Protein AF-A0A812WY24-F1 (afdb_monomer)

Structure (mmCIF, N/CA/C/O backbone):
data_AF-A0A812WY24-F1
#
_entry.id   AF-A0A812WY24-F1
#
loop_
_atom_site.group_PDB
_atom_site.id
_atom_site.type_symbol
_atom_site.label_atom_id
_atom_site.label_alt_id
_atom_site.label_comp_id
_atom_site.label_asym_id
_atom_site.label_entity_id
_atom_site.label_seq_id
_atom_site.pdbx_PDB_ins_code
_atom_site.Cartn_x
_atom_site.Cartn_y
_atom_site.Cartn_z
_atom_site.occupancy
_atom_site.B_iso_or_equiv
_atom_site.auth_seq_id
_atom_site.auth_comp_id
_atom_site.auth_asym_id
_atom_site.auth_atom_id
_atom_site.pdbx_PDB_model_num
ATOM 1 N N . MET A 1 1 ? -16.969 -14.909 21.841 1.00 80.19 1 MET A N 1
ATOM 2 C CA . MET A 1 1 ? -18.354 -15.076 21.336 1.00 80.19 1 MET A CA 1
ATOM 3 C C . MET A 1 1 ? -18.558 -16.269 20.381 1.00 80.19 1 MET A C 1
ATOM 5 O O . MET A 1 1 ? -19.677 -16.448 19.924 1.00 80.19 1 MET A O 1
ATOM 9 N N . GLY A 1 2 ? -17.550 -17.115 20.095 1.00 83.56 2 GLY A N 1
ATOM 10 C CA . GLY A 1 2 ? -17.752 -18.347 19.301 1.00 83.56 2 GLY A CA 1
ATOM 11 C C . GLY A 1 2 ? -18.117 -18.124 17.825 1.00 83.56 2 GLY A C 1
ATOM 12 O O . GLY A 1 2 ? -18.695 -19.001 17.195 1.00 83.56 2 GLY A O 1
ATOM 13 N N . ILE A 1 3 ? -17.810 -16.942 17.289 1.00 89.38 3 ILE A N 1
ATOM 14 C CA . ILE A 1 3 ? -18.084 -16.532 15.908 1.00 89.38 3 ILE A CA 1
ATOM 15 C C . ILE A 1 3 ? -16.770 -16.381 15.139 1.00 89.38 3 ILE A C 1
ATOM 17 O O . ILE A 1 3 ? -15.741 -16.075 15.738 1.00 89.38 3 ILE A O 1
ATOM 21 N N . SER A 1 4 ? -16.805 -16.575 13.820 1.00 88.00 4 SER A N 1
ATOM 22 C CA . SER A 1 4 ? -15.650 -16.341 12.944 1.00 88.00 4 SER A CA 1
ATOM 23 C C . SER A 1 4 ? -15.268 -14.857 12.898 1.00 88.00 4 SER A C 1
ATOM 25 O O . SER A 1 4 ? -16.157 -14.006 12.920 1.00 88.00 4 SER A O 1
ATOM 27 N N . GLU A 1 5 ? -13.988 -14.540 12.698 1.00 82.00 5 GLU A N 1
ATOM 28 C CA . GLU A 1 5 ? -13.476 -13.157 12.588 1.00 82.00 5 GLU A CA 1
ATOM 29 C C . GLU A 1 5 ? -14.217 -12.319 11.521 1.00 82.00 5 GLU A C 1
ATOM 31 O O . GLU A 1 5 ? -14.503 -11.138 11.712 1.00 82.00 5 GLU A O 1
ATOM 36 N N . GLY A 1 6 ? -14.639 -12.954 10.422 1.00 82.44 6 GLY A N 1
ATOM 37 C CA . GLY A 1 6 ? -15.418 -12.333 9.344 1.00 82.44 6 GLY A CA 1
ATOM 38 C C . GLY A 1 6 ? -16.944 -12.356 9.517 1.00 82.44 6 GLY A C 1
ATOM 39 O O . GLY A 1 6 ? -17.657 -12.154 8.537 1.00 82.44 6 GLY A O 1
ATOM 40 N N . ALA A 1 7 ? -17.471 -12.643 10.714 1.00 88.94 7 ALA A N 1
ATOM 41 C CA . ALA A 1 7 ? -18.914 -12.799 10.931 1.00 88.94 7 ALA A CA 1
ATOM 42 C C . ALA A 1 7 ? -19.703 -11.518 10.602 1.00 88.94 7 ALA A C 1
ATOM 44 O O . ALA A 1 7 ? -19.244 -10.405 10.873 1.00 88.94 7 ALA A O 1
ATOM 45 N N . SER A 1 8 ? -20.911 -11.665 10.047 1.00 91.69 8 SER A N 1
ATOM 46 C CA . SER A 1 8 ? -21.809 -10.535 9.779 1.00 91.69 8 SER A CA 1
ATOM 47 C C . SER A 1 8 ? -22.347 -9.916 11.074 1.00 91.69 8 SER A C 1
ATOM 49 O O . SER A 1 8 ? -22.333 -10.538 12.138 1.00 91.69 8 SER A O 1
ATOM 51 N N . GLN A 1 9 ? -22.863 -8.689 10.988 1.00 91.75 9 GLN A N 1
ATOM 52 C CA . GLN A 1 9 ? -23.480 -8.015 12.137 1.00 91.75 9 GLN A CA 1
ATOM 53 C C . GLN A 1 9 ? -24.670 -8.802 12.711 1.00 91.75 9 GLN A C 1
ATOM 55 O O . GLN A 1 9 ? -24.848 -8.878 13.926 1.00 91.75 9 GLN A O 1
ATOM 60 N N . ASP A 1 10 ? -25.437 -9.479 11.858 1.00 92.75 10 ASP A N 1
ATOM 61 C CA . ASP A 1 10 ? -26.548 -10.321 12.307 1.00 92.75 10 ASP A CA 1
ATOM 62 C C . ASP A 1 10 ? -26.066 -11.572 13.044 1.00 92.75 10 ASP A C 1
ATOM 64 O O . ASP A 1 10 ? -26.670 -11.977 14.040 1.00 92.75 10 ASP A O 1
ATOM 68 N N . ALA A 1 11 ? -24.943 -12.156 12.611 1.00 93.81 11 ALA A N 1
ATOM 69 C CA . ALA A 1 11 ? -24.318 -13.273 13.308 1.00 93.81 11 ALA A CA 1
ATOM 70 C C . ALA A 1 11 ? -23.804 -12.856 14.697 1.00 93.81 11 ALA A C 1
ATOM 72 O O . ALA A 1 11 ? -24.014 -13.593 15.659 1.00 93.81 11 ALA A O 1
ATOM 73 N N . ILE A 1 12 ? -23.222 -11.655 14.825 1.00 94.19 12 ILE A N 1
ATOM 74 C CA . ILE A 1 12 ? -22.812 -11.083 16.120 1.00 94.19 12 ILE A CA 1
ATOM 75 C C . ILE A 1 12 ? -24.023 -10.915 17.042 1.00 94.19 12 ILE A C 1
ATOM 77 O O . ILE A 1 12 ? -24.007 -11.397 18.173 1.00 94.19 12 ILE A O 1
ATOM 81 N N . LYS A 1 13 ? -25.108 -10.302 16.551 1.00 93.75 13 LYS A N 1
ATOM 82 C CA . LYS A 1 13 ? -26.347 -10.118 17.326 1.00 93.75 13 LYS A CA 1
ATOM 83 C C . LYS A 1 13 ? -26.955 -11.448 17.761 1.00 93.75 13 LYS A C 1
ATOM 85 O O . LYS A 1 13 ? -27.398 -11.581 18.901 1.00 93.75 13 LYS A O 1
ATOM 90 N N . LYS A 1 14 ? -26.980 -12.443 16.870 1.00 94.44 14 LYS A N 1
ATOM 91 C CA . LYS A 1 14 ? -27.501 -13.782 17.173 1.00 94.44 14 LYS A CA 1
ATOM 92 C C . LYS A 1 14 ? -26.655 -14.484 18.237 1.00 94.44 14 LYS A C 1
ATOM 94 O O . LYS A 1 14 ? -27.222 -15.044 19.173 1.00 94.44 14 LYS A O 1
ATOM 99 N N . ALA A 1 15 ? -25.329 -14.419 18.119 1.00 94.94 15 ALA A N 1
ATOM 100 C CA . ALA A 1 15 ? -24.407 -14.991 19.095 1.00 94.94 15 ALA A CA 1
ATOM 101 C C . ALA A 1 15 ? -24.537 -14.313 20.463 1.00 94.94 15 ALA A C 1
ATOM 103 O O . ALA A 1 15 ? -24.642 -15.005 21.472 1.00 94.94 15 ALA A O 1
ATOM 104 N N . TYR A 1 16 ? -24.625 -12.980 20.496 1.00 94.94 16 TYR A N 1
ATOM 105 C CA . TYR A 1 16 ? -24.858 -12.232 21.730 1.00 94.94 16 TYR A CA 1
ATOM 106 C C . TYR A 1 16 ? -26.164 -12.651 22.407 1.00 94.94 16 TYR A C 1
ATOM 108 O O . TYR A 1 16 ? -26.144 -12.996 23.581 1.00 94.94 16 TYR A O 1
ATOM 116 N N . ARG A 1 17 ? -27.287 -12.718 21.675 1.00 93.25 17 ARG A N 1
ATOM 117 C CA . ARG A 1 17 ? -28.576 -13.162 22.243 1.00 93.25 17 ARG A CA 1
ATOM 118 C C . ARG A 1 17 ? -28.499 -14.578 22.813 1.00 93.25 17 ARG A C 1
ATOM 120 O O . ARG A 1 17 ? -29.020 -14.822 23.895 1.00 93.25 17 ARG A O 1
ATOM 127 N N . ALA A 1 18 ? -27.850 -15.500 22.102 1.00 93.00 18 ALA A N 1
ATOM 128 C CA . ALA A 1 18 ? -27.683 -16.875 22.567 1.00 93.00 18 ALA A CA 1
ATOM 129 C C . ALA A 1 18 ? -26.845 -16.940 23.855 1.00 93.00 18 ALA A C 1
ATOM 131 O O . ALA A 1 18 ? -27.257 -17.579 24.819 1.00 93.00 18 ALA A O 1
ATOM 132 N N . LEU A 1 19 ? -25.715 -16.227 23.892 1.00 92.31 19 LEU A N 1
ATOM 133 C CA . LEU A 1 19 ? -24.811 -16.196 25.042 1.00 92.31 19 LEU A CA 1
ATOM 134 C C . LEU A 1 19 ? -25.413 -15.457 26.241 1.00 92.31 19 LEU A C 1
ATOM 136 O O . LEU A 1 19 ? -25.301 -15.930 27.370 1.00 92.31 19 LEU A O 1
ATOM 140 N N . ALA A 1 20 ? -26.104 -14.342 26.002 1.00 90.94 20 ALA A N 1
ATOM 141 C CA . ALA A 1 20 ? -26.808 -13.592 27.032 1.00 90.94 20 ALA A CA 1
ATOM 142 C C . ALA A 1 20 ? -27.889 -14.457 27.690 1.00 90.94 20 ALA A C 1
ATOM 144 O O . ALA A 1 20 ? -27.992 -14.469 28.907 1.00 90.94 20 ALA A O 1
ATOM 145 N N . LEU A 1 21 ? -28.637 -15.256 26.918 1.00 89.19 21 LEU A N 1
ATOM 146 C CA . LEU A 1 21 ? -29.648 -16.166 27.466 1.00 89.19 21 LEU A CA 1
ATOM 147 C C . LEU A 1 21 ? -29.072 -17.292 28.328 1.00 89.19 21 LEU A C 1
ATOM 149 O O . LEU A 1 21 ? -29.805 -17.799 29.177 1.00 89.19 21 LEU A O 1
ATOM 153 N N . THR A 1 22 ? -27.829 -17.716 28.090 1.00 86.69 22 THR A N 1
ATOM 154 C CA . THR A 1 22 ? -27.158 -18.763 28.877 1.00 86.69 22 THR A CA 1
ATOM 155 C C . THR A 1 22 ? -26.426 -18.206 30.095 1.00 86.69 22 THR A C 1
ATOM 157 O O . THR A 1 22 ? -26.413 -18.846 31.143 1.00 86.69 22 THR A O 1
ATOM 160 N N . ALA A 1 23 ? -25.840 -17.014 29.962 1.00 86.50 23 ALA A N 1
ATOM 161 C CA . ALA A 1 23 ? -25.009 -16.374 30.978 1.00 86.50 23 ALA A CA 1
ATOM 162 C C . ALA A 1 23 ? -25.764 -15.327 31.820 1.00 86.50 23 ALA A C 1
ATOM 164 O O . ALA A 1 23 ? -25.145 -14.644 32.628 1.00 86.50 23 ALA A O 1
ATOM 165 N N . HIS A 1 24 ? -27.082 -15.173 31.638 1.00 84.44 24 HIS A N 1
ATOM 166 C CA . HIS A 1 24 ? -27.869 -14.182 32.376 1.00 84.44 24 HIS A CA 1
ATOM 167 C C . HIS A 1 24 ? -27.866 -14.476 33.889 1.00 84.44 24 HIS A C 1
ATOM 169 O O . HIS A 1 24 ? -28.195 -15.608 34.265 1.00 84.44 24 HIS A O 1
ATOM 175 N N . PRO A 1 25 ? -27.608 -13.479 34.760 1.00 80.69 25 PRO A N 1
ATOM 176 C CA . PRO A 1 25 ? -27.526 -13.682 36.211 1.00 80.69 25 PRO A CA 1
ATOM 177 C C . PRO A 1 25 ? -28.807 -14.285 36.809 1.00 80.69 25 PRO A C 1
ATOM 179 O O . PRO A 1 25 ? -28.734 -15.147 37.678 1.00 80.69 25 PRO A O 1
ATOM 182 N N . ASP A 1 26 ? -29.978 -13.921 36.278 1.00 82.69 26 ASP A N 1
ATOM 183 C CA . ASP A 1 26 ? -31.283 -14.450 36.720 1.00 82.69 26 ASP A CA 1
ATOM 184 C C . ASP A 1 26 ? -31.414 -15.979 36.561 1.00 82.69 26 ASP A C 1
ATOM 186 O O . ASP A 1 26 ? -31.962 -16.664 37.418 1.00 82.69 26 ASP A O 1
ATOM 190 N N . LYS A 1 27 ? -30.834 -16.559 35.500 1.00 80.06 27 LYS A N 1
ATOM 191 C CA . LYS A 1 27 ? -30.852 -18.021 35.289 1.00 80.06 27 LYS A CA 1
ATOM 192 C C . LYS A 1 27 ? -29.757 -18.759 36.055 1.00 80.06 27 LYS A C 1
ATOM 194 O O . LYS A 1 27 ? -29.762 -19.984 36.107 1.00 80.06 27 LYS A O 1
ATOM 199 N N . GLN A 1 28 ? -28.809 -18.012 36.608 1.00 76.44 28 GLN A N 1
ATOM 200 C CA . GLN A 1 28 ? -27.606 -18.508 37.271 1.00 76.44 28 GLN A CA 1
ATOM 201 C C . GLN A 1 28 ? -27.717 -18.379 38.801 1.00 76.44 28 GLN A C 1
ATOM 203 O O . GLN A 1 28 ? -26.802 -18.764 39.521 1.00 76.44 28 GLN A O 1
ATOM 208 N N . ALA A 1 29 ? -28.858 -17.889 39.307 1.00 74.06 29 ALA A N 1
ATOM 209 C CA . ALA A 1 29 ? -29.118 -17.653 40.726 1.00 74.06 29 ALA A CA 1
ATOM 210 C C . ALA A 1 29 ? -29.108 -18.923 41.602 1.00 74.06 29 ALA A C 1
ATOM 212 O O . ALA A 1 29 ? -29.024 -18.815 42.821 1.00 74.06 29 ALA A O 1
ATOM 213 N N . GLN A 1 30 ? -29.195 -20.116 41.001 1.00 77.94 30 GLN A N 1
ATOM 214 C CA . GLN A 1 30 ? -29.160 -21.404 41.711 1.00 77.94 30 GLN A CA 1
ATOM 215 C C . GLN A 1 30 ? -27.769 -22.061 41.750 1.00 77.94 30 GLN A C 1
ATOM 217 O O . GLN A 1 30 ? -27.638 -23.157 42.287 1.00 77.94 30 GLN A O 1
ATOM 222 N N . LEU A 1 31 ? -26.744 -21.438 41.158 1.00 78.25 31 LEU A N 1
ATOM 223 C CA . LEU A 1 31 ? -25.393 -21.998 41.117 1.00 78.25 31 LEU A CA 1
ATOM 224 C C . LEU A 1 31 ? -24.597 -21.683 42.381 1.00 78.25 31 LEU A C 1
ATOM 226 O O . LEU A 1 31 ? -24.835 -20.683 43.060 1.00 78.25 31 LEU A O 1
ATOM 230 N N . GLU A 1 32 ? -23.595 -22.519 42.649 1.00 83.19 32 GLU A N 1
ATOM 231 C CA . GLU A 1 32 ? -22.652 -22.307 43.742 1.00 83.19 32 GLU A CA 1
ATOM 232 C C . GLU A 1 32 ? -21.973 -20.925 43.630 1.00 83.19 32 GLU A C 1
ATOM 234 O O . GLU A 1 32 ? -21.656 -20.476 42.520 1.00 83.19 32 GLU A O 1
ATOM 239 N N . PRO A 1 33 ? -21.667 -20.247 44.755 1.00 79.75 33 PRO A N 1
ATOM 240 C CA . PRO A 1 33 ? -21.174 -18.865 44.755 1.00 79.75 33 PRO A CA 1
ATOM 241 C C . PRO A 1 33 ? -19.925 -18.634 43.892 1.00 79.75 33 PRO A C 1
ATOM 243 O O . PRO A 1 33 ? -19.719 -17.544 43.354 1.00 79.75 33 PRO A O 1
ATOM 246 N N . LEU A 1 34 ? -19.072 -19.653 43.759 1.00 81.69 34 LEU A N 1
ATOM 247 C CA . LEU A 1 34 ? -17.861 -19.597 42.942 1.00 81.69 34 LEU A CA 1
ATOM 248 C C . LEU A 1 34 ? -18.167 -19.656 41.435 1.00 81.69 34 LEU A C 1
ATOM 250 O O . LEU A 1 34 ? -17.488 -19.009 40.639 1.00 81.69 34 LEU A O 1
ATOM 254 N N . GLU A 1 35 ? -19.178 -20.425 41.036 1.00 80.25 35 GLU A N 1
ATOM 255 C CA . GLU A 1 35 ? -19.596 -20.570 39.639 1.00 80.25 35 GLU A CA 1
ATOM 256 C C . GLU A 1 35 ? -20.426 -19.372 39.182 1.00 80.25 35 GLU A C 1
ATOM 258 O O . GLU A 1 35 ? -20.174 -18.834 38.103 1.00 80.25 35 GLU A O 1
ATOM 263 N N . ALA A 1 36 ? -21.312 -18.872 40.049 1.00 81.25 36 ALA A N 1
ATOM 264 C CA . ALA A 1 36 ? -22.077 -17.653 39.805 1.00 81.25 36 ALA A CA 1
ATOM 265 C C . ALA A 1 36 ? -21.160 -16.446 39.524 1.00 81.25 36 ALA A C 1
ATOM 267 O O . ALA A 1 36 ? -21.402 -15.685 38.586 1.00 81.25 36 ALA A O 1
ATOM 268 N N . LYS A 1 37 ? -20.049 -16.308 40.267 1.00 84.19 37 LYS A N 1
ATOM 269 C CA . LYS A 1 37 ? -19.034 -15.270 40.004 1.00 84.19 37 LYS A CA 1
ATOM 270 C C . LYS A 1 37 ? -18.394 -15.407 38.623 1.00 84.19 37 LYS A C 1
ATOM 272 O O . LYS A 1 37 ? -18.309 -14.422 37.896 1.00 84.19 37 LYS A O 1
ATOM 277 N N . LYS A 1 38 ? -17.989 -16.620 38.230 1.00 85.31 38 LYS A N 1
ATOM 278 C CA . LYS A 1 38 ? -17.384 -16.865 36.908 1.00 85.31 38 LYS A CA 1
ATOM 279 C C . LYS A 1 38 ? -18.340 -16.522 35.772 1.00 85.31 38 LYS A C 1
ATOM 281 O O . LYS A 1 38 ? -17.914 -15.985 34.752 1.00 85.31 38 LYS A O 1
ATOM 286 N N . VAL A 1 39 ? -19.627 -16.833 35.922 1.00 85.00 39 VAL A N 1
ATOM 287 C CA . VAL A 1 39 ? -20.601 -16.512 34.877 1.00 85.00 39 VAL A CA 1
ATOM 288 C C . VAL A 1 39 ? -20.925 -15.028 34.837 1.00 85.00 39 VAL A C 1
ATOM 290 O O . VAL A 1 39 ? -21.014 -14.484 33.740 1.00 85.00 39 VAL A O 1
ATOM 293 N N . GLN A 1 40 ? -20.969 -14.351 35.984 1.00 86.69 40 GLN A N 1
ATOM 294 C CA . GLN A 1 40 ? -21.068 -12.895 36.022 1.00 86.69 40 GLN A CA 1
ATOM 295 C C . GLN A 1 40 ? -19.890 -12.229 35.292 1.00 86.69 40 GLN A C 1
ATOM 297 O O . GLN A 1 40 ? -20.102 -11.376 34.434 1.00 86.69 40 GLN A O 1
ATOM 302 N N . GLU A 1 41 ? -18.652 -12.652 35.562 1.00 89.00 41 GLU A N 1
ATOM 303 C CA . GLU A 1 41 ? -17.463 -12.149 34.857 1.00 89.00 41 GLU A CA 1
ATOM 304 C C . GLU A 1 41 ? -17.526 -12.422 33.347 1.00 89.00 41 GLU A C 1
ATOM 306 O O . GLU A 1 41 ? -17.184 -11.565 32.531 1.00 89.00 41 GLU A O 1
ATOM 311 N N . ASN A 1 42 ? -17.987 -13.610 32.951 1.00 88.81 42 ASN A N 1
ATOM 312 C CA . ASN A 1 42 ? -18.157 -13.949 31.541 1.00 88.81 42 ASN A CA 1
ATOM 313 C C . ASN A 1 42 ? -19.263 -13.121 30.877 1.00 88.81 42 ASN A C 1
ATOM 315 O O . ASN A 1 42 ? -19.106 -12.729 29.723 1.00 88.81 42 ASN A O 1
ATOM 319 N N . PHE A 1 43 ? -20.359 -12.837 31.583 1.00 90.56 43 PHE A N 1
ATOM 320 C CA . PHE A 1 43 ? -21.447 -12.000 31.088 1.00 90.56 43 PHE A CA 1
ATOM 321 C C . PHE A 1 43 ? -20.974 -10.566 30.839 1.00 90.56 43 PHE A C 1
ATOM 323 O O . PHE A 1 43 ? -21.242 -10.028 29.766 1.00 90.56 43 PHE A O 1
ATOM 330 N N . VAL A 1 44 ? -20.188 -9.998 31.761 1.00 92.06 44 VAL A N 1
ATOM 331 C CA . VAL A 1 44 ? -19.552 -8.680 31.582 1.00 92.06 44 VAL A CA 1
ATOM 332 C C . VAL A 1 44 ? -18.676 -8.670 30.325 1.00 92.06 44 VAL A C 1
ATOM 334 O O . VAL A 1 44 ? -18.874 -7.831 29.453 1.00 92.06 44 VAL A O 1
ATOM 337 N N . LYS A 1 45 ? -17.809 -9.675 30.139 1.00 92.69 45 LYS A N 1
ATOM 338 C CA . LYS A 1 45 ? -16.979 -9.799 28.922 1.00 92.69 45 LYS A CA 1
ATOM 339 C C . LYS A 1 45 ? -17.805 -9.941 27.641 1.00 92.69 45 LYS A C 1
ATOM 341 O O . LYS A 1 45 ? -17.415 -9.439 26.590 1.00 92.69 45 LYS A O 1
ATOM 346 N N . ILE A 1 46 ? -18.931 -10.660 27.689 1.00 92.94 46 ILE A N 1
ATOM 347 C CA . ILE A 1 46 ? -19.848 -10.798 26.546 1.00 92.94 46 ILE A CA 1
ATOM 348 C C . ILE A 1 46 ? -20.491 -9.448 26.215 1.00 92.94 46 ILE A C 1
ATOM 350 O O . ILE A 1 46 ? -20.630 -9.121 25.035 1.00 92.94 46 ILE A O 1
ATOM 354 N N . GLN A 1 47 ? -20.870 -8.678 27.234 1.00 93.19 47 GLN A N 1
ATOM 355 C CA . GLN A 1 47 ? -21.456 -7.356 27.072 1.00 93.19 47 GLN A CA 1
ATOM 356 C C . GLN A 1 47 ? -20.444 -6.363 26.488 1.00 93.19 47 GLN A C 1
ATOM 358 O O . GLN A 1 47 ? -20.736 -5.772 25.452 1.00 93.19 47 GLN A O 1
ATOM 363 N N . GLU A 1 48 ? -19.235 -6.278 27.048 1.00 94.00 48 GLU A N 1
ATOM 364 C CA . GLU A 1 48 ? -18.135 -5.454 26.520 1.00 94.00 48 GLU A CA 1
ATOM 365 C C . GLU A 1 48 ? -17.805 -5.820 25.063 1.00 94.00 48 GLU A C 1
ATOM 367 O O . GLU A 1 48 ? -17.705 -4.957 24.188 1.00 94.00 48 GLU A O 1
ATOM 372 N N . ALA A 1 49 ? -17.710 -7.122 24.763 1.00 93.81 49 ALA A N 1
ATOM 373 C CA . ALA A 1 49 ? -17.465 -7.592 23.403 1.00 93.81 49 ALA A CA 1
ATOM 374 C C . ALA A 1 49 ? -18.597 -7.197 22.442 1.00 93.81 49 ALA A C 1
ATOM 376 O O . ALA A 1 49 ? -18.338 -6.877 21.283 1.00 93.81 49 ALA A O 1
ATOM 377 N N . TYR A 1 50 ? -19.856 -7.223 22.886 1.00 94.75 50 TYR A N 1
ATOM 378 C CA . TYR A 1 50 ? -20.985 -6.802 22.062 1.00 94.75 50 TYR A CA 1
ATOM 379 C C . TYR A 1 50 ? -21.028 -5.283 21.872 1.00 94.75 50 TYR A C 1
ATOM 381 O O . TYR A 1 50 ? -21.259 -4.829 20.754 1.00 94.75 50 TYR A O 1
ATOM 389 N N . GLU A 1 51 ? -20.753 -4.491 22.906 1.00 93.88 51 GLU A N 1
ATOM 390 C CA . GLU A 1 51 ? -20.671 -3.028 22.814 1.00 93.88 51 GLU A CA 1
ATOM 391 C C . GLU A 1 51 ? -19.608 -2.578 21.802 1.00 93.88 51 GLU A C 1
ATOM 393 O O . GLU A 1 51 ? -19.847 -1.656 21.021 1.00 93.88 51 GLU A O 1
ATOM 398 N N . LEU A 1 52 ? -18.473 -3.280 21.746 1.00 93.31 52 LEU A N 1
ATOM 399 C CA . LEU A 1 52 ? -17.415 -3.020 20.771 1.00 93.31 52 LEU A CA 1
ATOM 400 C C . LEU A 1 52 ? -17.768 -3.506 19.354 1.00 93.31 52 LEU A C 1
ATOM 402 O O . LEU A 1 52 ? -17.540 -2.791 18.380 1.00 93.31 52 LEU A O 1
ATOM 406 N N . LEU A 1 53 ? -18.311 -4.722 19.220 1.00 92.69 53 LEU A N 1
ATOM 407 C CA . LEU A 1 53 ? -18.521 -5.365 17.914 1.00 92.69 53 LEU A CA 1
ATOM 408 C C . LEU A 1 53 ? -19.840 -4.977 17.225 1.00 92.69 53 LEU A C 1
ATOM 410 O O . LEU A 1 53 ? -19.963 -5.155 16.007 1.00 92.69 53 LEU A O 1
ATOM 414 N N . SER A 1 54 ? -20.820 -4.477 17.982 1.00 93.06 54 SER A N 1
ATOM 415 C CA . SER A 1 54 ? -22.134 -4.069 17.467 1.00 93.06 54 SER A CA 1
ATOM 416 C C . SER A 1 54 ? -22.075 -2.802 16.614 1.00 93.06 54 SER A C 1
ATOM 418 O O . SER A 1 54 ? -22.817 -2.702 15.634 1.00 93.06 54 SER A O 1
ATOM 420 N N . ASP A 1 55 ? -21.182 -1.863 16.943 1.00 93.56 55 ASP A N 1
ATOM 421 C CA . ASP A 1 55 ? -20.919 -0.674 16.136 1.00 93.56 55 ASP A CA 1
ATOM 422 C C . ASP A 1 55 ? -19.900 -1.008 15.027 1.00 93.56 55 ASP A C 1
ATOM 424 O O . ASP A 1 55 ? -18.752 -1.365 15.320 1.00 93.56 55 ASP A O 1
ATOM 428 N N . PRO A 1 56 ? -20.269 -0.876 13.737 1.00 92.25 56 PRO A N 1
ATOM 429 C CA . PRO A 1 56 ? -19.350 -1.110 12.628 1.00 92.25 56 PRO A CA 1
ATOM 430 C C . PRO A 1 56 ? -18.074 -0.261 12.675 1.00 92.25 56 PRO A C 1
ATOM 432 O O . PRO A 1 56 ? -17.044 -0.708 12.171 1.00 92.25 56 PRO A O 1
ATOM 435 N N . SER A 1 57 ? -18.127 0.951 13.233 1.00 91.44 57 SER A N 1
ATOM 436 C CA . SER A 1 57 ? -16.969 1.842 13.336 1.00 91.44 57 SER A CA 1
ATOM 437 C C . SER A 1 57 ? -15.976 1.333 14.381 1.00 91.44 57 SER A C 1
ATOM 439 O O . SER A 1 57 ? -14.809 1.100 14.064 1.00 91.44 57 SER A O 1
ATOM 441 N N . LYS A 1 58 ? -16.461 1.054 15.598 1.00 92.00 58 LYS A N 1
ATOM 442 C CA . LYS A 1 58 ? -15.645 0.498 16.688 1.00 92.00 58 LYS A CA 1
ATOM 443 C C . LYS A 1 58 ? -15.069 -0.870 16.332 1.00 92.00 58 LYS A C 1
ATOM 445 O O . LYS A 1 58 ? -13.894 -1.128 16.582 1.00 92.00 58 LYS A O 1
ATOM 450 N N . ARG A 1 59 ? -15.852 -1.715 15.652 1.00 92.62 59 ARG A N 1
ATOM 451 C CA . ARG A 1 59 ? -15.363 -2.996 15.134 1.00 92.62 59 ARG A CA 1
ATOM 452 C C . ARG A 1 59 ? -14.217 -2.817 14.143 1.00 92.62 59 ARG A C 1
ATOM 454 O O . ARG A 1 59 ? -13.223 -3.516 14.257 1.00 92.62 59 ARG A O 1
ATOM 461 N N . LYS A 1 60 ? -14.319 -1.886 13.188 1.00 91.25 60 LYS A N 1
ATOM 462 C CA . LYS A 1 60 ? -13.222 -1.623 12.237 1.00 91.25 60 LYS A CA 1
ATOM 463 C C . LYS A 1 60 ? -11.954 -1.157 12.944 1.00 91.25 60 LYS A C 1
ATOM 465 O O . LYS A 1 60 ? -10.865 -1.572 12.559 1.00 91.25 60 LYS A O 1
ATOM 470 N N . GLN A 1 61 ? -12.086 -0.306 13.955 1.00 91.94 61 GLN A N 1
ATOM 471 C CA . GLN A 1 61 ? -10.951 0.152 14.754 1.00 91.94 61 GLN A CA 1
ATOM 472 C C . GLN A 1 61 ? -10.287 -1.008 15.499 1.00 91.94 61 GLN A C 1
ATOM 474 O O . GLN A 1 61 ? -9.076 -1.188 15.387 1.00 91.94 61 GLN A O 1
ATOM 479 N N . TYR A 1 62 ? -11.090 -1.847 16.156 1.00 92.12 62 TYR A N 1
ATOM 480 C CA . TYR A 1 62 ? -10.619 -3.063 16.813 1.00 92.12 62 TYR A CA 1
ATOM 481 C C . TYR A 1 62 ? -9.943 -4.029 15.829 1.00 92.12 62 TYR A C 1
ATOM 483 O O . TYR A 1 62 ? -8.799 -4.419 16.027 1.00 92.12 62 TYR A O 1
ATOM 491 N N . ASP A 1 63 ? -10.590 -4.345 14.706 1.00 92.00 63 ASP A N 1
ATOM 492 C CA . ASP A 1 63 ? -10.044 -5.262 13.700 1.00 92.00 63 ASP A CA 1
ATOM 493 C C . ASP A 1 63 ? -8.758 -4.705 13.040 1.00 92.00 63 ASP A C 1
ATOM 495 O O . ASP A 1 63 ? -7.936 -5.466 12.521 1.00 92.00 63 ASP A O 1
ATOM 499 N N . SER A 1 64 ? -8.562 -3.379 13.060 1.00 92.06 64 SER A N 1
ATOM 500 C CA . SER A 1 64 ? -7.338 -2.719 12.579 1.00 92.06 64 SER A CA 1
ATOM 501 C C . SER A 1 64 ? -6.170 -2.827 13.561 1.00 92.06 64 SER A C 1
ATOM 503 O O . SER A 1 64 ? -5.022 -2.833 13.108 1.00 92.06 64 SER A O 1
ATOM 505 N N . SER A 1 65 ? -6.446 -2.905 14.869 1.00 89.00 65 SER A N 1
ATOM 506 C CA . SER A 1 65 ? -5.429 -2.972 15.928 1.00 89.00 65 SER A CA 1
ATOM 507 C C . SER A 1 65 ? -4.932 -4.395 16.206 1.00 89.00 65 SER A C 1
ATOM 509 O O . SER A 1 65 ? -3.834 -4.564 16.749 1.00 89.00 65 SER A O 1
ATOM 511 N N . LEU A 1 66 ? -5.678 -5.418 15.770 1.00 89.62 66 LEU A N 1
ATOM 512 C CA . LEU A 1 66 ? -5.276 -6.824 15.867 1.00 89.62 66 LEU A CA 1
ATOM 513 C C . LEU A 1 66 ? -3.896 -7.088 15.248 1.00 89.62 66 LEU A C 1
ATOM 515 O O . LEU A 1 66 ? -3.440 -6.406 14.323 1.00 89.62 66 LEU A O 1
ATOM 519 N N . ASP A 1 67 ? -3.213 -8.107 15.765 1.00 88.56 67 ASP A N 1
ATOM 520 C CA . ASP A 1 67 ? -1.924 -8.535 15.233 1.00 88.56 67 ASP A CA 1
ATOM 521 C C . ASP A 1 67 ? -2.040 -9.003 13.786 1.00 88.56 67 ASP A C 1
ATOM 523 O O . ASP A 1 67 ? -2.951 -9.732 13.384 1.00 88.56 67 ASP A O 1
ATOM 527 N N . PHE A 1 68 ? -1.119 -8.492 12.975 1.00 90.75 68 PHE A N 1
ATOM 528 C CA . PHE A 1 68 ? -1.090 -8.706 11.545 1.00 90.75 68 PHE A CA 1
ATOM 529 C C . PHE A 1 68 ? 0.357 -8.744 11.076 1.00 90.75 68 PHE A C 1
ATOM 531 O O . PHE A 1 68 ? 1.156 -7.875 11.418 1.00 90.75 68 PHE A O 1
ATOM 538 N N . ASP A 1 69 ? 0.683 -9.757 10.281 1.00 91.44 69 ASP A N 1
ATOM 539 C CA . ASP A 1 69 ? 1.992 -9.871 9.657 1.00 91.44 69 ASP A CA 1
ATOM 540 C C . ASP A 1 69 ? 2.092 -8.908 8.466 1.00 91.44 69 ASP A C 1
ATOM 542 O O . ASP A 1 69 ? 1.593 -9.181 7.370 1.00 91.44 69 ASP A O 1
ATOM 546 N N . GLU A 1 70 ? 2.731 -7.765 8.712 1.00 90.62 70 GLU A N 1
ATOM 547 C CA . GLU A 1 70 ? 3.007 -6.719 7.722 1.00 90.62 70 GLU A CA 1
ATOM 548 C C . GLU A 1 70 ? 4.281 -6.979 6.910 1.00 90.62 70 GLU A C 1
ATOM 550 O O . GLU A 1 70 ? 4.586 -6.211 5.989 1.00 90.62 70 GLU A O 1
ATOM 555 N N . SER A 1 71 ? 5.026 -8.043 7.232 1.00 92.38 71 SER A N 1
ATOM 556 C CA . SER A 1 71 ? 6.304 -8.322 6.594 1.00 92.38 71 SER A CA 1
ATOM 557 C C . SER A 1 71 ? 6.138 -8.657 5.111 1.00 92.38 71 SER A C 1
ATOM 559 O O . SER A 1 71 ? 5.186 -9.309 4.674 1.00 92.38 71 SER A O 1
ATOM 561 N N . LEU A 1 72 ? 7.083 -8.168 4.307 1.00 92.81 72 LEU A N 1
ATOM 562 C CA . LEU A 1 72 ? 7.152 -8.519 2.895 1.00 92.81 72 LEU A CA 1
ATOM 563 C C . LEU A 1 72 ? 7.750 -9.926 2.745 1.00 92.81 72 LEU A C 1
ATOM 565 O O . LEU A 1 72 ? 8.700 -10.264 3.462 1.00 92.81 72 LEU A O 1
ATOM 569 N N . PRO A 1 73 ? 7.245 -10.740 1.800 1.00 92.88 73 PRO A N 1
ATOM 570 C CA . PRO A 1 73 ? 7.762 -12.081 1.581 1.00 92.88 73 PRO A CA 1
ATOM 571 C C . PRO A 1 73 ? 9.229 -12.021 1.145 1.00 92.88 73 PRO A C 1
ATOM 573 O O . PRO A 1 73 ? 9.594 -11.325 0.197 1.00 92.88 73 PRO A O 1
ATOM 576 N N . LYS A 1 74 ? 10.085 -12.789 1.823 1.00 90.88 74 LYS A N 1
ATOM 577 C CA . LYS A 1 74 ? 11.493 -12.971 1.442 1.00 90.88 74 LYS A CA 1
ATOM 578 C C . LYS A 1 74 ? 11.596 -14.064 0.381 1.00 90.88 74 LYS A C 1
ATOM 580 O O . LYS A 1 74 ? 12.034 -15.172 0.676 1.00 90.88 74 LYS A O 1
ATOM 585 N N . PHE A 1 75 ? 11.148 -13.757 -0.831 1.00 91.19 75 PHE A N 1
ATOM 586 C CA . PHE A 1 75 ? 11.166 -14.706 -1.938 1.00 91.19 75 PHE A CA 1
ATOM 587 C C . PHE A 1 75 ? 12.568 -14.830 -2.544 1.00 91.19 75 PHE A C 1
ATOM 589 O O . PHE A 1 75 ? 13.244 -13.827 -2.783 1.00 91.19 75 PHE A O 1
ATOM 596 N N . ARG A 1 76 ? 13.005 -16.069 -2.792 1.00 89.94 76 ARG A N 1
ATOM 597 C CA . ARG A 1 76 ? 14.237 -16.367 -3.532 1.00 89.94 76 ARG A CA 1
ATOM 598 C C . ARG A 1 76 ? 13.922 -17.357 -4.655 1.00 89.94 76 ARG A C 1
ATOM 600 O O . ARG A 1 76 ? 13.575 -18.495 -4.330 1.00 89.94 76 ARG A O 1
ATOM 607 N N . PRO A 1 77 ? 14.088 -16.983 -5.934 1.00 82.88 77 PRO A N 1
ATOM 608 C CA . PRO A 1 77 ? 13.748 -17.865 -7.051 1.00 82.88 77 PRO A CA 1
ATOM 609 C C . PRO A 1 77 ? 14.556 -19.175 -7.025 1.00 82.88 77 PRO A C 1
ATOM 611 O O . PRO A 1 77 ? 14.002 -20.242 -7.266 1.00 82.88 77 PRO A O 1
ATOM 614 N N . ASP A 1 78 ? 15.822 -19.127 -6.602 1.00 85.12 78 ASP A N 1
ATOM 615 C CA . ASP A 1 78 ? 16.718 -20.297 -6.578 1.00 85.12 78 ASP A CA 1
ATOM 616 C C . ASP A 1 78 ? 16.424 -21.289 -5.440 1.00 85.12 78 ASP A C 1
ATOM 618 O O . ASP A 1 78 ? 17.036 -22.350 -5.352 1.00 85.12 78 ASP A O 1
ATOM 622 N N . SER A 1 79 ? 15.510 -20.949 -4.526 1.00 83.50 79 SER A N 1
ATOM 623 C CA . SER A 1 79 ? 15.221 -21.765 -3.338 1.00 83.50 79 SER A CA 1
ATOM 624 C C . SER A 1 79 ? 14.177 -22.865 -3.566 1.00 83.50 79 SER A C 1
ATOM 626 O O . SER A 1 79 ? 13.836 -23.581 -2.626 1.00 83.50 79 SER A O 1
ATOM 628 N N . GLY A 1 80 ? 13.653 -22.999 -4.792 1.00 85.31 80 GLY A N 1
ATOM 629 C CA . GLY A 1 80 ? 12.600 -23.967 -5.126 1.00 85.31 80 GLY A CA 1
ATOM 630 C C . GLY A 1 80 ? 11.228 -23.629 -4.528 1.00 85.31 80 GLY A C 1
ATOM 631 O O . GLY A 1 80 ? 10.337 -24.473 -4.521 1.00 85.31 80 GLY A O 1
ATOM 632 N N . GLN A 1 81 ? 11.055 -22.413 -4.002 1.00 89.00 81 GLN A N 1
ATOM 633 C CA . GLN A 1 81 ? 9.776 -21.924 -3.494 1.00 89.00 81 GLN A CA 1
ATOM 634 C C . GLN A 1 81 ? 8.817 -21.611 -4.645 1.00 89.00 81 GLN A C 1
ATOM 636 O O . GLN A 1 81 ? 9.181 -20.910 -5.588 1.00 89.00 81 GLN A O 1
ATOM 641 N N . ASP A 1 82 ? 7.571 -22.070 -4.530 1.00 92.62 82 ASP A N 1
ATOM 642 C CA . ASP A 1 82 ? 6.516 -21.719 -5.479 1.00 92.62 82 ASP A CA 1
ATOM 643 C C . ASP A 1 82 ? 6.068 -20.263 -5.271 1.00 92.62 82 ASP A C 1
ATOM 645 O O . ASP A 1 82 ? 5.579 -19.883 -4.200 1.00 92.62 82 ASP A O 1
ATOM 649 N N . PHE A 1 83 ? 6.231 -19.450 -6.316 1.00 94.81 83 PHE A N 1
ATOM 650 C CA . PHE A 1 83 ? 5.823 -18.047 -6.349 1.00 94.81 83 PHE A CA 1
ATOM 651 C C . PHE A 1 83 ? 4.351 -17.873 -5.954 1.00 94.81 83 PHE A C 1
ATOM 653 O O . PHE A 1 83 ? 4.036 -17.028 -5.110 1.00 94.81 83 PHE A O 1
ATOM 660 N N . PHE A 1 84 ? 3.455 -18.690 -6.521 1.00 95.12 84 PHE A N 1
ATOM 661 C CA . PHE A 1 84 ? 2.010 -18.528 -6.348 1.00 95.12 84 PHE A CA 1
ATOM 662 C C . PHE A 1 84 ? 1.569 -18.838 -4.920 1.00 95.12 84 PHE A C 1
ATOM 664 O O . PHE A 1 84 ? 0.706 -18.149 -4.378 1.00 95.12 84 PHE A O 1
ATOM 671 N N . GLN A 1 85 ? 2.202 -19.814 -4.271 1.00 93.88 85 GLN A N 1
ATOM 672 C CA . GLN A 1 85 ? 1.936 -20.120 -2.866 1.00 93.88 85 GLN A CA 1
ATOM 673 C C . GLN A 1 85 ? 2.428 -19.007 -1.940 1.00 93.88 85 GLN A C 1
ATOM 675 O O . GLN A 1 85 ? 1.668 -18.539 -1.090 1.00 93.88 85 GLN A O 1
ATOM 680 N N . VAL A 1 86 ? 3.673 -18.549 -2.121 1.00 94.94 86 VAL A N 1
ATOM 681 C CA . VAL A 1 86 ? 4.279 -17.532 -1.247 1.00 94.94 86 VAL A CA 1
ATOM 682 C C . VAL A 1 86 ? 3.546 -16.198 -1.372 1.00 94.94 86 VAL A C 1
ATOM 684 O O . VAL A 1 86 ? 3.075 -15.653 -0.373 1.00 94.94 86 VAL A O 1
ATOM 687 N N . PHE A 1 87 ? 3.421 -15.664 -2.588 1.00 96.38 87 PHE A N 1
ATOM 688 C CA . PHE A 1 87 ? 2.774 -14.369 -2.794 1.00 96.38 87 PHE A CA 1
ATOM 689 C C . PHE A 1 87 ? 1.255 -14.460 -2.674 1.00 96.38 87 PHE A C 1
ATOM 691 O O . PHE A 1 87 ? 0.646 -13.551 -2.110 1.00 96.38 87 PHE A O 1
ATOM 698 N N . GLY A 1 88 ? 0.634 -15.550 -3.132 1.00 95.62 88 GLY A N 1
ATOM 699 C CA . GLY A 1 88 ? -0.815 -15.733 -3.047 1.00 95.62 88 GLY A CA 1
ATOM 700 C C . GLY A 1 88 ? -1.324 -15.732 -1.607 1.00 95.62 88 GLY A C 1
ATOM 701 O O . GLY A 1 88 ? -2.339 -15.101 -1.320 1.00 95.62 88 GLY A O 1
ATOM 702 N N . GLU A 1 89 ? -0.601 -16.355 -0.671 1.00 94.69 89 GLU A N 1
ATOM 703 C CA . GLU A 1 89 ? -0.946 -16.296 0.757 1.00 94.69 89 GLU A CA 1
ATOM 704 C C . GLU A 1 89 ? -0.848 -14.869 1.312 1.00 94.69 89 GLU A C 1
ATOM 706 O O . GLU A 1 89 ? -1.756 -14.401 2.002 1.00 94.69 89 GLU A O 1
ATOM 711 N N . VAL A 1 90 ? 0.213 -14.133 0.965 1.00 96.62 90 VAL A N 1
ATOM 712 C CA . VAL A 1 90 ? 0.387 -12.742 1.408 1.00 96.62 90 VAL A CA 1
ATOM 713 C C . VAL A 1 90 ? -0.711 -11.841 0.835 1.00 96.62 90 VAL A C 1
ATOM 715 O O . VAL A 1 90 ? -1.282 -11.028 1.568 1.00 96.62 90 VAL A O 1
ATOM 718 N N . PHE A 1 91 ? -1.069 -11.991 -0.442 1.00 97.12 91 PHE A N 1
ATOM 719 C CA . PHE A 1 91 ? -2.162 -11.230 -1.049 1.00 97.12 91 PHE A CA 1
ATOM 720 C C . PHE A 1 91 ? -3.519 -11.593 -0.440 1.00 97.12 91 PHE A C 1
ATOM 722 O O . PHE A 1 91 ? -4.262 -10.684 -0.075 1.00 97.12 91 PHE A O 1
ATOM 729 N N . ARG A 1 92 ? -3.826 -12.881 -0.219 1.00 94.94 92 ARG A N 1
ATOM 730 C CA . ARG A 1 92 ? -5.059 -13.312 0.474 1.00 94.94 92 ARG A CA 1
ATOM 731 C C . ARG A 1 92 ? -5.142 -12.753 1.893 1.00 94.94 92 ARG A C 1
ATOM 733 O O . ARG A 1 92 ? -6.196 -12.271 2.308 1.00 94.94 92 ARG A O 1
ATOM 740 N N . ARG A 1 93 ? -4.021 -12.727 2.614 1.00 94.19 93 ARG A N 1
ATOM 741 C CA . ARG A 1 93 ? -3.936 -12.128 3.948 1.00 94.19 93 ARG A CA 1
ATOM 742 C C . ARG A 1 93 ? -4.231 -10.624 3.922 1.00 94.19 93 ARG A C 1
ATOM 744 O O . ARG A 1 93 ? -5.017 -10.145 4.737 1.00 94.19 93 ARG A O 1
ATOM 751 N N . ASN A 1 94 ? -3.653 -9.879 2.977 1.00 95.56 94 ASN A N 1
ATOM 752 C CA . ASN A 1 94 ? -3.906 -8.438 2.832 1.00 95.56 94 ASN A CA 1
ATOM 753 C C . ASN A 1 94 ? -5.309 -8.140 2.260 1.00 95.56 94 ASN A C 1
ATOM 755 O O . ASN A 1 94 ? -5.890 -7.102 2.577 1.00 95.56 94 ASN A O 1
ATOM 759 N N . ALA A 1 95 ? -5.902 -9.057 1.487 1.00 95.38 95 ALA A N 1
ATOM 760 C CA . ALA A 1 95 ? -7.216 -8.897 0.858 1.00 95.38 95 ALA A CA 1
ATOM 761 C C . ALA A 1 95 ? -8.343 -8.654 1.872 1.00 95.38 95 ALA A C 1
ATOM 763 O O . ALA A 1 95 ? -9.327 -7.980 1.552 1.00 95.38 95 ALA A O 1
ATOM 764 N N . ARG A 1 96 ? -8.186 -9.136 3.117 1.00 92.25 96 ARG A N 1
ATOM 765 C CA . ARG A 1 96 ? -9.142 -8.901 4.213 1.00 92.25 96 ARG A CA 1
ATOM 766 C C . ARG A 1 96 ? -9.412 -7.412 4.443 1.00 92.25 96 ARG A C 1
ATOM 768 O O . ARG A 1 96 ? -10.534 -7.028 4.779 1.00 92.25 96 ARG A O 1
ATOM 775 N N . PHE A 1 97 ? -8.400 -6.582 4.197 1.00 94.69 97 PHE A N 1
ATOM 776 C CA . PHE A 1 97 ? -8.441 -5.141 4.401 1.00 94.69 97 PHE A CA 1
ATOM 777 C C . PHE A 1 97 ? -8.969 -4.352 3.200 1.00 94.69 97 PHE A C 1
ATOM 779 O O . PHE A 1 97 ? -9.062 -3.131 3.274 1.00 94.69 97 PHE A O 1
ATOM 786 N N . SER A 1 98 ? -9.352 -5.010 2.103 1.00 95.88 98 SER A N 1
ATOM 787 C CA . SER A 1 98 ? -9.851 -4.308 0.921 1.00 95.88 98 SER A CA 1
ATOM 788 C C . SER A 1 98 ? -11.212 -3.655 1.160 1.00 95.88 98 SER A C 1
ATOM 790 O O . SER A 1 98 ? -12.164 -4.309 1.600 1.00 95.88 98 SER A O 1
ATOM 792 N N . VAL A 1 99 ? -11.327 -2.381 0.781 1.00 94.81 99 VAL A N 1
ATOM 793 C CA . VAL A 1 99 ? -12.605 -1.668 0.633 1.00 94.81 99 VAL A CA 1
ATOM 794 C C . VAL A 1 99 ? -13.397 -2.211 -0.562 1.00 94.81 99 VAL A C 1
ATOM 796 O O . VAL A 1 99 ? -14.612 -2.378 -0.479 1.00 94.81 99 VAL A O 1
ATOM 799 N N . LYS A 1 100 ? -12.719 -2.508 -1.678 1.00 95.12 100 LYS A N 1
ATOM 800 C CA . LYS A 1 100 ? -13.344 -2.965 -2.929 1.00 95.12 100 LYS A CA 1
ATOM 801 C C . LYS A 1 100 ? -13.434 -4.492 -2.960 1.00 95.12 100 LYS A C 1
ATOM 803 O O . LYS A 1 100 ? -12.439 -5.174 -2.717 1.00 95.12 100 LYS A O 1
ATOM 808 N N . ARG A 1 101 ? -14.611 -5.036 -3.274 1.00 92.50 101 ARG A N 1
ATOM 809 C CA . ARG A 1 101 ? -14.855 -6.483 -3.411 1.00 92.50 101 ARG A CA 1
ATOM 810 C C . ARG A 1 101 ? -15.619 -6.765 -4.718 1.00 92.50 101 ARG A C 1
ATOM 812 O O . ARG A 1 101 ? -16.412 -5.908 -5.105 1.00 92.50 101 ARG A O 1
ATOM 819 N N . PRO A 1 102 ? -15.429 -7.927 -5.374 1.00 95.06 102 PRO A N 1
ATOM 820 C CA . PRO A 1 102 ? -14.538 -9.030 -4.995 1.00 95.06 102 PRO A CA 1
ATOM 821 C C . PRO A 1 102 ? -13.055 -8.697 -5.221 1.00 95.06 102 PRO A C 1
ATOM 823 O O . PRO A 1 102 ? -12.718 -7.911 -6.102 1.00 95.06 102 PRO A O 1
ATOM 826 N N . VAL A 1 103 ? -12.177 -9.274 -4.396 1.00 96.56 103 VAL A N 1
ATOM 827 C CA . VAL A 1 103 ? -10.719 -9.141 -4.549 1.00 96.56 103 VAL A CA 1
ATOM 828 C C . VAL A 1 103 ? -10.245 -10.220 -5.531 1.00 96.56 103 VAL A C 1
ATOM 830 O O . VAL A 1 103 ? -10.575 -11.384 -5.301 1.00 96.56 103 VAL A O 1
ATOM 833 N N . PRO A 1 104 ? -9.525 -9.873 -6.615 1.00 96.25 104 PRO A N 1
ATOM 834 C CA . PRO A 1 104 ? -8.994 -10.860 -7.549 1.00 96.25 104 PRO A CA 1
ATOM 835 C C . PRO A 1 104 ? -7.897 -11.698 -6.887 1.00 96.25 104 PRO A C 1
ATOM 837 O O . PRO A 1 104 ? -7.077 -11.174 -6.128 1.00 96.25 104 PRO A O 1
ATOM 840 N N . ASP A 1 105 ? -7.880 -12.991 -7.197 1.00 95.44 105 ASP A N 1
ATOM 841 C CA . ASP A 1 105 ? -6.815 -13.896 -6.769 1.00 95.44 105 ASP A CA 1
ATOM 842 C C . ASP A 1 105 ? -5.591 -13.773 -7.691 1.00 95.44 105 ASP A C 1
ATOM 844 O O . ASP A 1 105 ? -5.721 -13.359 -8.846 1.00 95.44 105 ASP A O 1
ATOM 848 N N . LEU A 1 106 ? -4.406 -14.124 -7.182 1.00 95.25 106 LEU A N 1
ATOM 849 C CA . LEU A 1 106 ? -3.148 -14.086 -7.948 1.00 95.25 106 LEU A CA 1
ATOM 850 C C . LEU A 1 106 ? -3.184 -15.057 -9.140 1.00 95.25 106 LEU A C 1
ATOM 852 O O . LEU A 1 106 ? -2.569 -14.797 -10.183 1.00 95.25 106 LEU A O 1
ATOM 856 N N . GLY A 1 107 ? -3.935 -16.145 -8.960 1.00 93.38 107 GLY A N 1
ATOM 857 C CA . GLY A 1 107 ? -4.226 -17.139 -9.976 1.00 93.38 107 GLY A CA 1
ATOM 858 C C . GLY A 1 107 ? -3.089 -18.134 -10.196 1.00 93.38 107 GLY A C 1
ATOM 859 O O . GLY A 1 107 ? -2.358 -18.466 -9.263 1.00 93.38 107 GLY A O 1
ATOM 860 N N . SER A 1 108 ? -2.978 -18.640 -11.420 1.00 94.00 108 SER A N 1
ATOM 861 C CA . SER A 1 108 ? -2.081 -19.726 -11.818 1.00 94.00 108 SER A CA 1
ATOM 862 C C . SER A 1 108 ? -1.124 -19.318 -12.944 1.00 94.00 108 SER A C 1
ATOM 864 O O . SER A 1 108 ? -1.241 -18.241 -13.539 1.00 94.00 108 SER A O 1
ATOM 866 N N . LEU A 1 109 ? -0.164 -20.196 -13.256 1.00 93.69 109 LEU A N 1
ATOM 867 C CA . LEU A 1 109 ? 0.784 -20.001 -14.357 1.00 93.69 109 LEU A CA 1
ATOM 868 C C . LEU A 1 109 ? 0.097 -19.947 -15.733 1.00 93.69 109 LEU A C 1
ATOM 870 O O . LEU A 1 109 ? 0.594 -19.276 -16.633 1.00 93.69 109 LEU A O 1
ATOM 874 N N . GLU A 1 110 ? -1.037 -20.630 -15.883 1.00 92.31 110 GLU A N 1
ATOM 875 C CA . GLU A 1 110 ? -1.751 -20.797 -17.156 1.00 92.31 110 GLU A CA 1
ATOM 876 C C . GLU A 1 110 ? -2.732 -19.651 -17.454 1.00 92.31 110 GLU A C 1
ATOM 878 O O . GLU A 1 110 ? -3.368 -19.625 -18.508 1.00 92.31 110 GLU A O 1
ATOM 883 N N . ASP A 1 111 ? -2.856 -18.684 -16.543 1.00 93.00 111 ASP A N 1
ATOM 884 C CA . ASP A 1 111 ? -3.826 -17.605 -16.678 1.00 93.00 111 ASP A CA 1
ATOM 885 C C . ASP A 1 111 ? -3.526 -16.679 -17.863 1.00 93.00 111 ASP A C 1
ATOM 887 O O . ASP A 1 111 ? -2.391 -16.258 -18.111 1.00 93.00 111 ASP A O 1
ATOM 891 N N . GLU A 1 112 ? -4.591 -16.249 -18.542 1.00 94.12 112 GLU A N 1
ATOM 892 C CA . GLU A 1 112 ? -4.479 -15.300 -19.643 1.00 94.12 112 GLU A CA 1
ATOM 893 C C . GLU A 1 112 ? -3.895 -13.942 -19.199 1.00 94.12 112 GLU A C 1
ATOM 895 O O . GLU A 1 112 ? -4.251 -13.430 -18.129 1.00 94.12 112 GLU A O 1
ATOM 900 N N . PRO A 1 113 ? -3.137 -13.248 -20.078 1.00 93.56 113 PRO A N 1
ATOM 901 C CA . PRO A 1 113 ? -2.619 -11.900 -19.834 1.00 93.56 113 PRO A CA 1
ATOM 902 C C . PRO A 1 113 ? -3.625 -10.892 -19.297 1.00 93.56 113 PRO A C 1
ATOM 904 O O . PRO A 1 113 ? -3.282 -10.022 -18.505 1.00 93.56 113 PRO A O 1
ATOM 907 N N . ARG A 1 114 ? -4.887 -10.989 -19.716 1.00 94.44 114 ARG A N 1
ATOM 908 C CA . ARG A 1 114 ? -5.942 -10.075 -19.265 1.00 94.44 114 ARG A CA 1
ATOM 909 C C . ARG A 1 114 ? -6.308 -10.283 -17.796 1.00 94.44 114 ARG A C 1
ATOM 911 O O . ARG A 1 114 ? -6.672 -9.315 -17.134 1.00 94.44 114 ARG A O 1
ATOM 918 N N . VAL A 1 115 ? -6.241 -11.518 -17.304 1.00 94.75 115 VAL A N 1
ATOM 919 C CA . VAL A 1 115 ? -6.655 -11.884 -15.945 1.00 94.75 115 VAL A CA 1
ATOM 920 C C . VAL A 1 115 ? -5.639 -11.362 -14.940 1.00 94.75 115 VAL A C 1
ATOM 922 O O . VAL A 1 115 ? -5.997 -10.574 -14.065 1.00 94.75 115 VAL A O 1
ATOM 925 N N . TRP A 1 116 ? -4.362 -11.704 -15.116 1.00 94.19 116 TRP A N 1
ATOM 926 C CA . TRP A 1 116 ? -3.335 -11.259 -14.179 1.00 94.19 116 TRP A CA 1
ATOM 927 C C . TRP A 1 116 ? -3.042 -9.754 -14.294 1.00 94.19 116 TRP A C 1
ATOM 929 O O . TRP A 1 116 ? -2.753 -9.122 -13.284 1.00 94.19 116 TRP A O 1
ATOM 939 N N . LYS A 1 117 ? -3.227 -9.113 -15.462 1.00 95.31 117 LYS A N 1
ATOM 940 C CA . LYS A 1 117 ? -3.151 -7.636 -15.562 1.00 95.31 117 LYS A CA 1
ATOM 941 C C . LYS A 1 117 ? -4.210 -6.951 -14.698 1.00 95.31 117 LYS A C 1
ATOM 943 O O . LYS A 1 117 ? -3.875 -6.069 -13.917 1.00 95.31 117 LYS A O 1
ATOM 948 N N . ARG A 1 118 ? -5.461 -7.431 -14.738 1.00 96.06 118 ARG A N 1
ATOM 949 C CA . ARG A 1 118 ? -6.539 -6.925 -13.866 1.00 96.06 118 ARG A CA 1
ATOM 950 C C . ARG A 1 118 ? -6.238 -7.122 -12.383 1.00 96.06 118 ARG A C 1
ATOM 952 O O . ARG A 1 118 ? -6.624 -6.280 -11.576 1.00 96.06 118 ARG A O 1
ATOM 959 N N . PHE A 1 119 ? -5.576 -8.223 -12.024 1.00 97.38 119 PHE A N 1
ATOM 960 C CA . PHE A 1 119 ? -5.110 -8.448 -10.659 1.00 97.38 119 PHE A CA 1
ATOM 961 C C . PHE A 1 119 ? -4.142 -7.340 -10.226 1.00 97.38 119 PHE A C 1
ATOM 963 O O . PHE A 1 119 ? -4.388 -6.677 -9.219 1.00 97.38 119 PHE A O 1
ATOM 970 N N . TYR A 1 120 ? -3.092 -7.074 -11.006 1.00 97.19 120 TYR A N 1
ATOM 971 C CA . TYR A 1 120 ? -2.131 -6.020 -10.674 1.00 97.19 120 TYR A CA 1
ATOM 972 C C . TYR A 1 120 ? -2.772 -4.626 -10.678 1.00 97.19 120 TYR A C 1
ATOM 974 O O . TYR A 1 120 ? -2.541 -3.859 -9.745 1.00 97.19 120 TYR A O 1
ATOM 982 N N . ASP A 1 121 ? -3.653 -4.322 -11.636 1.00 97.00 121 ASP A N 1
ATOM 983 C CA . ASP A 1 121 ? -4.401 -3.056 -11.680 1.00 97.00 121 ASP A CA 1
ATOM 984 C C . ASP A 1 121 ? -5.233 -2.835 -10.405 1.00 97.00 121 ASP A C 1
ATOM 986 O O . ASP A 1 121 ? -5.259 -1.738 -9.838 1.00 97.00 121 ASP A O 1
ATOM 990 N N . PHE A 1 122 ? -5.891 -3.892 -9.914 1.00 97.75 122 PHE A N 1
ATOM 991 C CA . PHE A 1 122 ? -6.629 -3.848 -8.655 1.00 97.75 122 PHE A CA 1
ATOM 992 C C . PHE A 1 122 ? -5.708 -3.526 -7.473 1.00 97.75 122 PHE A C 1
ATOM 994 O O . PHE A 1 122 ? -6.050 -2.675 -6.648 1.00 97.75 122 PHE A O 1
ATOM 1001 N N . TRP A 1 123 ? -4.549 -4.184 -7.391 1.00 97.88 123 TRP A N 1
ATOM 1002 C CA . TRP A 1 123 ? -3.625 -4.028 -6.269 1.00 97.88 123 TRP A CA 1
ATOM 1003 C C . TRP A 1 123 ? -2.845 -2.707 -6.290 1.00 97.88 123 TRP A C 1
ATOM 1005 O O . TRP A 1 123 ? 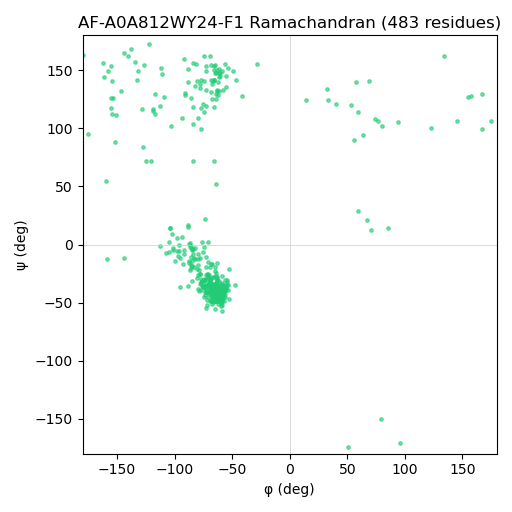-2.589 -2.147 -5.226 1.00 97.88 123 TRP A O 1
ATOM 1015 N N . TYR A 1 124 ? -2.554 -2.136 -7.462 1.00 95.88 124 TYR A N 1
ATOM 1016 C CA . TYR A 1 124 ? -2.067 -0.754 -7.558 1.00 95.88 124 TYR A CA 1
ATOM 1017 C C . TYR A 1 124 ? -3.118 0.258 -7.087 1.00 95.88 124 TYR A C 1
ATOM 1019 O O . TYR A 1 124 ? -2.786 1.265 -6.464 1.00 95.88 124 TYR A O 1
ATOM 1027 N N . GLY A 1 125 ? -4.398 -0.025 -7.341 1.00 95.38 125 GLY A N 1
ATOM 1028 C CA . GLY A 1 125 ? -5.537 0.757 -6.860 1.00 95.38 125 GLY A CA 1
ATOM 1029 C C . GLY A 1 125 ? -6.075 0.335 -5.487 1.00 95.38 125 GLY A C 1
ATOM 1030 O O . GLY A 1 125 ? -7.225 0.683 -5.173 1.00 95.38 125 GLY A O 1
ATOM 1031 N N . PHE A 1 126 ? -5.302 -0.430 -4.701 1.00 97.31 126 PHE A N 1
ATOM 1032 C CA . PHE A 1 126 ? -5.753 -1.019 -3.442 1.00 97.31 126 PHE A CA 1
ATOM 1033 C C . PHE A 1 126 ? -6.091 0.058 -2.410 1.00 97.31 126 PHE A C 1
ATOM 1035 O O . PHE A 1 126 ? -5.309 0.964 -2.122 1.00 97.31 126 PHE A O 1
ATOM 1042 N N . GLN A 1 127 ? -7.282 -0.057 -1.826 1.00 95.25 127 GLN A N 1
ATOM 1043 C CA . GLN A 1 127 ? -7.749 0.829 -0.767 1.00 95.25 127 GLN A CA 1
ATOM 1044 C C . GLN A 1 127 ? -8.008 -0.006 0.477 1.00 95.25 127 GLN A C 1
ATOM 1046 O O . GLN A 1 127 ? -8.896 -0.859 0.476 1.00 95.25 127 GLN A O 1
ATOM 1051 N N . SER A 1 128 ? -7.220 0.253 1.518 1.00 94.75 128 SER A N 1
ATOM 1052 C CA . SER A 1 128 ? -7.371 -0.382 2.823 1.00 94.75 128 SER A CA 1
ATOM 1053 C C . SER A 1 128 ? -8.451 0.328 3.639 1.00 94.75 128 SER A C 1
ATOM 1055 O O . SER A 1 128 ? -8.479 1.559 3.670 1.00 94.75 128 SER A O 1
ATOM 1057 N N . TRP A 1 129 ? -9.329 -0.428 4.305 1.00 94.19 129 TRP A N 1
ATOM 1058 C CA . TRP A 1 129 ? -10.257 0.131 5.296 1.00 94.19 129 TRP A CA 1
ATOM 1059 C C . TRP A 1 129 ? -9.629 0.289 6.686 1.00 94.19 129 TRP A C 1
ATOM 1061 O O . TRP A 1 129 ? -10.309 0.814 7.567 1.00 94.19 129 TRP A O 1
ATOM 1071 N N . ARG A 1 130 ? -8.374 -0.153 6.891 1.00 94.12 130 ARG A N 1
ATOM 1072 C CA . ARG A 1 130 ? -7.677 -0.038 8.184 1.00 94.12 130 ARG A CA 1
ATOM 1073 C C . ARG A 1 130 ? -7.655 1.411 8.658 1.00 94.12 130 ARG A C 1
ATOM 1075 O O . ARG A 1 130 ? -7.362 2.312 7.871 1.00 94.12 130 ARG A O 1
ATOM 1082 N N . ASP A 1 131 ? -7.936 1.609 9.941 1.00 93.94 131 ASP A N 1
ATOM 1083 C CA . ASP A 1 131 ? -7.923 2.930 10.566 1.00 93.94 131 ASP A CA 1
ATOM 1084 C C . ASP A 1 131 ? -6.471 3.402 10.784 1.00 93.94 131 ASP A C 1
ATOM 1086 O O . ASP A 1 131 ? -5.761 2.795 11.588 1.00 93.94 131 ASP A O 1
ATOM 1090 N N . PRO A 1 132 ? -6.006 4.470 10.106 1.00 93.75 132 PRO A N 1
ATOM 1091 C CA . PRO A 1 132 ? -4.624 4.929 10.223 1.00 93.75 132 PRO A CA 1
ATOM 1092 C C . PRO A 1 132 ? -4.235 5.399 11.630 1.00 93.75 132 PRO A C 1
ATOM 1094 O O . PRO A 1 132 ? -3.062 5.314 11.979 1.00 93.75 132 PRO A O 1
ATOM 1097 N N . VAL A 1 133 ? -5.191 5.886 12.430 1.00 91.81 133 VAL A N 1
ATOM 1098 C CA . VAL A 1 133 ? -4.940 6.329 13.810 1.00 91.81 133 VAL A CA 1
ATOM 1099 C C . VAL A 1 133 ? -4.661 5.122 14.699 1.00 91.81 133 VAL A C 1
ATOM 1101 O O . VAL A 1 133 ? -3.713 5.141 15.477 1.00 91.81 133 VAL A O 1
ATOM 1104 N N . MET A 1 134 ? -5.405 4.029 14.510 1.00 92.69 134 MET A N 1
ATOM 1105 C CA . MET A 1 134 ? -5.155 2.773 15.230 1.00 92.69 134 MET A CA 1
ATOM 1106 C C . MET A 1 134 ? -3.803 2.153 14.850 1.00 92.69 134 MET A C 1
ATOM 1108 O O . MET A 1 134 ? -3.127 1.573 15.698 1.00 92.69 134 MET A O 1
ATOM 1112 N N . LEU A 1 135 ? -3.373 2.298 13.590 1.00 92.69 135 LEU A N 1
ATOM 1113 C CA . LEU A 1 135 ? -2.036 1.864 13.160 1.00 92.69 135 LEU A CA 1
ATOM 1114 C C . LEU A 1 135 ? -0.926 2.679 13.816 1.00 92.69 135 LEU A C 1
ATOM 1116 O O . LEU A 1 135 ? 0.072 2.109 14.250 1.00 92.69 135 LEU A O 1
ATOM 1120 N N . ALA A 1 136 ? -1.117 3.992 13.900 1.00 93.31 136 ALA A N 1
ATOM 1121 C CA . ALA A 1 136 ? -0.177 4.891 14.547 1.00 93.31 136 ALA A CA 1
ATOM 1122 C C . ALA A 1 136 ? -0.050 4.590 16.044 1.00 93.31 136 ALA A C 1
ATOM 1124 O O . ALA A 1 136 ? 1.053 4.356 16.532 1.00 93.31 136 ALA A O 1
ATOM 1125 N N . GLN A 1 137 ? -1.181 4.461 16.740 1.00 91.94 137 GLN A N 1
ATOM 1126 C CA . GLN A 1 137 ? -1.208 4.099 18.155 1.00 91.94 137 GLN A CA 1
ATOM 1127 C C . GLN A 1 137 ? -0.505 2.756 18.413 1.00 91.94 137 GLN A C 1
ATOM 1129 O O . GLN A 1 137 ? 0.279 2.629 19.352 1.00 91.94 137 GLN A O 1
ATOM 1134 N N . LYS A 1 138 ? -0.715 1.755 17.544 1.00 90.56 138 LYS A N 1
ATOM 1135 C CA . LYS A 1 138 ? -0.025 0.457 17.629 1.00 90.56 138 LYS A CA 1
ATOM 1136 C C . LYS A 1 138 ? 1.487 0.566 17.418 1.00 90.56 138 LYS A C 1
ATOM 1138 O O . LYS A 1 138 ? 2.244 -0.184 18.028 1.00 90.56 138 LYS A O 1
ATOM 1143 N N . ALA A 1 139 ? 1.924 1.478 16.556 1.00 90.56 139 ALA A N 1
ATOM 1144 C CA . ALA A 1 139 ? 3.336 1.749 16.319 1.00 90.56 139 ALA A CA 1
ATOM 1145 C C . ALA A 1 139 ? 4.003 2.547 17.458 1.00 90.56 139 ALA A C 1
ATOM 1147 O O . ALA A 1 139 ? 5.209 2.773 17.399 1.00 90.56 139 ALA A O 1
ATOM 1148 N N . GLY A 1 140 ? 3.246 2.937 18.491 1.00 91.12 140 GLY A N 1
ATOM 1149 C CA . GLY A 1 140 ? 3.740 3.713 19.627 1.00 91.12 140 GLY A CA 1
ATOM 1150 C C . GLY A 1 140 ? 3.748 5.222 19.392 1.00 91.12 140 GLY A C 1
ATOM 1151 O O . GLY A 1 140 ? 4.393 5.936 20.153 1.00 91.12 140 GLY A O 1
ATOM 1152 N N . GLU A 1 141 ? 3.060 5.708 18.356 1.00 92.25 141 GLU A N 1
ATOM 1153 C CA . GLU A 1 141 ? 2.885 7.145 18.148 1.00 92.25 141 GLU A CA 1
ATOM 1154 C C . GLU A 1 141 ? 1.865 7.711 19.129 1.00 92.25 141 GLU A C 1
ATOM 1156 O O . GLU A 1 141 ? 0.820 7.108 19.399 1.00 92.25 141 GLU A O 1
ATOM 1161 N N . GLU A 1 142 ? 2.162 8.906 19.623 1.00 90.19 142 GLU A N 1
ATOM 1162 C CA . GLU A 1 142 ? 1.275 9.646 20.504 1.00 90.19 142 GLU A CA 1
ATOM 1163 C C . GLU A 1 142 ? 0.121 10.246 19.689 1.00 90.19 142 GLU A C 1
ATOM 1165 O O . GLU A 1 142 ? 0.324 11.002 18.736 1.00 90.19 142 GLU A O 1
ATOM 1170 N N . ILE A 1 143 ? -1.106 9.871 20.050 1.00 92.69 143 ILE A N 1
ATOM 1171 C CA . ILE A 1 143 ? -2.340 10.390 19.458 1.00 92.69 143 ILE A CA 1
ATOM 1172 C C . ILE A 1 143 ? -3.007 11.274 20.500 1.00 92.69 143 ILE A C 1
ATOM 1174 O O . ILE A 1 143 ? -3.256 10.828 21.616 1.00 92.69 143 ILE A O 1
ATOM 1178 N N . CYS A 1 144 ? -3.322 12.510 20.126 1.00 91.75 144 CYS A N 1
ATOM 1179 C CA . CYS A 1 144 ? -3.954 13.467 21.020 1.00 91.75 144 CYS A CA 1
ATOM 1180 C C . CYS A 1 144 ? -5.385 13.021 21.363 1.00 91.75 144 CYS A C 1
ATOM 1182 O O . CYS A 1 144 ? -6.205 12.849 20.452 1.00 91.75 144 CYS A O 1
ATOM 1184 N N . ASP A 1 145 ? -5.717 12.899 22.649 1.00 92.44 145 ASP A N 1
ATOM 1185 C CA . ASP A 1 145 ? -7.097 12.675 23.077 1.00 92.44 145 ASP A CA 1
ATOM 1186 C C . ASP A 1 145 ? -7.895 13.985 23.009 1.00 92.44 145 ASP A C 1
ATOM 1188 O O . ASP A 1 145 ? -7.614 14.964 23.691 1.00 92.44 145 ASP A O 1
ATOM 1192 N N . LEU A 1 146 ? -8.926 14.017 22.165 1.00 91.38 146 LEU A N 1
ATOM 1193 C CA . LEU A 1 146 ? -9.751 15.210 21.984 1.00 91.38 146 LEU A CA 1
ATOM 1194 C C . LEU A 1 146 ? -10.592 15.559 23.221 1.00 91.38 146 LEU A C 1
ATOM 1196 O O . LEU A 1 146 ? -11.135 16.669 23.268 1.00 91.38 146 LEU A O 1
ATOM 1200 N N . GLU A 1 147 ? -10.767 14.624 24.157 1.00 91.62 147 GLU A N 1
ATOM 1201 C CA . GLU A 1 147 ? -11.477 14.841 25.421 1.00 91.62 147 GLU A CA 1
ATOM 1202 C C . GLU A 1 147 ? -10.615 15.565 26.463 1.00 91.62 147 GLU A C 1
ATOM 1204 O O . GLU A 1 147 ? -11.171 16.236 27.329 1.00 91.62 147 GLU A O 1
ATOM 1209 N N . GLU A 1 148 ? -9.287 15.522 26.326 1.00 93.62 148 GLU A N 1
ATOM 1210 C CA . GLU A 1 148 ? -8.338 16.175 27.239 1.00 93.62 148 GLU A CA 1
ATOM 1211 C C . GLU A 1 148 ? -8.101 17.662 26.923 1.00 93.62 148 GLU A C 1
ATOM 1213 O O . GLU A 1 148 ? -7.477 18.365 27.710 1.00 93.62 148 GLU A O 1
ATOM 1218 N N . ALA A 1 149 ? -8.612 18.165 25.795 1.00 94.56 149 ALA A N 1
ATOM 1219 C CA . ALA A 1 149 ? -8.422 19.556 25.389 1.00 94.56 149 ALA A CA 1
ATOM 1220 C C . ALA A 1 149 ? -9.073 20.552 26.371 1.00 94.56 149 ALA A C 1
ATOM 1222 O O . ALA A 1 149 ? -10.292 20.528 26.570 1.00 94.56 149 ALA A O 1
ATOM 1223 N N . GLU A 1 150 ? -8.297 21.510 26.883 1.00 95.31 150 GLU A N 1
ATOM 1224 C CA . GLU A 1 150 ? -8.762 22.558 27.801 1.00 95.31 150 GLU A CA 1
ATOM 1225 C C . GLU A 1 150 ? -9.581 23.632 27.075 1.00 95.31 150 GLU A C 1
ATOM 1227 O O . GLU A 1 150 ? -10.493 24.241 27.641 1.00 95.31 150 GLU A O 1
ATOM 1232 N N . CYS A 1 151 ? -9.266 23.878 25.799 1.00 96.31 151 CYS A N 1
ATOM 1233 C CA . CYS A 1 151 ? -9.912 24.918 25.005 1.00 96.31 151 CYS A CA 1
ATOM 1234 C C . CYS A 1 151 ? -10.242 24.490 23.568 1.00 96.31 151 CYS A C 1
ATOM 1236 O O . CYS A 1 151 ? -9.800 23.467 23.036 1.00 96.31 151 CYS A O 1
ATOM 1238 N N . ARG A 1 152 ? -11.053 25.316 22.898 1.00 97.00 152 ARG A N 1
ATOM 1239 C CA . ARG A 1 152 ? -11.490 25.080 21.515 1.00 97.00 152 ARG A CA 1
ATOM 1240 C C . ARG A 1 152 ? -10.309 25.088 20.541 1.00 97.00 152 ARG A C 1
ATOM 1242 O O . ARG A 1 152 ? -10.300 24.319 19.578 1.00 97.00 152 ARG A O 1
ATOM 1249 N N . GLU A 1 153 ? -9.348 25.977 20.757 1.00 95.25 153 GLU A N 1
ATOM 1250 C CA . GLU A 1 153 ? -8.155 26.159 19.933 1.00 95.25 153 GLU A CA 1
ATOM 1251 C C . GLU A 1 153 ? -7.225 24.950 20.043 1.00 95.25 153 GLU A C 1
ATOM 1253 O O . GLU A 1 153 ? -6.771 24.436 19.018 1.00 95.25 153 GLU A O 1
ATOM 1258 N N . GLU A 1 154 ? -7.024 24.448 21.260 1.00 95.06 154 GLU A N 1
ATOM 1259 C CA . GLU A 1 154 ? -6.272 23.224 21.529 1.00 95.06 154 GLU A CA 1
ATOM 1260 C C . GLU A 1 154 ? -6.941 22.017 20.877 1.00 95.06 154 GLU A C 1
ATOM 1262 O O . GLU A 1 154 ? -6.301 21.316 20.096 1.00 95.06 154 GLU A O 1
ATOM 1267 N N . ARG A 1 155 ? -8.262 21.852 21.037 1.00 95.75 155 ARG A N 1
ATOM 1268 C CA . ARG A 1 155 ? -9.004 20.775 20.364 1.00 95.75 155 ARG A CA 1
ATOM 1269 C C . ARG A 1 155 ? -8.829 20.824 18.843 1.00 95.75 155 ARG A C 1
ATOM 1271 O O . ARG A 1 155 ? -8.680 19.789 18.194 1.00 95.75 155 ARG A O 1
ATOM 1278 N N . ARG A 1 156 ? -8.820 22.022 18.243 1.00 96.56 156 ARG A N 1
ATOM 1279 C CA . ARG A 1 156 ? -8.559 22.210 16.799 1.00 96.56 156 ARG A CA 1
ATOM 1280 C C . ARG A 1 156 ? -7.119 21.877 16.417 1.00 96.56 156 ARG A C 1
ATOM 1282 O O . ARG A 1 156 ? -6.886 21.409 15.301 1.00 96.56 156 ARG A O 1
ATOM 1289 N N . TRP A 1 157 ? -6.152 22.167 17.280 1.00 95.81 157 TRP A N 1
ATOM 1290 C CA . TRP A 1 157 ? -4.758 21.786 17.075 1.00 95.81 157 TRP A CA 1
ATOM 1291 C C . TRP A 1 157 ? -4.590 20.263 17.157 1.00 95.81 157 TRP A C 1
ATOM 1293 O O . TRP A 1 157 ? -4.141 19.676 16.175 1.00 95.81 157 TRP A O 1
ATOM 1303 N N . MET A 1 158 ? -5.097 19.624 18.214 1.00 96.25 158 MET A N 1
ATOM 1304 C CA . MET A 1 158 ? -5.089 18.166 18.402 1.00 96.25 158 MET A CA 1
ATOM 1305 C C . MET A 1 158 ? -5.756 17.433 17.231 1.00 96.25 158 MET A C 1
ATOM 1307 O O . MET A 1 158 ? -5.218 16.463 16.703 1.00 96.25 158 MET A O 1
ATOM 1311 N N . MET A 1 159 ? -6.895 17.933 16.732 1.00 94.62 159 MET A N 1
ATOM 1312 C CA . MET A 1 159 ? -7.539 17.377 15.533 1.00 94.62 159 MET A CA 1
ATOM 1313 C C . MET A 1 159 ? -6.641 17.446 14.292 1.00 94.62 159 MET A C 1
ATOM 1315 O O . MET A 1 159 ? -6.610 16.500 13.504 1.00 94.62 159 MET A O 1
ATOM 1319 N N . ARG A 1 160 ? -5.932 18.564 14.083 1.00 96.25 160 ARG A N 1
ATOM 1320 C CA . ARG A 1 160 ? -4.998 18.708 12.955 1.00 96.25 160 ARG A CA 1
ATOM 1321 C C . ARG A 1 160 ? -3.798 17.781 13.110 1.00 96.25 160 ARG A C 1
ATOM 1323 O O . ARG A 1 160 ? -3.369 17.209 12.109 1.00 96.25 160 ARG A O 1
ATOM 1330 N N . GLU A 1 161 ? -3.316 17.598 14.333 1.00 94.25 161 GLU A N 1
ATOM 1331 C CA . GLU A 1 161 ? -2.197 16.710 14.636 1.00 94.25 161 GLU A CA 1
ATOM 1332 C C . GLU A 1 161 ? -2.568 15.240 14.401 1.00 94.25 161 GLU A C 1
ATOM 1334 O O . GLU A 1 161 ? -1.918 14.560 13.605 1.00 94.25 161 GLU A O 1
ATOM 1339 N N . ASN A 1 162 ? -3.715 14.790 14.916 1.00 95.56 162 ASN A N 1
ATOM 1340 C CA . ASN A 1 162 ? -4.247 13.455 14.627 1.00 95.56 162 ASN A CA 1
ATOM 1341 C C . ASN A 1 162 ? -4.469 13.240 13.121 1.00 95.56 162 ASN A C 1
ATOM 1343 O O . ASN A 1 162 ? -4.182 12.167 12.591 1.00 95.56 162 ASN A O 1
ATOM 1347 N N . GLN A 1 163 ? -4.932 14.262 12.388 1.00 95.38 163 GLN A N 1
ATOM 1348 C CA . GLN A 1 163 ? -5.046 14.189 10.927 1.00 95.38 163 GLN A CA 1
ATOM 1349 C C . GLN A 1 163 ? -3.685 14.097 10.229 1.00 95.38 163 GLN A C 1
ATOM 1351 O O . GLN A 1 163 ? -3.580 13.413 9.208 1.00 95.38 163 GLN A O 1
ATOM 1356 N N . ARG A 1 164 ? -2.653 14.784 10.732 1.00 96.06 164 ARG A N 1
ATOM 1357 C CA . ARG A 1 164 ? -1.283 14.706 10.208 1.00 96.06 164 ARG A CA 1
ATOM 1358 C C . ARG A 1 164 ? -0.748 13.284 10.359 1.00 96.06 164 ARG A C 1
ATOM 1360 O O . ARG A 1 164 ? -0.332 12.695 9.359 1.00 96.06 164 ARG A O 1
ATOM 1367 N N . VAL A 1 165 ? -0.851 12.718 11.562 1.00 95.75 165 VAL A N 1
ATOM 1368 C CA . VAL A 1 165 ? -0.435 11.341 11.863 1.00 95.75 165 VAL A CA 1
ATOM 1369 C C . VAL A 1 165 ? -1.233 10.338 11.022 1.00 95.75 165 VAL A C 1
ATOM 1371 O O . VAL A 1 165 ? -0.652 9.497 10.336 1.00 95.75 165 VAL A O 1
ATOM 1374 N N . ALA A 1 166 ? -2.557 10.487 10.938 1.00 95.00 166 ALA A N 1
ATOM 1375 C CA . ALA A 1 166 ? -3.391 9.615 10.114 1.00 95.00 166 ALA A CA 1
ATOM 1376 C C . ALA A 1 166 ? -3.000 9.650 8.623 1.00 95.00 166 ALA A C 1
ATOM 1378 O O . ALA A 1 166 ? -2.974 8.613 7.955 1.00 95.00 166 ALA A O 1
ATOM 1379 N N . ARG A 1 167 ? -2.670 10.830 8.075 1.00 96.12 167 ARG A N 1
ATOM 1380 C CA . ARG A 1 167 ? -2.186 10.963 6.687 1.00 96.12 167 ARG A CA 1
ATOM 1381 C C . ARG A 1 167 ? -0.843 10.265 6.494 1.00 96.12 167 ARG A C 1
ATOM 1383 O O . ARG A 1 167 ? -0.684 9.570 5.492 1.00 96.12 167 ARG A O 1
ATOM 1390 N N . GLN A 1 168 ? 0.084 10.421 7.438 1.00 96.06 168 GLN A N 1
ATOM 1391 C CA . GLN A 1 168 ? 1.388 9.760 7.416 1.00 96.06 168 GLN A CA 1
ATOM 1392 C C . GLN A 1 168 ? 1.231 8.234 7.382 1.00 96.06 168 GLN A C 1
ATOM 1394 O O . GLN A 1 168 ? 1.748 7.586 6.474 1.00 96.06 168 GLN A O 1
ATOM 1399 N N . TYR A 1 169 ? 0.446 7.657 8.293 1.00 94.94 169 TYR A N 1
ATOM 1400 C CA . TYR A 1 169 ? 0.250 6.204 8.363 1.00 94.94 169 TYR A CA 1
ATOM 1401 C C . TYR A 1 169 ? -0.532 5.645 7.177 1.00 94.94 169 TYR A C 1
ATOM 1403 O O . TYR A 1 169 ? -0.226 4.562 6.677 1.00 94.94 169 TYR A O 1
ATOM 1411 N N . LYS A 1 170 ? -1.478 6.416 6.633 1.00 95.56 170 LYS A N 1
ATOM 1412 C CA . LYS A 1 170 ? -2.142 6.066 5.374 1.00 95.56 170 LYS A CA 1
ATOM 1413 C C . LYS A 1 170 ? -1.145 5.975 4.213 1.00 95.56 170 LYS A C 1
ATOM 1415 O O . LYS A 1 170 ? -1.224 5.037 3.422 1.00 95.56 170 LYS A O 1
ATOM 1420 N N . GLN A 1 171 ? -0.210 6.922 4.108 1.00 96.00 171 GLN A N 1
ATOM 1421 C CA . GLN A 1 171 ? 0.833 6.902 3.076 1.00 96.00 171 GLN A CA 1
ATOM 1422 C C . GLN A 1 171 ? 1.829 5.757 3.285 1.00 96.00 171 GLN A C 1
ATOM 1424 O O . GLN A 1 171 ? 2.237 5.126 2.308 1.00 96.00 171 GLN A O 1
ATOM 1429 N N . GLN A 1 172 ? 2.199 5.454 4.533 1.00 95.12 172 GLN A N 1
ATOM 1430 C CA . GLN A 1 172 ? 3.066 4.318 4.855 1.00 95.12 172 GLN A CA 1
ATOM 1431 C C . GLN A 1 172 ? 2.418 2.988 4.454 1.00 95.12 172 GLN A C 1
ATOM 1433 O O . GLN A 1 172 ? 3.061 2.187 3.776 1.00 95.12 172 GLN A O 1
ATOM 1438 N N . GLU A 1 173 ? 1.137 2.785 4.776 1.00 94.88 173 GLU A N 1
ATOM 1439 C CA . GLU A 1 173 ? 0.404 1.573 4.393 1.00 94.88 173 GLU A CA 1
ATOM 1440 C C . GLU A 1 173 ? 0.278 1.450 2.867 1.00 94.88 173 GLU A C 1
ATOM 1442 O O . GLU A 1 173 ? 0.555 0.394 2.298 1.00 94.88 173 GLU A O 1
ATOM 1447 N N . GLN A 1 174 ? -0.053 2.542 2.169 1.00 95.31 174 GLN A N 1
ATOM 1448 C CA . GLN A 1 174 ? -0.077 2.558 0.701 1.00 95.31 174 GLN A CA 1
ATOM 1449 C C . GLN A 1 174 ? 1.297 2.234 0.103 1.00 95.31 174 GLN A C 1
ATOM 1451 O O . GLN A 1 174 ? 1.396 1.439 -0.830 1.00 95.31 174 GLN A O 1
ATOM 1456 N N . SER A 1 175 ? 2.365 2.793 0.674 1.00 96.06 175 SER A N 1
ATOM 1457 C CA . SER A 1 175 ? 3.739 2.521 0.248 1.00 96.06 175 SER A CA 1
ATOM 1458 C C . SER A 1 175 ? 4.139 1.068 0.507 1.00 96.06 175 SER A C 1
ATOM 1460 O O . SER A 1 175 ? 4.841 0.472 -0.307 1.00 96.06 175 SER A O 1
ATOM 1462 N N . ARG A 1 176 ? 3.690 0.470 1.618 1.00 96.12 176 ARG A N 1
ATOM 1463 C CA . ARG A 1 176 ? 3.930 -0.940 1.950 1.00 96.12 176 ARG A CA 1
ATOM 1464 C C . ARG A 1 176 ? 3.265 -1.867 0.936 1.00 96.12 176 ARG A C 1
ATOM 1466 O O . ARG A 1 176 ? 3.927 -2.765 0.420 1.00 96.12 176 ARG A O 1
ATOM 1473 N N . ILE A 1 177 ? 1.996 -1.621 0.603 1.00 97.06 177 ILE A N 1
ATOM 1474 C CA . ILE A 1 177 ? 1.279 -2.395 -0.421 1.00 97.06 177 ILE A CA 1
ATOM 1475 C C . ILE A 1 177 ? 1.915 -2.191 -1.800 1.00 97.06 177 ILE A C 1
ATOM 1477 O O . ILE A 1 177 ? 2.159 -3.169 -2.497 1.00 97.06 177 ILE A O 1
ATOM 1481 N N . ALA A 1 178 ? 2.283 -0.964 -2.175 1.00 97.00 178 ALA A N 1
ATOM 1482 C CA . ALA A 1 178 ? 2.966 -0.709 -3.444 1.00 97.00 178 ALA A CA 1
ATOM 1483 C C . ALA A 1 178 ? 4.298 -1.473 -3.554 1.00 97.00 178 ALA A C 1
ATOM 1485 O O . ALA A 1 178 ? 4.586 -2.052 -4.600 1.00 97.00 178 ALA A O 1
ATOM 1486 N N . LYS A 1 179 ? 5.079 -1.536 -2.464 1.00 97.38 179 LYS A N 1
ATOM 1487 C CA . LYS A 1 179 ? 6.308 -2.345 -2.386 1.00 97.38 179 LYS A CA 1
ATOM 1488 C C . LYS A 1 179 ? 6.029 -3.843 -2.515 1.00 97.38 179 LYS A C 1
ATOM 1490 O O . LYS A 1 179 ? 6.801 -4.540 -3.161 1.00 97.38 179 LYS A O 1
ATOM 1495 N N . LEU A 1 180 ? 4.946 -4.346 -1.920 1.00 97.50 180 LEU A N 1
ATOM 1496 C CA . LEU A 1 180 ? 4.529 -5.743 -2.086 1.00 97.50 180 LEU A CA 1
ATOM 1497 C C . LEU A 1 180 ? 4.206 -6.056 -3.553 1.00 97.50 180 LEU A C 1
ATOM 1499 O O . LEU A 1 180 ? 4.652 -7.075 -4.078 1.00 97.50 180 LEU A O 1
ATOM 1503 N N . VAL A 1 181 ? 3.450 -5.174 -4.210 1.00 97.81 181 VAL A N 1
ATOM 1504 C CA . VAL A 1 181 ? 3.025 -5.343 -5.605 1.00 97.81 181 VAL A CA 1
ATOM 1505 C C . VAL A 1 181 ? 4.218 -5.293 -6.553 1.00 97.81 181 VAL A C 1
ATOM 1507 O O . VAL A 1 181 ? 4.357 -6.186 -7.385 1.00 97.81 181 VAL A O 1
ATOM 1510 N N . SER A 1 182 ? 5.112 -4.313 -6.397 1.00 96.69 182 SER A N 1
ATOM 1511 C CA . SER A 1 182 ? 6.317 -4.217 -7.229 1.00 96.69 182 SER A CA 1
ATOM 1512 C C . SER A 1 182 ? 7.255 -5.409 -7.028 1.00 96.69 182 SER A C 1
ATOM 1514 O O . SER A 1 182 ? 7.815 -5.922 -7.997 1.00 96.69 182 SER A O 1
ATOM 1516 N N . LEU A 1 183 ? 7.384 -5.898 -5.789 1.00 96.62 183 LEU A N 1
ATOM 1517 C CA . LEU A 1 183 ? 8.157 -7.098 -5.489 1.00 96.62 183 LEU A CA 1
ATOM 1518 C C . LEU A 1 183 ? 7.563 -8.320 -6.200 1.00 96.62 183 LEU A C 1
ATOM 1520 O O . LEU A 1 183 ? 8.290 -9.037 -6.885 1.00 96.62 183 LEU A O 1
ATOM 1524 N N . ALA A 1 184 ? 6.248 -8.525 -6.098 1.00 96.81 184 ALA A N 1
ATOM 1525 C CA . ALA A 1 184 ? 5.562 -9.614 -6.787 1.00 96.81 184 ALA A CA 1
ATOM 1526 C C . ALA A 1 184 ? 5.729 -9.523 -8.312 1.00 96.81 184 ALA A C 1
ATOM 1528 O O . ALA A 1 184 ? 6.034 -10.521 -8.951 1.00 96.81 184 ALA A O 1
ATOM 1529 N N . GLU A 1 185 ? 5.591 -8.331 -8.899 1.00 95.44 185 GLU A N 1
ATOM 1530 C CA . GLU A 1 185 ? 5.741 -8.118 -10.345 1.00 95.44 185 GLU A CA 1
ATOM 1531 C C . GLU A 1 185 ? 7.163 -8.423 -10.847 1.00 95.44 185 GLU A C 1
ATOM 1533 O O . GLU A 1 185 ? 7.359 -8.847 -11.988 1.00 95.44 185 GLU A O 1
ATOM 1538 N N . SER A 1 186 ? 8.174 -8.205 -10.001 1.00 94.50 186 SER A N 1
ATOM 1539 C CA . SER A 1 186 ? 9.568 -8.485 -10.354 1.00 94.50 186 SER A CA 1
ATOM 1540 C C . SER A 1 186 ? 9.873 -9.987 -10.431 1.00 94.50 186 SER A C 1
ATOM 1542 O O . SER A 1 186 ? 10.741 -10.393 -11.208 1.00 94.50 186 SER A O 1
ATOM 1544 N N . PHE A 1 187 ? 9.134 -10.804 -9.671 1.00 94.69 187 PHE A N 1
ATOM 1545 C CA . PHE A 1 187 ? 9.321 -12.253 -9.573 1.00 94.69 187 PHE A CA 1
ATOM 1546 C C . PHE A 1 187 ? 8.244 -13.091 -10.277 1.00 94.69 187 PHE A C 1
ATOM 1548 O O . PHE A 1 187 ? 8.417 -14.303 -10.361 1.00 94.69 187 PHE A O 1
ATOM 1555 N N . ASP A 1 188 ? 7.160 -12.493 -10.783 1.00 96.12 188 ASP A N 1
ATOM 1556 C CA . ASP A 1 188 ? 6.089 -13.235 -11.464 1.00 96.12 188 ASP A CA 1
ATOM 1557 C C . ASP A 1 188 ? 6.604 -13.863 -12.781 1.00 96.12 188 ASP A C 1
ATOM 1559 O O . ASP A 1 188 ? 6.981 -13.122 -13.702 1.00 96.12 188 ASP A O 1
ATOM 1563 N N . PRO A 1 189 ? 6.583 -15.207 -12.923 1.00 94.19 189 PRO A N 1
ATOM 1564 C CA . PRO A 1 189 ? 7.070 -15.891 -14.123 1.00 94.19 189 PRO A CA 1
ATOM 1565 C C . PRO A 1 189 ? 6.352 -15.466 -15.410 1.00 94.19 189 PRO A C 1
ATOM 1567 O O . PRO A 1 189 ? 6.966 -15.397 -16.475 1.00 94.19 189 PRO A O 1
ATOM 1570 N N . ARG A 1 190 ? 5.055 -15.136 -15.324 1.00 95.25 190 ARG A N 1
ATOM 1571 C CA . ARG A 1 190 ? 4.227 -14.732 -16.474 1.00 95.25 190 ARG A CA 1
ATOM 1572 C C . ARG A 1 190 ? 4.697 -13.388 -17.022 1.00 95.25 190 ARG A C 1
ATOM 1574 O O . ARG A 1 190 ? 4.808 -13.196 -18.233 1.00 95.25 190 ARG A O 1
ATOM 1581 N N . ILE A 1 191 ? 5.018 -12.463 -16.118 1.00 94.44 191 ILE A N 1
ATOM 1582 C CA . ILE A 1 191 ? 5.501 -11.124 -16.463 1.00 94.44 191 ILE A CA 1
ATOM 1583 C C . ILE A 1 191 ? 6.937 -11.184 -16.973 1.00 94.44 191 ILE A C 1
ATOM 1585 O O . ILE A 1 191 ? 7.268 -10.496 -17.942 1.00 94.44 191 ILE A O 1
ATOM 1589 N N . GLN A 1 192 ? 7.785 -12.006 -16.353 1.00 93.56 192 GLN A N 1
ATOM 1590 C CA . GLN A 1 192 ? 9.149 -12.233 -16.824 1.00 93.56 192 GLN A CA 1
ATOM 1591 C C . GLN A 1 192 ? 9.147 -12.783 -18.255 1.00 93.56 192 GLN A C 1
ATOM 1593 O O . GLN A 1 192 ? 9.790 -12.188 -19.119 1.00 93.56 192 GLN A O 1
ATOM 1598 N N . ALA A 1 193 ? 8.329 -13.800 -18.546 1.00 93.06 193 ALA A N 1
ATOM 1599 C CA . ALA A 1 193 ? 8.176 -14.341 -19.895 1.00 93.06 193 ALA A CA 1
ATOM 1600 C C . ALA A 1 193 ? 7.706 -13.277 -20.911 1.00 93.06 193 ALA A C 1
ATOM 1602 O O . ALA A 1 193 ? 8.266 -13.177 -22.004 1.00 93.06 193 ALA A O 1
ATOM 1603 N N . GLU A 1 194 ? 6.735 -12.421 -20.556 1.00 93.94 194 GLU A N 1
ATOM 1604 C CA . GLU A 1 194 ? 6.296 -11.321 -21.434 1.00 93.94 194 GLU A CA 1
ATOM 1605 C C . GLU A 1 194 ? 7.418 -10.287 -21.667 1.00 93.94 194 GLU A C 1
ATOM 1607 O O . GLU A 1 194 ? 7.610 -9.814 -22.793 1.00 93.94 194 GLU A O 1
ATOM 1612 N N . LYS A 1 195 ? 8.173 -9.925 -20.620 1.00 93.69 195 LYS A N 1
ATOM 1613 C CA . LYS A 1 195 ? 9.298 -8.976 -20.706 1.00 93.69 195 LYS A CA 1
ATOM 1614 C C . LYS A 1 195 ? 10.427 -9.534 -21.578 1.00 93.69 195 LYS A C 1
ATOM 1616 O O . LYS A 1 195 ? 10.952 -8.808 -22.425 1.00 93.69 195 LYS A O 1
ATOM 1621 N N . GLU A 1 196 ? 10.764 -10.811 -21.426 1.00 94.31 196 GLU A N 1
ATOM 1622 C CA . GLU A 1 196 ? 11.779 -11.488 -22.235 1.00 94.31 196 GLU A CA 1
ATOM 1623 C C . GLU A 1 196 ? 11.356 -11.632 -23.695 1.00 94.31 196 GLU A C 1
ATOM 1625 O O . GLU A 1 196 ? 12.138 -11.286 -24.581 1.00 94.31 196 GLU A O 1
ATOM 1630 N N . ALA A 1 197 ? 10.108 -12.026 -23.962 1.00 93.81 197 ALA A N 1
ATOM 1631 C CA . ALA A 1 197 ? 9.570 -12.098 -25.319 1.00 93.81 197 ALA A CA 1
ATOM 1632 C C . ALA A 1 197 ? 9.626 -10.734 -26.026 1.00 93.81 197 ALA A C 1
ATOM 1634 O O . ALA A 1 197 ? 10.063 -10.640 -27.174 1.00 93.81 197 ALA A O 1
ATOM 1635 N N . LYS A 1 198 ? 9.265 -9.646 -25.329 1.00 95.06 198 LYS A N 1
ATOM 1636 C CA . LYS A 1 198 ? 9.391 -8.277 -25.863 1.00 95.06 198 LYS A CA 1
ATOM 1637 C C . LYS A 1 198 ? 10.844 -7.874 -26.106 1.00 95.06 198 LYS A C 1
ATOM 1639 O O . LYS A 1 198 ? 11.123 -7.197 -27.094 1.00 95.06 198 LYS A O 1
ATOM 1644 N N . ARG A 1 199 ? 11.770 -8.262 -25.223 1.00 95.44 199 ARG A N 1
ATOM 1645 C CA . ARG A 1 199 ? 13.209 -8.001 -25.394 1.00 95.44 199 ARG A CA 1
ATOM 1646 C C . ARG A 1 199 ? 13.747 -8.714 -26.635 1.00 95.44 199 ARG A C 1
ATOM 1648 O O . ARG A 1 199 ? 14.399 -8.067 -27.448 1.00 95.44 199 ARG A O 1
ATOM 1655 N N . LEU A 1 200 ? 13.421 -9.995 -26.803 1.00 96.31 200 LEU A N 1
ATOM 1656 C CA . LEU A 1 200 ? 13.812 -10.791 -27.969 1.00 96.31 200 LEU A CA 1
ATOM 1657 C C . LEU A 1 200 ? 13.204 -10.235 -29.262 1.00 96.31 200 LEU A C 1
ATOM 1659 O O . LEU A 1 200 ? 13.910 -10.107 -30.256 1.00 96.31 200 LEU A O 1
ATOM 1663 N N . ALA A 1 201 ? 11.933 -9.819 -29.244 1.00 95.62 201 ALA A N 1
ATOM 1664 C CA . ALA A 1 201 ? 11.292 -9.189 -30.399 1.00 95.62 201 ALA A CA 1
ATOM 1665 C C . ALA A 1 201 ? 11.992 -7.883 -30.812 1.00 95.62 201 ALA A C 1
ATOM 1667 O O . ALA A 1 201 ? 12.252 -7.677 -31.994 1.00 95.62 201 ALA A O 1
ATOM 1668 N N . ARG A 1 202 ? 12.364 -7.032 -29.844 1.00 95.31 202 ARG A N 1
ATOM 1669 C CA . ARG A 1 202 ? 13.133 -5.802 -30.106 1.00 95.31 202 ARG A CA 1
ATOM 1670 C C . ARG A 1 202 ? 14.530 -6.092 -30.650 1.00 95.31 202 ARG A C 1
ATOM 1672 O O . ARG A 1 202 ? 14.978 -5.381 -31.539 1.00 95.31 202 ARG A O 1
ATOM 1679 N N . GLN A 1 203 ? 15.209 -7.115 -30.130 1.00 94.31 203 GLN A N 1
ATOM 1680 C CA . GLN A 1 203 ? 16.519 -7.541 -30.633 1.00 94.31 203 GLN A CA 1
ATOM 1681 C C . GLN A 1 203 ? 16.422 -8.079 -32.063 1.00 94.31 203 GLN A C 1
ATOM 1683 O O . GLN A 1 203 ? 17.230 -7.704 -32.902 1.00 94.31 203 GLN A O 1
ATOM 1688 N N . ALA A 1 204 ? 15.405 -8.889 -32.364 1.00 94.00 204 ALA A N 1
ATOM 1689 C CA . ALA A 1 204 ? 15.159 -9.392 -33.711 1.00 94.00 204 ALA A CA 1
ATOM 1690 C C . ALA A 1 204 ? 14.806 -8.264 -34.693 1.00 94.00 204 ALA A C 1
ATOM 1692 O O . ALA A 1 204 ? 15.254 -8.276 -35.833 1.00 94.00 204 ALA A O 1
ATOM 1693 N N . GLU A 1 205 ? 14.023 -7.272 -34.263 1.00 93.75 205 GLU A N 1
ATOM 1694 C CA . GLU A 1 205 ? 13.723 -6.095 -35.079 1.00 93.75 205 GLU A CA 1
ATOM 1695 C C . GLU A 1 205 ? 14.967 -5.225 -35.308 1.00 93.75 205 GLU A C 1
ATOM 1697 O O . GLU A 1 205 ? 15.191 -4.768 -36.425 1.00 93.75 205 GLU A O 1
ATOM 1702 N N . ALA A 1 206 ? 15.798 -5.025 -34.282 1.00 92.94 206 ALA A N 1
ATOM 1703 C CA . ALA A 1 206 ? 17.063 -4.309 -34.413 1.00 92.94 206 ALA A CA 1
ATOM 1704 C C . ALA A 1 206 ? 18.033 -5.027 -35.366 1.00 92.94 206 ALA A C 1
ATOM 1706 O O . ALA A 1 206 ? 18.598 -4.373 -36.234 1.00 92.94 206 ALA A O 1
ATOM 1707 N N . ALA A 1 207 ? 18.151 -6.355 -35.264 1.00 91.75 207 ALA A N 1
ATOM 1708 C CA . ALA A 1 207 ? 18.968 -7.165 -36.167 1.00 91.75 207 ALA A CA 1
ATOM 1709 C C . ALA A 1 207 ? 18.467 -7.084 -37.618 1.00 91.75 207 ALA A C 1
ATOM 1711 O O . ALA A 1 207 ? 19.258 -6.872 -38.525 1.00 91.75 207 ALA A O 1
ATOM 1712 N N . LYS A 1 208 ? 17.147 -7.147 -37.843 1.00 92.12 208 LYS A N 1
ATOM 1713 C CA . LYS A 1 208 ? 16.569 -6.942 -39.183 1.00 92.12 208 LYS A CA 1
ATOM 1714 C C . LYS A 1 208 ? 16.871 -5.552 -39.742 1.00 92.12 208 LYS A C 1
ATOM 1716 O O . LYS A 1 208 ? 17.232 -5.431 -40.901 1.00 92.12 208 LYS A O 1
ATOM 1721 N N . ARG A 1 209 ? 16.759 -4.502 -38.919 1.00 90.12 209 ARG A N 1
ATOM 1722 C CA . ARG A 1 209 ? 17.120 -3.135 -39.333 1.00 90.12 209 ARG A CA 1
ATOM 1723 C C . ARG A 1 209 ? 18.607 -3.009 -39.666 1.00 90.12 209 ARG A C 1
ATOM 1725 O O . ARG A 1 209 ? 18.953 -2.248 -40.559 1.00 90.12 209 ARG A O 1
ATOM 1732 N N . GLU A 1 210 ? 19.470 -3.723 -38.949 1.00 85.94 210 GLU A N 1
ATOM 1733 C CA . GLU A 1 210 ? 20.906 -3.782 -39.230 1.00 85.94 210 GLU A CA 1
ATOM 1734 C C . GLU A 1 210 ? 21.190 -4.508 -40.555 1.00 85.94 210 GLU A C 1
ATOM 1736 O O . GLU A 1 210 ? 21.927 -3.976 -41.384 1.00 85.94 210 GLU A O 1
ATOM 1741 N N . GLU A 1 211 ? 20.538 -5.651 -40.802 1.00 83.38 211 GLU A N 1
ATOM 1742 C CA . GLU A 1 211 ? 20.592 -6.381 -42.080 1.00 83.38 211 GLU A CA 1
ATOM 1743 C C . GLU A 1 211 ? 20.078 -5.534 -43.260 1.00 83.38 211 GLU A C 1
ATOM 1745 O O . GLU A 1 211 ? 20.701 -5.511 -44.322 1.00 83.38 211 GLU A O 1
ATOM 1750 N N . ASP A 1 212 ? 18.981 -4.792 -43.078 1.00 85.06 212 ASP A N 1
ATOM 1751 C CA . ASP A 1 212 ? 18.422 -3.891 -44.096 1.00 85.06 212 ASP A CA 1
ATOM 1752 C C . ASP A 1 212 ? 19.325 -2.668 -44.356 1.00 85.06 212 ASP A C 1
ATOM 1754 O O . ASP A 1 212 ? 19.378 -2.157 -45.477 1.00 85.06 212 ASP A O 1
ATOM 1758 N N . MET A 1 213 ? 20.041 -2.186 -43.333 1.00 80.69 213 MET A N 1
ATOM 1759 C CA . MET A 1 213 ? 20.974 -1.055 -43.433 1.00 80.69 213 MET A CA 1
ATOM 1760 C C . MET A 1 213 ? 22.301 -1.447 -44.100 1.00 80.69 213 MET A C 1
ATOM 1762 O O . MET A 1 213 ? 22.888 -0.628 -44.810 1.00 80.69 213 MET A O 1
ATOM 1766 N N . PHE A 1 214 ? 22.744 -2.696 -43.929 1.00 69.94 214 PHE A N 1
ATOM 1767 C CA . PHE A 1 214 ? 23.919 -3.271 -44.591 1.00 69.94 214 PHE A CA 1
ATOM 1768 C C . PHE A 1 214 ? 23.538 -4.495 -45.439 1.00 69.94 214 PHE A C 1
ATOM 1770 O O . PHE A 1 214 ? 23.877 -5.629 -45.089 1.00 69.94 214 PHE A O 1
ATOM 1777 N N . PRO A 1 215 ? 22.856 -4.294 -46.584 1.00 68.81 215 PRO A N 1
ATOM 1778 C CA . PRO A 1 215 ? 22.392 -5.404 -47.397 1.00 68.81 215 PRO A CA 1
ATOM 1779 C C . PRO A 1 215 ? 23.565 -6.275 -47.887 1.00 68.81 215 PRO A C 1
ATOM 1781 O O . PRO A 1 215 ? 24.629 -5.740 -48.218 1.00 68.81 215 PRO A O 1
ATOM 1784 N N . PRO A 1 216 ? 23.372 -7.601 -48.057 1.00 61.38 216 PRO A N 1
ATOM 1785 C CA . PRO A 1 216 ? 24.414 -8.547 -48.475 1.00 61.38 216 PRO A CA 1
ATOM 1786 C C . PRO A 1 216 ? 25.176 -8.164 -49.759 1.00 61.38 216 PRO A C 1
ATOM 1788 O O . PRO A 1 216 ? 26.293 -8.622 -49.990 1.00 61.38 216 PRO A O 1
ATOM 1791 N N . ALA A 1 217 ? 24.599 -7.299 -50.597 1.00 56.47 217 ALA A N 1
ATOM 1792 C CA . ALA A 1 217 ? 25.237 -6.757 -51.795 1.00 56.47 217 ALA A CA 1
ATOM 1793 C C . ALA A 1 217 ? 26.471 -5.872 -51.503 1.00 56.47 217 ALA A C 1
ATOM 1795 O O . ALA A 1 217 ? 27.305 -5.688 -52.390 1.00 56.47 217 ALA A O 1
ATOM 1796 N N . PHE A 1 218 ? 26.633 -5.357 -50.277 1.00 53.12 218 PHE A N 1
ATOM 1797 C CA . PHE A 1 218 ? 27.790 -4.542 -49.882 1.00 53.12 218 PHE A CA 1
ATOM 1798 C C . PHE A 1 218 ? 29.043 -5.382 -49.550 1.00 53.12 218 PHE A C 1
ATOM 1800 O O . PHE A 1 218 ? 30.163 -4.878 -49.632 1.00 53.12 218 PHE A O 1
ATOM 1807 N N . TYR A 1 219 ? 28.890 -6.692 -49.302 1.00 54.94 219 TYR A N 1
ATOM 1808 C CA . TYR A 1 219 ? 30.001 -7.637 -49.077 1.00 54.94 219 TYR A CA 1
ATOM 1809 C C . TYR A 1 219 ? 30.816 -7.952 -50.351 1.00 54.94 219 TYR A C 1
ATOM 1811 O O . TYR A 1 219 ? 31.787 -8.707 -50.315 1.00 54.94 219 TYR A O 1
ATOM 1819 N N . GLY A 1 220 ? 30.485 -7.335 -51.492 1.00 54.56 220 GLY A N 1
ATOM 1820 C CA . GLY A 1 220 ? 31.345 -7.331 -52.679 1.00 54.56 220 GLY A CA 1
ATOM 1821 C C . GLY A 1 220 ? 32.626 -6.498 -52.515 1.00 54.56 220 GLY A C 1
ATOM 1822 O O . GLY A 1 220 ? 33.592 -6.723 -53.246 1.00 54.56 220 GLY A O 1
ATOM 1823 N N . LEU A 1 221 ? 32.668 -5.567 -51.551 1.00 54.16 221 LEU A N 1
ATOM 1824 C CA . LEU A 1 221 ? 33.846 -4.731 -51.299 1.00 54.16 221 LEU A CA 1
ATOM 1825 C C . LEU A 1 221 ? 34.938 -5.429 -50.484 1.00 54.16 221 LEU A C 1
ATOM 1827 O O . LEU A 1 221 ? 36.104 -5.106 -50.681 1.00 54.16 221 LEU A O 1
ATOM 1831 N N . GLU A 1 222 ? 34.628 -6.422 -49.646 1.00 53.50 222 GLU A N 1
ATOM 1832 C CA . GLU A 1 222 ? 35.661 -7.152 -48.889 1.00 53.50 222 GLU A CA 1
ATOM 1833 C C . GLU A 1 222 ? 36.621 -7.916 -49.816 1.00 53.50 222 GLU A C 1
ATOM 1835 O O . GLU A 1 222 ? 37.831 -7.924 -49.595 1.00 53.50 222 GLU A O 1
ATOM 1840 N N . ARG A 1 223 ? 36.118 -8.466 -50.933 1.00 52.44 223 ARG A N 1
ATOM 1841 C CA . ARG A 1 223 ? 36.964 -9.072 -51.981 1.00 52.44 223 ARG A CA 1
ATOM 1842 C C . ARG A 1 223 ? 37.824 -8.057 -52.740 1.00 52.44 223 ARG A C 1
ATOM 1844 O O . ARG A 1 223 ? 38.894 -8.425 -53.214 1.00 52.44 223 ARG A O 1
ATOM 1851 N N . LEU A 1 224 ? 37.376 -6.807 -52.871 1.00 52.88 224 LEU A N 1
ATOM 1852 C CA . LEU A 1 224 ? 38.138 -5.726 -53.513 1.00 52.88 224 LEU A CA 1
ATOM 1853 C C . LEU A 1 224 ? 39.189 -5.128 -52.568 1.00 52.88 224 LEU A C 1
ATOM 1855 O O . LEU A 1 224 ? 40.310 -4.864 -52.993 1.00 52.88 224 LEU A O 1
ATOM 1859 N N . VAL A 1 225 ? 38.864 -4.982 -51.282 1.00 56.00 225 VAL A N 1
ATOM 1860 C CA . VAL A 1 225 ? 39.788 -4.518 -50.236 1.00 56.00 225 VAL A CA 1
ATOM 1861 C C . VAL A 1 225 ? 40.897 -5.548 -49.979 1.00 56.00 225 VAL A C 1
ATOM 1863 O O . VAL A 1 225 ? 42.051 -5.161 -49.811 1.00 56.00 225 VAL A O 1
ATOM 1866 N N . ALA A 1 226 ? 40.601 -6.851 -50.069 1.00 56.22 226 ALA A N 1
ATOM 1867 C CA . ALA A 1 226 ? 41.606 -7.919 -50.004 1.00 56.22 226 ALA A CA 1
ATOM 1868 C C . ALA A 1 226 ? 42.567 -7.966 -51.216 1.00 56.22 226 ALA A C 1
ATOM 1870 O O . ALA A 1 226 ? 43.620 -8.594 -51.131 1.00 56.22 226 ALA A O 1
ATOM 1871 N N . MET A 1 227 ? 42.233 -7.306 -52.336 1.00 53.97 227 MET A N 1
ATOM 1872 C CA . MET A 1 227 ? 43.096 -7.206 -53.526 1.00 53.97 227 MET A CA 1
ATOM 1873 C C . MET A 1 227 ? 44.015 -5.971 -53.526 1.00 53.97 227 MET A C 1
ATOM 1875 O O . MET A 1 227 ? 44.851 -5.835 -54.421 1.00 53.97 227 MET A O 1
ATOM 1879 N N . LEU A 1 228 ? 43.901 -5.071 -52.543 1.00 57.59 228 LEU A N 1
ATOM 1880 C CA . LEU A 1 228 ? 44.732 -3.869 -52.459 1.00 57.59 228 LEU A CA 1
ATOM 1881 C C . LEU A 1 228 ? 46.003 -4.131 -51.626 1.00 57.59 228 LEU A C 1
ATOM 1883 O O . LEU A 1 228 ? 45.898 -4.536 -50.469 1.00 57.59 228 LEU A O 1
ATOM 1887 N N . PRO A 1 229 ? 47.215 -3.816 -52.130 1.00 54.34 229 PRO A N 1
ATOM 1888 C CA . PRO A 1 229 ? 48.489 -4.067 -51.439 1.00 54.34 229 PRO A CA 1
ATOM 1889 C C . PRO A 1 229 ? 48.756 -3.113 -50.251 1.00 54.34 229 PRO A C 1
ATOM 1891 O O . PRO A 1 229 ? 49.902 -2.892 -49.875 1.00 54.34 229 PRO A O 1
ATOM 1894 N N . HIS A 1 230 ? 47.719 -2.499 -49.674 1.00 51.12 230 HIS A N 1
ATOM 1895 C CA . HIS A 1 230 ? 47.794 -1.586 -48.521 1.00 51.12 230 HIS A CA 1
ATOM 1896 C C . HIS A 1 230 ? 47.132 -2.149 -47.249 1.00 51.12 230 HIS A C 1
ATOM 1898 O O . HIS A 1 230 ? 47.181 -1.500 -46.204 1.00 51.12 230 HIS A O 1
ATOM 1904 N N . SER A 1 231 ? 46.550 -3.353 -47.301 1.00 52.50 231 SER A N 1
ATOM 1905 C CA . SER A 1 231 ? 45.877 -3.980 -46.153 1.00 52.50 231 SER A CA 1
ATOM 1906 C C . SER A 1 231 ? 46.828 -4.310 -44.994 1.00 52.50 231 SER A C 1
ATOM 1908 O O . SER A 1 231 ? 46.465 -4.097 -43.841 1.00 52.50 231 SER A O 1
ATOM 1910 N N . ALA A 1 232 ? 48.074 -4.702 -45.279 1.00 54.31 232 ALA A N 1
ATOM 1911 C CA . ALA A 1 232 ? 49.065 -5.005 -44.241 1.00 54.31 232 ALA A CA 1
ATOM 1912 C C . ALA A 1 232 ? 49.464 -3.767 -43.410 1.00 54.31 232 ALA A C 1
ATOM 1914 O O . ALA A 1 232 ? 49.541 -3.837 -42.186 1.00 54.31 232 ALA A O 1
ATOM 1915 N N . ASN A 1 233 ? 49.632 -2.605 -44.054 1.00 57.16 233 ASN A N 1
ATOM 1916 C CA . ASN A 1 233 ? 50.016 -1.368 -43.363 1.00 57.16 233 ASN A CA 1
ATOM 1917 C C . ASN A 1 233 ? 48.864 -0.775 -42.535 1.00 57.16 233 ASN A C 1
ATOM 1919 O O . ASN A 1 233 ? 49.109 -0.141 -41.511 1.00 57.16 233 ASN A O 1
ATOM 1923 N N . PHE A 1 234 ? 47.607 -0.967 -42.951 1.00 53.81 234 PHE A N 1
ATOM 1924 C CA . PHE A 1 234 ? 46.449 -0.480 -42.197 1.00 53.81 234 PHE A CA 1
ATOM 1925 C C . PHE A 1 234 ? 46.144 -1.365 -40.981 1.00 53.81 234 PHE A C 1
ATOM 1927 O O . PHE A 1 234 ? 45.849 -0.844 -39.904 1.00 53.81 234 PHE A O 1
ATOM 1934 N N . GLU A 1 235 ? 46.274 -2.687 -41.103 1.00 57.06 235 GLU A N 1
ATOM 1935 C CA . GLU A 1 235 ? 46.156 -3.603 -39.961 1.00 57.06 235 GLU A CA 1
ATOM 1936 C C . GLU A 1 235 ? 47.272 -3.379 -38.931 1.00 57.06 235 GLU A C 1
ATOM 1938 O O . GLU A 1 235 ? 46.992 -3.311 -37.736 1.00 57.06 235 GLU A O 1
ATOM 1943 N N . GLU A 1 236 ? 48.514 -3.140 -39.367 1.00 61.59 236 GLU A N 1
ATOM 1944 C CA . GLU A 1 236 ? 49.627 -2.817 -38.464 1.00 61.59 236 GLU A CA 1
ATOM 1945 C C . GLU A 1 236 ? 49.428 -1.459 -37.761 1.00 61.59 236 GLU A C 1
ATOM 1947 O O . GLU A 1 236 ? 49.618 -1.342 -36.547 1.00 61.59 236 GLU A O 1
ATOM 1952 N N . GLN A 1 237 ? 48.949 -0.436 -38.479 1.00 63.06 237 GLN A N 1
ATOM 1953 C CA . GLN A 1 237 ? 48.651 0.882 -37.900 1.00 63.06 237 GLN A CA 1
ATOM 1954 C C . GLN A 1 237 ? 47.440 0.868 -36.954 1.00 63.06 237 GLN A C 1
ATOM 1956 O O . GLN A 1 237 ? 47.444 1.560 -35.930 1.00 63.06 237 GLN A O 1
ATOM 1961 N N . THR A 1 238 ? 46.404 0.084 -37.259 1.00 65.19 238 THR A N 1
ATOM 1962 C CA . THR A 1 238 ? 45.218 -0.054 -36.397 1.00 65.19 238 THR A CA 1
ATOM 1963 C C . THR A 1 238 ? 45.500 -0.927 -35.175 1.00 65.19 238 THR A C 1
ATOM 1965 O O . THR A 1 238 ? 45.060 -0.575 -34.078 1.00 65.19 238 THR A O 1
ATOM 1968 N N . ALA A 1 239 ? 46.311 -1.982 -35.307 1.00 69.69 239 ALA A N 1
ATOM 1969 C CA . ALA A 1 239 ? 46.816 -2.767 -34.181 1.00 69.69 239 ALA A CA 1
ATOM 1970 C C . ALA A 1 239 ? 47.722 -1.926 -33.265 1.00 69.69 239 ALA A C 1
ATOM 1972 O O . ALA A 1 239 ? 47.557 -1.956 -32.045 1.00 69.69 239 ALA A O 1
ATOM 1973 N N . ALA A 1 240 ? 48.605 -1.092 -33.828 1.00 72.12 240 ALA A N 1
ATOM 1974 C CA . ALA A 1 240 ? 49.435 -0.164 -33.057 1.00 72.12 240 ALA A CA 1
ATOM 1975 C C . ALA A 1 240 ? 48.606 0.915 -32.332 1.00 72.12 240 ALA A C 1
ATOM 1977 O O . ALA A 1 240 ? 48.937 1.298 -31.206 1.00 72.12 240 ALA A O 1
ATOM 1978 N N . ARG A 1 241 ? 47.510 1.394 -32.941 1.00 69.06 241 ARG A N 1
ATOM 1979 C CA . ARG A 1 241 ? 46.556 2.314 -32.295 1.00 69.06 241 ARG A CA 1
ATOM 1980 C C . ARG A 1 241 ? 45.796 1.648 -31.147 1.00 69.06 241 ARG A C 1
ATOM 1982 O O . ARG A 1 241 ? 45.783 2.217 -30.059 1.00 69.06 241 ARG A O 1
ATOM 1989 N N . ARG A 1 242 ? 45.261 0.437 -31.346 1.00 70.62 242 ARG A N 1
ATOM 1990 C CA . ARG A 1 242 ? 44.586 -0.338 -30.286 1.00 70.62 242 ARG A CA 1
ATOM 1991 C C . ARG A 1 242 ? 45.534 -0.665 -29.130 1.00 70.62 242 ARG A C 1
ATOM 1993 O O . ARG A 1 242 ? 45.183 -0.442 -27.978 1.00 70.62 242 ARG A O 1
ATOM 2000 N N . ALA A 1 243 ? 46.774 -1.065 -29.422 1.00 75.62 243 ALA A N 1
ATOM 2001 C CA . ALA A 1 243 ? 47.796 -1.302 -28.400 1.00 75.62 243 ALA A CA 1
ATOM 2002 C C . ALA A 1 243 ? 48.158 -0.022 -27.619 1.00 75.62 243 ALA A C 1
ATOM 2004 O O . ALA A 1 243 ? 48.363 -0.071 -26.405 1.00 75.62 243 ALA A O 1
ATOM 2005 N N . LYS A 1 244 ? 48.200 1.143 -28.286 1.00 75.38 244 LYS A N 1
ATOM 2006 C CA . LYS A 1 244 ? 48.381 2.443 -27.617 1.00 75.38 244 LYS A CA 1
ATOM 2007 C C . LYS A 1 244 ? 47.186 2.815 -26.738 1.00 75.38 244 LYS A C 1
ATOM 2009 O O . LYS A 1 244 ? 47.406 3.326 -25.643 1.00 75.38 244 LYS A O 1
ATOM 2014 N N . GLU A 1 245 ? 45.956 2.559 -27.172 1.00 72.81 245 GLU A N 1
ATOM 2015 C CA . GLU A 1 245 ? 44.739 2.803 -26.382 1.00 72.81 245 GLU A CA 1
ATOM 2016 C C . GLU A 1 245 ? 44.631 1.879 -25.167 1.00 72.81 245 GLU A C 1
ATOM 2018 O O . GLU A 1 245 ? 44.346 2.344 -24.062 1.00 72.81 245 GLU A O 1
ATOM 2023 N N . GLU A 1 246 ? 44.948 0.595 -25.322 1.00 72.19 246 GLU A N 1
ATOM 2024 C CA . GLU A 1 246 ? 45.031 -0.361 -24.215 1.00 72.19 246 GLU A CA 1
ATOM 2025 C C . GLU A 1 246 ? 46.145 0.006 -23.225 1.00 72.19 246 GLU A C 1
ATOM 2027 O O . GLU A 1 246 ? 45.972 -0.092 -22.011 1.00 72.19 246 GLU A O 1
ATOM 2032 N N . ALA A 1 247 ? 47.289 0.497 -23.711 1.00 71.81 247 ALA A N 1
ATOM 2033 C CA . ALA A 1 247 ? 48.349 1.012 -22.847 1.00 71.81 247 ALA A CA 1
ATOM 2034 C C . ALA A 1 247 ? 47.935 2.306 -22.125 1.00 71.81 247 ALA A C 1
ATOM 2036 O O . ALA A 1 247 ? 48.309 2.506 -20.967 1.00 71.81 247 ALA A O 1
ATOM 2037 N N . ARG A 1 248 ? 47.151 3.176 -22.779 1.00 72.94 248 ARG A N 1
ATOM 2038 C CA . ARG A 1 248 ? 46.632 4.420 -22.195 1.00 72.94 248 ARG A CA 1
ATOM 2039 C C . ARG A 1 248 ? 45.600 4.115 -21.114 1.00 72.94 248 ARG A C 1
ATOM 2041 O O . ARG A 1 248 ? 45.772 4.589 -20.003 1.00 72.94 248 ARG A O 1
ATOM 2048 N N . THR A 1 249 ? 44.629 3.246 -21.389 1.00 67.44 249 THR A N 1
ATOM 2049 C CA . THR A 1 249 ? 43.618 2.791 -20.416 1.00 67.44 249 THR A CA 1
ATOM 2050 C C . THR A 1 249 ? 44.234 2.015 -19.250 1.00 67.44 249 THR A C 1
ATOM 2052 O O . THR A 1 249 ? 43.860 2.254 -18.104 1.00 67.44 249 THR A O 1
ATOM 2055 N N . ARG A 1 250 ? 45.249 1.168 -19.486 1.00 67.12 250 ARG A N 1
ATOM 2056 C CA . ARG A 1 250 ? 46.030 0.534 -18.405 1.00 67.12 250 ARG A CA 1
ATOM 2057 C C . ARG A 1 250 ? 46.806 1.550 -17.572 1.00 67.12 250 ARG A C 1
ATOM 2059 O O . ARG A 1 250 ? 46.825 1.418 -16.353 1.00 67.12 250 ARG A O 1
ATOM 2066 N N . ARG A 1 251 ? 47.416 2.571 -18.190 1.00 67.75 251 ARG A N 1
ATOM 2067 C CA . ARG A 1 251 ? 48.066 3.677 -17.464 1.00 67.75 251 ARG A CA 1
ATOM 2068 C C . ARG A 1 251 ? 47.061 4.483 -16.648 1.00 67.75 251 ARG A C 1
ATOM 2070 O O . ARG A 1 251 ? 47.368 4.769 -15.501 1.00 67.75 251 ARG A O 1
ATOM 2077 N N . SER A 1 252 ? 45.876 4.768 -17.191 1.00 61.88 252 SER A N 1
ATOM 2078 C CA . SER A 1 252 ? 44.768 5.424 -16.485 1.00 61.88 252 SER A CA 1
ATOM 2079 C C . SER A 1 252 ? 44.265 4.596 -15.299 1.00 61.88 252 SER A C 1
ATOM 2081 O O . SER A 1 252 ? 44.012 5.139 -14.231 1.00 61.88 252 SER A O 1
ATOM 2083 N N . ALA A 1 253 ? 44.156 3.274 -15.453 1.00 61.34 253 ALA A N 1
ATOM 2084 C CA . ALA A 1 253 ? 43.776 2.370 -14.370 1.00 61.34 253 ALA A CA 1
ATOM 2085 C C . ALA A 1 253 ? 44.874 2.267 -13.293 1.00 61.34 253 ALA A C 1
ATOM 2087 O O . ALA A 1 253 ? 44.568 2.242 -12.104 1.00 61.34 253 ALA A O 1
ATOM 2088 N N . LEU A 1 254 ? 46.152 2.269 -13.691 1.00 57.59 254 LEU A N 1
ATOM 2089 C CA . LEU A 1 254 ? 47.303 2.315 -12.782 1.00 57.59 254 LEU A CA 1
ATOM 2090 C C . LEU A 1 254 ? 47.400 3.651 -12.035 1.00 57.59 254 LEU A C 1
ATOM 2092 O O . LEU A 1 254 ? 47.689 3.642 -10.843 1.00 57.59 254 LEU A O 1
ATOM 2096 N N . THR A 1 255 ? 47.121 4.788 -12.680 1.00 57.25 255 THR A N 1
ATOM 2097 C CA . THR A 1 255 ? 47.054 6.089 -11.995 1.00 57.25 255 THR A CA 1
ATOM 2098 C C . THR A 1 255 ? 45.836 6.196 -11.083 1.00 57.25 255 THR A C 1
ATOM 2100 O O . THR A 1 255 ? 45.959 6.803 -10.027 1.00 57.25 255 THR A O 1
ATOM 2103 N N . PHE A 1 256 ? 44.709 5.556 -11.414 1.00 51.53 256 PHE A N 1
ATOM 2104 C CA . PHE A 1 256 ? 43.522 5.487 -10.548 1.00 51.53 256 PHE A CA 1
ATOM 2105 C C . PHE A 1 256 ? 43.727 4.572 -9.321 1.00 51.53 256 PHE A C 1
ATOM 2107 O O . PHE A 1 256 ? 43.274 4.870 -8.215 1.00 51.53 256 PHE A O 1
ATOM 2114 N N . LEU A 1 257 ? 44.475 3.475 -9.482 1.00 51.09 257 LEU A N 1
ATOM 2115 C CA . LEU A 1 257 ? 44.909 2.613 -8.374 1.00 51.09 257 LEU A CA 1
ATOM 2116 C C . LEU A 1 257 ? 45.987 3.287 -7.507 1.00 51.09 257 LEU A C 1
ATOM 2118 O O . LEU A 1 257 ? 45.978 3.131 -6.288 1.00 51.09 257 LEU A O 1
ATOM 2122 N N . CYS A 1 258 ? 46.878 4.079 -8.111 1.00 47.56 258 CYS A N 1
ATOM 2123 C CA . CYS A 1 258 ? 47.910 4.835 -7.397 1.00 47.56 258 CYS A CA 1
ATOM 2124 C C . CYS A 1 258 ? 47.329 6.057 -6.658 1.00 47.56 258 CYS A C 1
ATOM 2126 O O . CYS A 1 258 ? 47.728 6.335 -5.528 1.00 47.56 258 CYS A O 1
ATOM 2128 N N . SER A 1 259 ? 46.324 6.741 -7.222 1.00 45.44 259 SER A N 1
ATOM 2129 C CA . SER A 1 259 ? 45.609 7.826 -6.534 1.00 45.44 259 SER A CA 1
ATOM 2130 C C . SER A 1 259 ? 44.787 7.312 -5.351 1.00 45.44 259 SER A C 1
ATOM 2132 O O . SER A 1 259 ? 44.777 7.960 -4.308 1.00 45.44 259 SER A O 1
ATOM 2134 N N . SER A 1 260 ? 44.210 6.109 -5.462 1.00 46.28 260 SER A N 1
ATOM 2135 C CA . SER A 1 260 ? 43.524 5.429 -4.352 1.00 46.28 260 SER A CA 1
ATOM 2136 C C . SER A 1 260 ? 44.479 5.017 -3.219 1.00 46.28 260 SER A C 1
ATOM 2138 O O . SER A 1 260 ? 44.073 4.973 -2.059 1.00 46.28 260 SER A O 1
ATOM 2140 N N . PHE A 1 261 ? 45.760 4.768 -3.524 1.00 38.22 261 PHE A N 1
ATOM 2141 C CA . PHE A 1 261 ? 46.806 4.534 -2.517 1.00 38.22 261 PHE A CA 1
ATOM 2142 C C . PHE A 1 261 ? 47.355 5.834 -1.904 1.00 38.22 261 PHE A C 1
ATOM 2144 O O . PHE A 1 261 ? 47.741 5.838 -0.738 1.00 38.22 261 PHE A O 1
ATOM 2151 N N . SER A 1 262 ? 47.339 6.948 -2.644 1.00 39.78 262 SER A N 1
ATOM 2152 C CA . SER A 1 262 ? 47.801 8.255 -2.149 1.00 39.78 262 SER A CA 1
ATOM 2153 C C . SER A 1 262 ? 46.778 8.939 -1.227 1.00 39.78 262 SER A C 1
ATOM 2155 O O . SER A 1 262 ? 47.148 9.578 -0.244 1.00 39.78 262 SER A O 1
ATOM 2157 N N . SER A 1 263 ? 45.475 8.734 -1.454 1.00 37.00 263 SER A N 1
ATOM 2158 C CA . SER A 1 263 ? 44.413 9.245 -0.569 1.00 37.00 263 SER A CA 1
ATOM 2159 C C . SER A 1 263 ? 44.330 8.535 0.790 1.00 37.00 263 SER A C 1
ATOM 2161 O O . SER A 1 263 ? 43.728 9.070 1.717 1.00 37.00 263 SER A O 1
ATOM 2163 N N . ALA A 1 264 ? 44.962 7.366 0.945 1.00 38.12 264 ALA A N 1
ATOM 2164 C CA . ALA A 1 264 ? 45.054 6.658 2.225 1.00 38.12 264 ALA A CA 1
ATOM 2165 C C . ALA A 1 264 ? 46.227 7.133 3.112 1.00 38.12 264 ALA A C 1
ATOM 2167 O O . ALA A 1 264 ? 46.342 6.688 4.250 1.00 38.12 264 ALA A O 1
ATOM 2168 N N . TRP A 1 265 ? 47.080 8.043 2.621 1.00 35.97 265 TRP A N 1
ATOM 2169 C CA . TRP A 1 265 ? 48.250 8.555 3.352 1.00 35.97 265 TRP A CA 1
ATOM 2170 C C . TRP A 1 265 ? 48.077 9.977 3.915 1.00 35.97 265 TRP A C 1
ATOM 2172 O O . TRP A 1 265 ? 48.925 10.432 4.676 1.00 35.97 265 TRP A O 1
ATOM 2182 N N . PHE A 1 266 ? 46.981 10.679 3.597 1.00 31.72 266 PHE A N 1
ATOM 2183 C CA . PHE A 1 266 ? 46.746 12.062 4.056 1.00 31.72 266 PHE A CA 1
ATOM 2184 C C . PHE A 1 266 ? 45.750 12.187 5.228 1.00 31.72 266 PHE A C 1
ATOM 2186 O O . PHE A 1 266 ? 45.384 13.289 5.625 1.00 31.72 266 PHE A O 1
ATOM 2193 N N . VAL A 1 267 ? 45.341 11.066 5.834 1.00 37.53 267 VAL A N 1
ATOM 2194 C CA . VAL A 1 267 ? 44.597 11.035 7.108 1.00 37.53 267 VAL A CA 1
ATOM 2195 C C . VAL A 1 267 ? 45.349 10.146 8.095 1.00 37.53 267 VAL A C 1
ATOM 2197 O O . VAL A 1 267 ? 44.946 9.018 8.355 1.00 37.53 267 VAL A O 1
ATOM 2200 N N . SER A 1 268 ? 46.490 10.635 8.583 1.00 31.12 268 SER A N 1
ATOM 2201 C CA . SER A 1 268 ? 47.091 10.365 9.906 1.00 31.12 268 SER A CA 1
ATOM 2202 C C . SER A 1 268 ? 48.457 11.049 9.947 1.00 31.1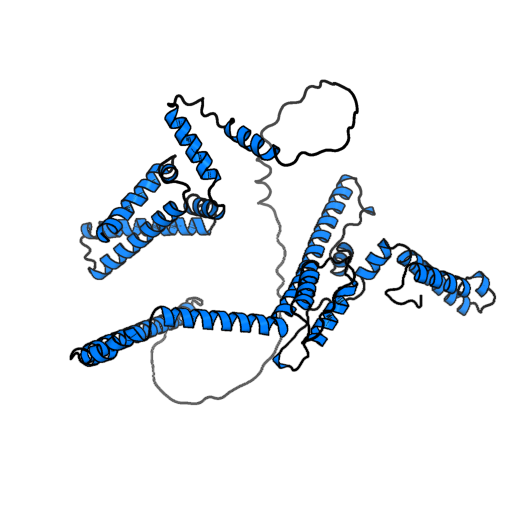2 268 SER A C 1
ATOM 2204 O O . SER A 1 268 ? 49.390 10.625 9.274 1.00 31.12 268 SER A O 1
ATOM 2206 N N . GLY A 1 269 ? 48.562 12.154 10.682 1.00 28.70 269 GLY A N 1
ATOM 2207 C CA . GLY A 1 269 ? 49.824 12.871 10.852 1.00 28.70 269 GLY A CA 1
ATOM 2208 C C . GLY A 1 269 ? 50.801 12.159 11.791 1.00 28.70 269 GLY A C 1
ATOM 2209 O O . GLY A 1 269 ? 50.390 11.365 12.633 1.00 28.70 269 GLY A O 1
ATOM 2210 N N . GLY A 1 270 ? 52.077 12.544 11.697 1.00 28.55 270 GLY A N 1
ATOM 2211 C CA . GLY A 1 270 ? 53.030 12.444 12.806 1.00 28.55 270 GLY A CA 1
ATOM 2212 C C . GLY A 1 270 ? 54.297 11.630 12.541 1.00 28.55 270 GLY A C 1
ATOM 2213 O O . GLY A 1 270 ? 54.280 10.420 12.685 1.00 28.55 270 GLY A O 1
ATOM 2214 N N . PHE A 1 271 ? 55.376 12.366 12.251 1.00 27.52 271 PHE A N 1
ATOM 2215 C CA . PHE A 1 271 ? 56.739 12.237 12.795 1.00 27.52 271 PHE A CA 1
ATOM 2216 C C . PHE A 1 271 ? 57.559 10.924 12.675 1.00 27.52 271 PHE A C 1
ATOM 2218 O O . PHE A 1 271 ? 57.103 9.821 12.939 1.00 27.52 271 PHE A O 1
ATOM 2225 N N . ASP A 1 272 ? 58.846 11.160 12.391 1.00 28.47 272 ASP A N 1
ATOM 2226 C CA . ASP A 1 272 ? 60.043 10.311 12.490 1.00 28.47 272 ASP A CA 1
ATOM 2227 C C . ASP A 1 272 ? 60.359 9.265 11.405 1.00 28.47 272 ASP A C 1
ATOM 2229 O O . ASP A 1 272 ? 59.895 8.127 11.378 1.00 28.47 272 ASP A O 1
ATOM 2233 N N . ALA A 1 273 ? 61.316 9.662 10.557 1.00 31.64 273 ALA A N 1
ATOM 2234 C CA . ALA A 1 273 ? 62.229 8.768 9.855 1.00 31.64 273 ALA A CA 1
ATOM 2235 C C . ALA A 1 273 ? 63.088 7.969 10.858 1.00 31.64 273 ALA A C 1
ATOM 2237 O O . ALA A 1 273 ? 63.463 8.499 11.906 1.00 31.64 273 ALA A O 1
ATOM 2238 N N . PRO A 1 274 ? 63.521 6.745 10.499 1.00 34.38 274 PRO A N 1
ATOM 2239 C CA . PRO A 1 274 ? 64.953 6.624 10.246 1.00 34.38 274 PRO A CA 1
ATOM 2240 C C . PRO A 1 274 ? 65.371 5.671 9.111 1.00 34.38 274 PRO A C 1
ATOM 2242 O O . PRO A 1 274 ? 64.645 4.832 8.586 1.00 34.38 274 PRO A O 1
ATOM 2245 N N . TYR A 1 275 ? 66.633 5.899 8.784 1.00 27.06 275 TYR A N 1
ATOM 2246 C CA . TYR A 1 275 ? 67.580 5.337 7.835 1.00 27.06 275 TYR A CA 1
ATOM 2247 C C . TYR A 1 275 ? 67.888 3.823 7.980 1.00 27.06 275 TYR A C 1
ATOM 2249 O O . TYR A 1 275 ? 67.905 3.295 9.084 1.00 27.06 275 TYR A O 1
ATOM 2257 N N . GLU A 1 276 ? 68.184 3.192 6.829 1.00 29.19 276 GLU A N 1
ATOM 2258 C CA . GLU A 1 276 ? 68.889 1.918 6.528 1.00 29.19 276 GLU A CA 1
ATOM 2259 C C . GLU A 1 276 ? 68.827 0.698 7.486 1.00 29.19 276 GLU A C 1
ATOM 2261 O O . GLU A 1 276 ? 69.279 0.757 8.623 1.00 29.19 276 GLU A O 1
ATOM 2266 N N . ARG A 1 277 ? 68.583 -0.508 6.924 1.00 26.58 277 ARG A N 1
ATOM 2267 C CA . ARG A 1 277 ? 69.634 -1.497 6.533 1.00 26.58 277 ARG A CA 1
ATOM 2268 C C . ARG A 1 277 ? 69.122 -2.963 6.516 1.00 26.58 277 ARG A C 1
ATOM 2270 O O . ARG A 1 277 ? 68.661 -3.477 7.519 1.00 26.58 277 ARG A O 1
ATOM 2277 N N . LYS A 1 278 ? 69.350 -3.630 5.370 1.00 27.97 278 LYS A N 1
ATOM 2278 C CA . LYS A 1 278 ? 69.581 -5.079 5.097 1.00 27.97 278 LYS A CA 1
ATOM 2279 C C . LYS A 1 278 ? 68.601 -6.172 5.593 1.00 27.97 278 LYS A C 1
ATOM 2281 O O . LYS A 1 278 ? 68.515 -6.468 6.771 1.00 27.97 278 LYS A O 1
ATOM 2286 N N . LEU A 1 279 ? 68.071 -6.888 4.587 1.00 27.83 279 LEU A N 1
ATOM 2287 C CA . LEU A 1 279 ? 68.034 -8.356 4.388 1.00 27.83 279 LEU A CA 1
ATOM 2288 C C . LEU A 1 279 ? 67.764 -9.279 5.599 1.00 27.83 279 LEU A C 1
ATOM 2290 O O . LEU A 1 279 ? 68.610 -9.409 6.474 1.00 27.83 279 LEU A O 1
ATOM 2294 N N . VAL A 1 280 ? 66.686 -10.073 5.513 1.00 28.27 280 VAL A N 1
ATOM 2295 C CA . VAL A 1 280 ? 66.661 -11.554 5.349 1.00 28.27 280 VAL A CA 1
ATOM 2296 C C . VAL A 1 280 ? 65.312 -12.116 5.843 1.00 28.27 280 VAL A C 1
ATOM 2298 O O . VAL A 1 280 ? 64.923 -11.894 6.978 1.00 28.27 280 VAL A O 1
ATOM 2301 N N . GLY A 1 281 ? 64.662 -12.917 4.987 1.00 25.98 281 GLY A N 1
ATOM 2302 C CA . GLY A 1 281 ? 64.116 -14.234 5.350 1.00 25.98 281 GLY A CA 1
ATOM 2303 C C . GLY A 1 281 ? 62.821 -14.355 6.165 1.00 25.98 281 GLY A C 1
ATOM 2304 O O . GLY A 1 281 ? 62.844 -14.322 7.383 1.00 25.98 281 GLY A O 1
ATOM 2305 N N . CYS A 1 282 ? 61.771 -14.755 5.440 1.00 24.44 282 CYS A N 1
ATOM 2306 C CA . CYS A 1 282 ? 60.877 -15.886 5.736 1.00 24.44 282 CYS A CA 1
ATOM 2307 C C . CYS A 1 282 ? 59.897 -15.873 6.932 1.00 24.44 282 CYS A C 1
ATOM 2309 O O . CYS A 1 282 ? 60.236 -15.607 8.075 1.00 24.44 282 CYS A O 1
ATOM 2311 N N . ALA A 1 283 ? 58.724 -16.437 6.603 1.00 26.44 283 ALA A N 1
ATOM 2312 C CA . ALA A 1 283 ? 57.777 -17.192 7.434 1.00 26.44 283 ALA A CA 1
ATOM 2313 C C . ALA A 1 283 ? 56.598 -16.437 8.089 1.00 26.44 283 ALA A C 1
ATOM 2315 O O . ALA A 1 283 ? 56.709 -15.791 9.123 1.00 26.44 283 ALA A O 1
ATOM 2316 N N . ALA A 1 284 ? 55.410 -16.660 7.513 1.00 32.47 284 ALA A N 1
ATOM 2317 C CA . ALA A 1 284 ? 54.136 -16.746 8.244 1.00 32.47 284 ALA A CA 1
ATOM 2318 C C . ALA A 1 284 ? 54.164 -18.003 9.155 1.00 32.47 284 ALA A C 1
ATOM 2320 O O . ALA A 1 284 ? 54.847 -18.952 8.751 1.00 32.47 284 ALA A O 1
ATOM 2321 N N . PRO A 1 285 ? 53.435 -18.112 10.302 1.00 34.72 285 PRO A N 1
ATOM 2322 C CA . PRO A 1 285 ? 51.956 -18.127 10.298 1.00 34.72 285 PRO A CA 1
ATOM 2323 C C . PRO A 1 285 ? 51.184 -17.737 11.600 1.00 34.72 285 PRO A C 1
ATOM 2325 O O . PRO A 1 285 ? 51.546 -18.131 12.698 1.00 34.72 285 PRO A O 1
ATOM 2328 N N . LYS A 1 286 ? 49.987 -17.152 11.397 1.00 24.72 286 LYS A N 1
ATOM 2329 C CA . LYS A 1 286 ? 48.685 -17.355 12.102 1.00 24.72 286 LYS A CA 1
ATOM 2330 C C . LYS A 1 286 ? 48.629 -17.287 13.672 1.00 24.72 286 LYS A C 1
ATOM 2332 O O . LYS A 1 286 ? 49.561 -16.824 14.305 1.00 24.72 286 LYS A O 1
ATOM 2337 N N . PRO A 1 287 ? 47.481 -17.592 14.322 1.00 45.91 287 PRO A N 1
ATOM 2338 C CA . PRO A 1 287 ? 46.452 -16.605 14.700 1.00 45.91 287 PRO A CA 1
ATOM 2339 C C . PRO A 1 287 ? 46.108 -16.675 16.206 1.00 45.91 287 PRO A C 1
ATOM 2341 O O . PRO A 1 287 ? 46.189 -17.753 16.768 1.00 45.91 287 PRO A O 1
ATOM 2344 N N . TYR A 1 288 ? 45.616 -15.627 16.876 1.00 23.11 288 TYR A N 1
ATOM 2345 C CA . TYR A 1 288 ? 44.850 -15.864 18.114 1.00 23.11 288 TYR A CA 1
ATOM 2346 C C . TYR A 1 288 ? 43.851 -14.758 18.452 1.00 23.11 288 TYR A C 1
ATOM 2348 O O . TYR A 1 288 ? 44.075 -13.568 18.254 1.00 23.11 288 TYR A O 1
ATOM 2356 N N . SER A 1 289 ? 42.721 -15.255 18.937 1.00 27.89 289 SER A N 1
ATOM 2357 C CA . SER A 1 289 ? 41.497 -14.626 19.408 1.00 27.89 289 SER A CA 1
ATOM 2358 C C . SER A 1 289 ? 41.663 -13.764 20.658 1.00 27.89 289 SER A C 1
ATOM 2360 O O . SER A 1 289 ? 42.461 -14.093 21.532 1.00 27.89 289 SER A O 1
ATOM 2362 N N . GLY A 1 290 ? 40.772 -12.785 20.830 1.00 25.36 290 GLY A N 1
ATOM 2363 C CA . GLY A 1 290 ? 40.547 -12.134 22.119 1.00 25.36 290 GLY A CA 1
ATOM 2364 C C . GLY A 1 290 ? 39.396 -11.133 22.081 1.00 25.36 290 GLY A C 1
ATOM 2365 O O . GLY A 1 290 ? 39.578 -9.982 21.709 1.00 25.36 290 GLY A O 1
ATOM 2366 N N . SER A 1 291 ? 38.204 -11.579 22.470 1.00 26.33 291 SER A N 1
ATOM 2367 C CA . SER A 1 291 ? 37.084 -10.731 22.892 1.00 26.33 291 SER A CA 1
ATOM 2368 C C . SER A 1 291 ? 37.413 -10.016 24.207 1.00 26.33 291 SER A C 1
ATOM 2370 O O . SER A 1 291 ? 37.901 -10.716 25.082 1.00 26.33 291 SER A O 1
ATOM 2372 N N . VAL A 1 292 ? 37.039 -8.740 24.403 1.00 26.84 292 VAL A N 1
ATOM 2373 C CA . VAL A 1 292 ? 36.373 -8.209 25.623 1.00 26.84 292 VAL A CA 1
ATOM 2374 C C . VAL A 1 292 ? 35.682 -6.862 25.306 1.00 26.84 292 VAL A C 1
ATOM 2376 O O . VAL A 1 292 ? 36.134 -6.057 24.503 1.00 26.84 292 VAL A O 1
ATOM 2379 N N . ASN A 1 293 ? 34.539 -6.707 25.969 1.00 25.11 293 ASN A N 1
ATOM 2380 C CA . ASN A 1 293 ? 33.469 -5.713 25.989 1.00 25.11 293 ASN A CA 1
ATOM 2381 C C . ASN A 1 293 ? 33.773 -4.217 26.267 1.00 25.11 293 ASN A C 1
ATOM 2383 O O . ASN A 1 293 ? 34.623 -3.878 27.079 1.00 25.11 293 ASN A O 1
ATOM 2387 N N . ARG A 1 294 ? 32.842 -3.392 25.743 1.00 26.66 294 ARG A N 1
ATOM 2388 C CA . ARG A 1 294 ? 32.050 -2.307 26.388 1.00 26.66 294 ARG A CA 1
ATOM 2389 C C . ARG A 1 294 ? 32.786 -1.121 27.038 1.00 26.66 294 ARG A C 1
ATOM 2391 O O . ARG A 1 294 ? 33.255 -1.223 28.162 1.00 26.66 294 ARG A O 1
ATOM 2398 N N . ALA A 1 295 ? 32.592 0.067 26.457 1.00 25.06 295 ALA A N 1
ATOM 2399 C CA . ALA A 1 295 ? 32.389 1.300 27.222 1.00 25.06 295 ALA A CA 1
ATOM 2400 C C . ALA A 1 295 ? 31.517 2.300 26.443 1.00 25.06 295 ALA A C 1
ATOM 2402 O O . ALA A 1 295 ? 31.902 2.849 25.418 1.00 25.06 295 ALA A O 1
ATOM 2403 N N . THR A 1 296 ? 30.314 2.510 26.964 1.00 30.06 296 THR A N 1
ATOM 2404 C CA . THR A 1 296 ? 29.452 3.669 26.733 1.00 30.06 296 THR A CA 1
ATOM 2405 C C . THR A 1 296 ? 30.130 4.938 27.253 1.00 30.06 296 THR A C 1
ATOM 2407 O O . THR A 1 296 ? 30.537 4.952 28.415 1.00 30.06 296 THR A O 1
ATOM 2410 N N . MET A 1 297 ? 30.150 6.020 26.472 1.00 26.03 297 MET A N 1
ATOM 2411 C CA . MET A 1 297 ? 30.343 7.371 27.007 1.00 26.03 297 MET A CA 1
ATOM 2412 C C . MET A 1 297 ? 29.109 8.230 26.737 1.00 26.03 297 MET A C 1
ATOM 2414 O O . MET A 1 297 ? 28.773 8.553 25.603 1.00 26.03 297 MET A O 1
ATOM 2418 N N . LYS A 1 298 ? 28.442 8.570 27.843 1.00 25.97 298 LYS A N 1
ATOM 2419 C CA . LYS A 1 298 ? 27.606 9.757 27.999 1.00 25.97 298 LYS A CA 1
ATOM 2420 C C . LYS A 1 298 ? 28.519 10.984 27.948 1.00 25.97 298 LYS A C 1
ATOM 2422 O O . LYS A 1 298 ? 29.533 10.982 28.637 1.00 25.97 298 LYS A O 1
ATOM 2427 N N . CYS A 1 299 ? 28.093 12.039 27.262 1.00 25.14 299 CYS A N 1
ATOM 2428 C CA . CYS A 1 299 ? 28.454 13.404 27.630 1.00 25.14 299 CYS A CA 1
ATOM 2429 C C . CYS A 1 299 ? 27.200 14.278 27.628 1.00 25.14 299 CYS A C 1
ATOM 2431 O O . CYS A 1 299 ? 26.257 14.073 26.869 1.00 25.14 299 CYS A O 1
ATOM 2433 N N . SER A 1 300 ? 27.198 15.161 28.610 1.00 26.53 300 SER A N 1
ATOM 2434 C CA . SER A 1 300 ? 26.089 15.823 29.274 1.00 26.53 300 SER A CA 1
ATOM 2435 C C . SER A 1 300 ? 25.705 17.167 28.658 1.00 26.53 300 SER A C 1
ATOM 2437 O O . SER A 1 300 ? 26.507 17.828 28.009 1.00 26.53 300 SER A O 1
ATOM 2439 N N . HIS A 1 301 ? 24.469 17.564 28.957 1.00 25.55 301 HIS A N 1
ATOM 2440 C CA . HIS A 1 301 ? 23.859 18.864 28.708 1.00 25.55 301 HIS A CA 1
ATOM 2441 C C . HIS A 1 301 ? 24.714 20.079 29.096 1.00 25.55 301 HIS A C 1
ATOM 2443 O O . HIS A 1 301 ? 25.285 20.134 30.184 1.00 25.55 301 HIS A O 1
ATOM 2449 N N . GLY A 1 302 ? 24.618 21.102 28.244 1.00 25.06 302 GLY A N 1
ATOM 2450 C CA . GLY A 1 302 ? 24.903 22.506 28.523 1.00 25.06 302 GLY A CA 1
ATOM 2451 C C . GLY A 1 302 ? 24.059 23.405 27.608 1.00 25.06 302 GLY A C 1
ATOM 2452 O O . GLY A 1 302 ? 24.482 23.723 26.507 1.00 25.06 302 GLY A O 1
ATOM 2453 N N . SER A 1 303 ? 22.843 23.738 28.057 1.00 25.14 303 SER A N 1
ATOM 2454 C CA . SER A 1 303 ? 22.060 24.958 27.763 1.00 25.14 303 SER A CA 1
ATOM 2455 C C . SER A 1 303 ? 22.906 26.205 27.440 1.00 25.14 303 SER A C 1
ATOM 2457 O O . SER A 1 303 ? 23.981 26.343 28.004 1.00 25.14 303 SER A O 1
ATOM 2459 N N . LEU A 1 304 ? 22.481 27.242 26.712 1.00 27.84 304 LEU A N 1
ATOM 2460 C CA . LEU A 1 304 ? 21.174 27.749 26.266 1.00 27.84 304 LEU A CA 1
ATOM 2461 C C . LEU A 1 304 ? 21.471 29.023 25.431 1.00 27.84 304 LEU A C 1
ATOM 2463 O O . LEU A 1 304 ? 22.497 29.657 25.656 1.00 27.84 304 LEU A O 1
ATOM 2467 N N . LYS A 1 305 ? 20.492 29.474 24.634 1.00 30.59 305 LYS A N 1
ATOM 2468 C CA . LYS A 1 305 ? 20.222 30.899 24.329 1.00 30.59 305 LYS A CA 1
ATOM 2469 C C . LYS A 1 305 ? 21.307 31.689 23.576 1.00 30.59 305 LYS A C 1
ATOM 2471 O O . LYS A 1 305 ? 22.128 32.356 24.193 1.00 30.59 305 LYS A O 1
ATOM 2476 N N . SER A 1 306 ? 21.188 31.754 22.250 1.00 30.78 306 SER A N 1
ATOM 2477 C CA . SER A 1 306 ? 21.620 32.955 21.501 1.00 30.78 306 SER A CA 1
ATOM 2478 C C . SER A 1 306 ? 20.990 33.129 20.111 1.00 30.78 306 SER A C 1
ATOM 2480 O O . SER A 1 306 ? 21.065 34.223 19.567 1.00 30.78 306 SER A O 1
ATOM 2482 N N . GLU A 1 307 ? 20.307 32.133 19.537 1.00 34.12 307 GLU A N 1
ATOM 2483 C CA . GLU A 1 307 ? 19.788 32.260 18.155 1.00 34.12 307 GLU A CA 1
ATOM 2484 C C . GLU A 1 307 ? 18.291 32.589 18.027 1.00 34.12 307 GLU A C 1
ATOM 2486 O O . GLU A 1 307 ? 17.810 32.830 16.923 1.00 34.12 307 GLU A O 1
ATOM 2491 N N . GLN A 1 308 ? 17.542 32.674 19.132 1.00 36.88 308 GLN A N 1
ATOM 2492 C CA . GLN A 1 308 ? 16.115 33.043 19.097 1.00 36.88 308 GLN A CA 1
ATOM 2493 C C . GLN A 1 308 ? 15.833 34.534 19.350 1.00 36.88 308 GLN A C 1
ATOM 2495 O O . GLN A 1 308 ? 14.734 34.993 19.055 1.00 36.88 308 GLN A O 1
ATOM 2500 N N . GLU A 1 309 ? 16.809 35.323 19.808 1.00 36.88 309 GLU A N 1
ATOM 2501 C CA . GLU A 1 309 ? 16.602 36.754 20.106 1.00 36.88 309 GLU A CA 1
ATOM 2502 C C . GLU A 1 309 ? 16.753 37.669 18.874 1.00 36.88 309 GLU A C 1
ATOM 2504 O O . GLU A 1 309 ? 16.273 38.800 18.882 1.00 36.88 309 GLU A O 1
ATOM 2509 N N . HIS A 1 310 ? 17.316 37.181 17.762 1.00 31.73 310 HIS A N 1
ATOM 2510 C CA . HIS A 1 310 ? 17.482 37.991 16.545 1.00 31.73 310 HIS A CA 1
ATOM 2511 C C . HIS A 1 310 ? 16.255 38.012 15.611 1.00 31.73 310 HIS A C 1
ATOM 2513 O O . HIS A 1 310 ? 16.200 38.834 14.696 1.00 31.73 310 HIS A O 1
ATOM 2519 N N . LEU A 1 311 ? 15.255 37.153 15.847 1.00 36.19 311 LEU A N 1
ATOM 2520 C CA . LEU A 1 311 ? 14.059 37.009 14.999 1.00 36.19 311 LEU A CA 1
ATOM 2521 C C . LEU A 1 311 ? 12.811 37.743 15.527 1.00 36.19 311 LEU A C 1
ATOM 2523 O O . LEU A 1 311 ? 11.863 37.953 14.768 1.00 36.19 311 LEU A O 1
ATOM 2527 N N . GLU A 1 312 ? 12.814 38.182 16.788 1.00 39.28 312 GLU A N 1
ATOM 2528 C CA . GLU A 1 312 ? 11.718 38.960 17.396 1.00 39.28 312 GLU A CA 1
ATOM 2529 C C . GLU A 1 312 ? 11.849 40.475 17.143 1.00 39.28 312 GLU A C 1
ATOM 2531 O O . GLU A 1 312 ? 10.850 41.190 17.124 1.00 39.28 312 GLU A O 1
ATOM 2536 N N . HIS A 1 313 ? 13.050 40.984 16.845 1.00 33.44 313 HIS A N 1
ATOM 2537 C CA . HIS A 1 313 ? 13.283 42.429 16.697 1.00 33.44 313 HIS A CA 1
ATOM 2538 C C . HIS A 1 313 ? 12.854 43.017 15.330 1.00 33.44 313 HIS A C 1
ATOM 2540 O O . HIS A 1 313 ? 12.845 44.236 15.157 1.00 33.44 313 HIS A O 1
ATOM 2546 N N . LEU A 1 314 ? 12.469 42.177 14.359 1.00 31.52 314 LEU A N 1
ATOM 2547 C CA . LEU A 1 314 ? 12.027 42.604 13.017 1.00 31.52 314 LEU A CA 1
ATOM 2548 C C . LEU A 1 314 ? 10.501 42.597 12.822 1.00 31.52 314 LEU A C 1
ATOM 2550 O O . LEU A 1 314 ? 10.024 43.038 11.779 1.00 31.52 314 LEU A O 1
ATOM 2554 N N . LYS A 1 315 ? 9.720 42.136 13.809 1.00 35.69 315 LYS A N 1
ATOM 2555 C CA . LYS A 1 315 ? 8.244 42.129 13.733 1.00 35.69 315 LYS A CA 1
ATOM 2556 C C . LYS A 1 315 ? 7.571 43.313 14.438 1.00 35.69 315 LYS A C 1
ATOM 2558 O O . LYS A 1 315 ? 6.366 43.486 14.291 1.00 35.69 315 LYS A O 1
ATOM 2563 N N . THR A 1 316 ? 8.329 44.156 15.141 1.00 32.78 316 THR A N 1
ATOM 2564 C CA . THR A 1 316 ? 7.788 45.215 16.021 1.00 32.78 316 THR A CA 1
ATOM 2565 C C . THR A 1 316 ? 7.865 46.630 15.432 1.00 32.78 316 THR A C 1
ATOM 2567 O O . THR A 1 316 ? 7.644 47.604 16.144 1.00 32.78 316 THR A O 1
ATOM 2570 N N . THR A 1 317 ? 8.119 46.782 14.129 1.00 33.94 317 THR A N 1
ATOM 2571 C CA . THR A 1 317 ? 8.097 48.100 13.473 1.00 33.94 317 THR A CA 1
ATOM 2572 C C . THR A 1 317 ? 7.191 48.060 12.252 1.00 33.94 317 THR A C 1
ATOM 2574 O O . THR A 1 317 ? 7.660 47.824 11.146 1.00 33.94 317 THR A O 1
ATOM 2577 N N . LEU A 1 318 ? 5.888 48.244 12.481 1.00 28.72 318 LEU A N 1
ATOM 2578 C CA . LEU A 1 318 ? 4.959 49.078 11.696 1.00 28.72 318 LEU A CA 1
ATOM 2579 C C . LEU A 1 318 ? 3.522 48.747 12.123 1.00 28.72 318 LEU A C 1
ATOM 2581 O O . LEU A 1 318 ? 2.922 47.763 11.702 1.00 28.72 318 LEU A O 1
ATOM 2585 N N . GLN A 1 319 ? 2.987 49.603 12.986 1.00 27.61 319 GLN A N 1
ATOM 2586 C CA . GLN A 1 319 ? 1.614 49.602 13.475 1.00 27.61 319 GLN A CA 1
ATOM 2587 C C . GLN A 1 319 ? 0.947 50.872 12.907 1.00 27.61 319 GLN A C 1
ATOM 2589 O O . GLN A 1 319 ? 1.493 51.959 13.092 1.00 27.61 319 GLN A O 1
ATOM 2594 N N . PHE A 1 320 ? -0.117 50.740 12.095 1.00 27.78 320 PHE A N 1
ATOM 2595 C CA . PHE A 1 320 ? -1.495 51.283 12.252 1.00 27.78 320 PHE A CA 1
ATOM 2596 C C . PHE A 1 320 ? -2.000 51.932 10.929 1.00 27.78 320 PHE A C 1
ATOM 2598 O O . PHE A 1 320 ? -1.140 52.249 10.107 1.00 27.78 320 PHE A O 1
ATOM 2605 N N . PRO A 1 321 ? -3.321 52.179 10.685 1.00 32.22 321 PRO A N 1
ATOM 2606 C CA . PRO A 1 321 ? -4.452 52.161 11.631 1.00 32.22 321 PRO A CA 1
ATOM 2607 C C . PRO A 1 321 ? -5.760 51.435 11.208 1.00 32.22 321 PRO A C 1
ATOM 2609 O O . PRO A 1 321 ? -6.077 51.287 10.036 1.00 32.22 321 PRO A O 1
ATOM 2612 N N . SER A 1 322 ? -6.503 51.060 12.260 1.00 26.33 322 SER A N 1
ATOM 2613 C CA . SER A 1 322 ? -7.965 51.017 12.485 1.00 26.33 322 SER A CA 1
ATOM 2614 C C . SER A 1 322 ? -8.938 51.153 11.307 1.00 26.33 322 SER A C 1
ATOM 2616 O O . SER A 1 322 ? -9.024 52.205 10.675 1.00 26.33 322 SER A O 1
ATOM 2618 N N . ASP A 1 323 ? -9.810 50.150 11.188 1.00 26.83 323 ASP A N 1
ATOM 2619 C CA . ASP A 1 323 ? -11.105 50.227 10.513 1.00 26.83 323 ASP A CA 1
ATOM 2620 C C . ASP A 1 323 ? -12.064 51.197 11.228 1.00 26.83 323 ASP A C 1
ATOM 2622 O O . ASP A 1 323 ? -12.043 51.327 12.456 1.00 26.83 323 ASP A O 1
ATOM 2626 N N . HIS A 1 324 ? -12.929 51.844 10.444 1.00 27.55 324 HIS A N 1
ATOM 2627 C CA . HIS A 1 324 ? -14.192 52.430 10.891 1.00 27.55 324 HIS A CA 1
ATOM 2628 C C . HIS A 1 324 ? -15.328 51.710 10.154 1.00 27.55 324 HIS A C 1
ATOM 2630 O O . HIS A 1 324 ? -15.300 51.576 8.931 1.00 27.55 324 HIS A O 1
ATOM 2636 N N . GLU A 1 325 ? -16.303 51.255 10.938 1.00 32.41 325 GLU A N 1
ATOM 2637 C CA . GLU A 1 325 ? -17.546 50.589 10.549 1.00 32.41 325 GLU A CA 1
ATOM 2638 C C . GLU A 1 325 ? -18.331 51.310 9.446 1.00 32.41 325 GLU A C 1
ATOM 2640 O O . GLU A 1 325 ? -18.390 52.543 9.412 1.00 32.41 325 GLU A O 1
ATOM 2645 N N . LYS A 1 326 ? -19.049 50.515 8.642 1.00 25.73 326 LYS A N 1
ATOM 2646 C CA . LYS A 1 326 ? -20.455 50.772 8.309 1.00 25.73 326 LYS A CA 1
ATOM 2647 C C . LYS A 1 326 ? -21.164 49.474 7.927 1.00 25.73 326 LYS A C 1
ATOM 2649 O O . LYS A 1 326 ? -20.707 48.739 7.054 1.00 25.73 326 LYS A O 1
ATOM 2654 N N . ASP A 1 327 ? -22.266 49.244 8.625 1.00 26.31 327 ASP A N 1
ATOM 2655 C CA . ASP A 1 327 ? -23.248 48.190 8.422 1.00 26.31 327 ASP A CA 1
ATOM 2656 C C . ASP A 1 327 ? -23.902 48.269 7.040 1.00 26.31 327 ASP A C 1
ATOM 2658 O O . ASP A 1 327 ? -24.205 49.363 6.568 1.00 26.31 327 ASP A O 1
ATOM 2662 N N . GLU A 1 328 ? -24.216 47.113 6.451 1.00 28.89 328 GLU A N 1
ATOM 2663 C CA . GLU A 1 328 ? -25.450 46.944 5.680 1.00 28.89 328 GLU A CA 1
ATOM 2664 C C . GLU A 1 328 ? -25.865 45.462 5.647 1.00 28.89 328 GLU A C 1
ATOM 2666 O O . GLU A 1 328 ? -25.155 44.564 5.193 1.00 28.89 328 GLU A O 1
ATOM 2671 N N . GLU A 1 329 ? -27.039 45.236 6.221 1.00 25.52 329 GLU A N 1
ATOM 2672 C CA . GLU A 1 329 ? -27.826 44.014 6.297 1.00 25.52 329 GLU A CA 1
ATOM 2673 C C . GLU A 1 329 ? -28.557 43.785 4.959 1.00 25.52 329 GLU A C 1
ATOM 2675 O O . GLU A 1 329 ? -29.097 44.745 4.416 1.00 25.52 329 GLU A O 1
ATOM 2680 N N . ALA A 1 330 ? -28.606 42.546 4.436 1.00 25.89 330 ALA A N 1
ATOM 2681 C CA . ALA A 1 330 ? -29.834 41.915 3.910 1.00 25.89 330 ALA A CA 1
ATOM 2682 C C . ALA A 1 330 ? -29.602 40.627 3.080 1.00 25.89 330 ALA A C 1
ATOM 2684 O O . ALA A 1 330 ? -28.931 40.603 2.051 1.00 25.89 330 ALA A O 1
ATOM 2685 N N . THR A 1 331 ? -30.369 39.607 3.480 1.00 25.28 331 THR A N 1
ATOM 2686 C CA . THR A 1 331 ? -31.093 38.605 2.668 1.00 25.28 331 THR A CA 1
ATOM 2687 C C . THR A 1 331 ? -30.371 37.462 1.941 1.00 25.28 331 THR A C 1
ATOM 2689 O O . THR A 1 331 ? -29.803 37.575 0.861 1.00 25.28 331 THR A O 1
ATOM 2692 N N . GLU A 1 332 ? -30.605 36.295 2.536 1.00 30.83 332 GLU A N 1
ATOM 2693 C CA . GLU A 1 332 ? -30.686 34.939 2.001 1.00 30.83 332 GLU A CA 1
ATOM 2694 C C . GLU A 1 332 ? -31.431 34.821 0.652 1.00 30.83 332 GLU A C 1
ATOM 2696 O O . GLU A 1 332 ? -32.584 35.225 0.533 1.00 30.83 332 GLU A O 1
ATOM 2701 N N . THR A 1 333 ? -30.803 34.187 -0.347 1.00 26.23 333 THR A N 1
ATOM 2702 C CA . THR A 1 333 ? -31.475 33.384 -1.390 1.00 26.23 333 THR A CA 1
ATOM 2703 C C . THR A 1 333 ? -30.507 32.324 -1.936 1.00 26.23 333 THR A C 1
ATOM 2705 O O . THR A 1 333 ? -29.404 32.631 -2.379 1.00 26.23 333 THR A O 1
ATOM 2708 N N . GLN A 1 334 ? -30.917 31.052 -1.912 1.00 33.19 334 GLN A N 1
ATOM 2709 C CA . GLN A 1 334 ? -30.310 30.000 -2.741 1.00 33.19 334 GLN A CA 1
ATOM 2710 C C . GLN A 1 334 ? -30.735 30.181 -4.209 1.00 33.19 334 GLN A C 1
ATOM 2712 O O . GLN A 1 334 ? -31.855 30.631 -4.463 1.00 33.19 334 GLN A O 1
ATOM 2717 N N . PRO A 1 335 ? -29.919 29.716 -5.175 1.00 31.16 335 PRO A N 1
ATOM 2718 C CA . PRO A 1 335 ? -30.476 28.701 -6.070 1.00 31.16 335 PRO A CA 1
ATOM 2719 C C . PRO A 1 335 ? -29.521 27.556 -6.464 1.00 31.16 335 PRO A C 1
ATOM 2721 O O . PRO A 1 335 ? -28.302 27.601 -6.321 1.00 31.16 335 PRO A O 1
ATOM 2724 N N . LEU A 1 336 ? -30.179 26.504 -6.952 1.00 27.73 336 LEU A N 1
ATOM 2725 C CA . LEU A 1 336 ? -29.714 25.201 -7.425 1.00 27.73 336 LEU A CA 1
ATOM 2726 C C . LEU A 1 336 ? -28.890 25.233 -8.731 1.00 27.73 336 LEU A C 1
ATOM 2728 O O . LEU A 1 336 ? -29.111 26.077 -9.587 1.00 27.73 336 LEU A O 1
ATOM 2732 N N . LEU A 1 337 ? -28.042 24.200 -8.869 1.00 33.62 337 LEU A N 1
ATOM 2733 C CA . LEU A 1 337 ? -27.517 23.523 -10.075 1.00 33.62 337 LEU A CA 1
ATOM 2734 C C . LEU A 1 337 ? -27.260 24.323 -11.373 1.00 33.62 337 LEU A C 1
ATOM 2736 O O . LEU A 1 337 ? -28.192 24.733 -12.055 1.00 33.62 337 LEU A O 1
ATOM 2740 N N . GLY A 1 338 ? -26.012 24.235 -11.863 1.00 29.02 338 GLY A N 1
ATOM 2741 C CA . GLY A 1 338 ? -25.743 24.118 -13.303 1.00 29.02 338 GLY A CA 1
ATOM 2742 C C . GLY A 1 338 ? -24.475 24.803 -13.822 1.00 29.02 338 GLY A C 1
ATOM 2743 O O . GLY A 1 338 ? -24.474 26.003 -14.026 1.00 29.02 338 GLY A O 1
ATOM 2744 N N . VAL A 1 339 ? -23.460 23.989 -14.141 1.00 39.66 339 VAL A N 1
ATOM 2745 C CA . VAL A 1 339 ? -22.473 24.187 -15.227 1.00 39.66 339 VAL A CA 1
ATOM 2746 C C . VAL A 1 339 ? -21.669 25.496 -15.229 1.00 39.66 339 VAL A C 1
ATOM 2748 O O . VAL A 1 339 ? -22.005 26.389 -15.984 1.00 39.66 339 VAL A O 1
ATOM 2751 N N . GLU A 1 340 ? -20.509 25.546 -14.565 1.00 31.06 340 GLU A N 1
ATOM 2752 C CA . GLU A 1 340 ? -19.374 26.374 -15.019 1.00 31.06 340 GLU A CA 1
ATOM 2753 C C . GLU A 1 340 ? -18.047 25.803 -14.506 1.00 31.06 340 GLU A C 1
ATOM 2755 O O . GLU A 1 340 ? -17.790 25.843 -13.309 1.00 31.06 340 GLU A O 1
ATOM 2760 N N . ASP A 1 341 ? -17.189 25.285 -15.395 1.00 31.08 341 ASP A N 1
ATOM 2761 C CA . ASP A 1 341 ? -15.774 25.073 -15.050 1.00 31.08 341 ASP A CA 1
ATOM 2762 C C . ASP A 1 341 ? -14.852 24.948 -16.279 1.00 31.08 341 ASP A C 1
ATOM 2764 O O . ASP A 1 341 ? -14.109 23.986 -16.445 1.00 31.08 341 ASP A O 1
ATOM 2768 N N . THR A 1 342 ? -14.870 25.937 -17.180 1.00 32.00 342 THR A N 1
ATOM 2769 C CA . THR A 1 342 ? -13.783 26.103 -18.179 1.00 32.00 342 THR A CA 1
ATOM 2770 C C . THR A 1 342 ? -13.430 27.555 -18.528 1.00 32.00 342 THR A C 1
ATOM 2772 O O . THR A 1 342 ? -12.362 27.787 -19.095 1.00 32.00 342 THR A O 1
ATOM 2775 N N . PHE A 1 343 ? -14.221 28.562 -18.137 1.00 28.75 343 PHE A N 1
ATOM 2776 C CA . PHE A 1 343 ? -13.983 29.954 -18.564 1.00 28.75 343 PHE A CA 1
ATOM 2777 C C . PHE A 1 343 ? -13.113 30.799 -17.601 1.00 28.75 343 PHE A C 1
ATOM 2779 O O . PHE A 1 343 ? -12.519 31.798 -18.005 1.00 28.75 343 PHE A O 1
ATOM 2786 N N . SER A 1 344 ? -12.939 30.359 -16.348 1.00 35.78 344 SER A N 1
ATOM 2787 C CA . SER A 1 344 ? -12.285 31.115 -15.255 1.0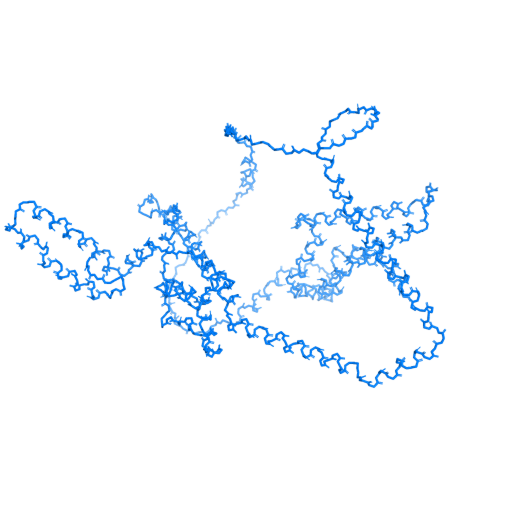0 35.78 344 SER A CA 1
ATOM 2788 C C . SER A 1 344 ? -10.751 31.268 -15.372 1.00 35.78 344 SER A C 1
ATOM 2790 O O . SER A 1 344 ? -10.164 32.236 -14.882 1.00 35.78 344 SER A O 1
ATOM 2792 N N . LYS A 1 345 ? -10.057 30.354 -16.068 1.00 34.81 345 LYS A N 1
ATOM 2793 C CA . LYS A 1 345 ? -8.581 30.413 -16.201 1.00 34.81 345 LYS A CA 1
ATOM 2794 C C . LYS A 1 345 ? -8.100 31.453 -17.223 1.00 34.81 345 LYS A C 1
ATOM 2796 O O . LYS A 1 345 ? -6.985 31.957 -17.105 1.00 34.81 345 LYS A O 1
ATOM 2801 N N . SER A 1 346 ? -8.938 31.787 -18.204 1.00 31.42 346 SER A N 1
ATOM 2802 C CA . SER A 1 346 ? -8.644 32.749 -19.277 1.00 31.42 346 SER A CA 1
ATOM 2803 C C . SER A 1 346 ? -8.668 34.199 -18.772 1.00 31.42 346 SER A C 1
ATOM 2805 O O . SER A 1 346 ? -7.758 34.986 -19.043 1.00 31.42 346 SER A O 1
ATOM 2807 N N . THR A 1 347 ? -9.668 34.535 -17.958 1.00 35.88 347 THR A N 1
ATOM 2808 C CA . THR A 1 347 ? -9.881 35.874 -17.392 1.00 35.88 347 THR A CA 1
ATOM 2809 C C . THR A 1 347 ? -8.871 36.219 -16.300 1.00 35.88 347 THR A C 1
ATOM 2811 O O . THR A 1 347 ? -8.336 37.327 -16.310 1.00 35.88 347 THR A O 1
ATOM 2814 N N . LYS A 1 348 ? -8.492 35.256 -15.444 1.00 36.38 348 LYS A N 1
ATOM 2815 C CA . LYS A 1 348 ? -7.420 35.454 -14.446 1.00 36.38 348 LYS A CA 1
ATOM 2816 C C . LYS A 1 348 ? -6.044 35.694 -15.080 1.00 36.38 348 LYS A C 1
ATOM 2818 O O . LYS A 1 348 ? -5.252 36.465 -14.545 1.00 36.38 348 LYS A O 1
ATOM 2823 N N . ARG A 1 349 ? -5.761 35.084 -16.239 1.00 37.03 349 ARG A N 1
ATOM 2824 C CA . ARG A 1 349 ? -4.523 35.340 -16.999 1.00 37.03 349 ARG A CA 1
ATOM 2825 C C . ARG A 1 349 ? -4.493 36.747 -17.593 1.00 37.03 349 ARG A C 1
ATOM 2827 O O . ARG A 1 349 ? -3.470 37.406 -17.481 1.00 37.03 349 ARG A O 1
ATOM 2834 N N . LYS A 1 350 ? -5.605 37.236 -18.156 1.00 34.38 350 LYS A N 1
ATOM 2835 C CA . LYS A 1 350 ? -5.690 38.604 -18.706 1.00 34.38 350 LYS A CA 1
ATOM 2836 C C . LYS A 1 350 ? -5.549 39.694 -17.634 1.00 34.38 350 LYS A C 1
ATOM 2838 O O . LYS A 1 350 ? -4.904 40.701 -17.900 1.00 34.38 350 LYS A O 1
ATOM 2843 N N . GLN A 1 351 ? -6.071 39.474 -16.425 1.00 38.72 351 GLN A N 1
ATOM 2844 C CA . GLN A 1 351 ? -5.933 40.427 -15.311 1.00 38.72 351 GLN A CA 1
ATOM 2845 C C . GLN A 1 351 ? -4.500 40.546 -14.766 1.00 38.72 351 GLN A C 1
ATOM 2847 O O . GLN A 1 351 ? -4.121 41.613 -14.300 1.00 38.72 351 GLN A O 1
ATOM 2852 N N . LYS A 1 352 ? -3.671 39.494 -14.852 1.00 39.44 352 LYS A N 1
ATOM 2853 C CA . LYS A 1 352 ? -2.284 39.534 -14.344 1.00 39.44 352 LYS A CA 1
ATOM 2854 C C . LYS A 1 352 ? -1.358 40.440 -15.173 1.00 39.44 352 LYS A C 1
ATOM 2856 O O . LYS A 1 352 ? -0.378 40.955 -14.647 1.00 39.44 352 LYS A O 1
ATOM 2861 N N . TYR A 1 353 ? -1.668 40.648 -16.455 1.00 40.19 353 TYR A N 1
ATOM 2862 C CA . TYR A 1 353 ? -0.866 41.489 -17.355 1.00 40.19 353 TYR A CA 1
ATOM 2863 C C . TYR A 1 353 ? -1.393 42.924 -17.493 1.00 40.19 353 TYR A C 1
ATOM 2865 O O . TYR A 1 353 ? -0.679 43.762 -18.031 1.00 40.19 353 TYR A O 1
ATOM 2873 N N . SER A 1 354 ? -2.588 43.241 -16.976 1.00 41.75 354 SER A N 1
ATOM 2874 C CA . SER A 1 354 ? -3.065 44.632 -16.896 1.00 41.75 354 SER A CA 1
ATOM 2875 C C . SER A 1 354 ? -2.476 45.401 -15.708 1.00 41.75 354 SER A C 1
ATOM 2877 O O . SER A 1 354 ? -2.626 46.614 -15.640 1.00 41.75 354 SER A O 1
ATOM 2879 N N . THR A 1 355 ? -1.825 44.715 -14.760 1.00 42.28 355 THR A N 1
ATOM 2880 C CA . THR A 1 355 ? -1.212 45.318 -13.561 1.00 42.28 355 THR A CA 1
ATOM 2881 C C . THR A 1 355 ? 0.287 45.602 -13.704 1.00 42.28 355 THR A C 1
ATOM 2883 O O . THR A 1 355 ? 0.875 46.211 -12.815 1.00 42.28 355 THR A O 1
ATOM 2886 N N . LEU A 1 356 ? 0.923 45.190 -14.806 1.00 47.00 356 LEU A N 1
ATOM 2887 C CA . LEU A 1 356 ? 2.258 45.667 -15.176 1.00 47.00 356 LEU A CA 1
ATOM 2888 C C . LEU A 1 356 ? 2.070 46.992 -15.911 1.00 47.00 356 LEU A C 1
ATOM 2890 O O . LEU A 1 356 ? 1.624 47.013 -17.054 1.00 47.00 356 LEU A O 1
ATOM 2894 N N . ASN A 1 357 ? 2.354 48.087 -15.210 1.00 49.19 357 ASN A N 1
ATOM 2895 C CA . ASN A 1 357 ? 2.163 49.469 -15.645 1.00 49.19 357 ASN A CA 1
ATOM 2896 C C . ASN A 1 357 ? 3.104 49.805 -16.828 1.00 49.19 357 ASN A C 1
ATOM 2898 O O . ASN A 1 357 ? 4.107 50.493 -16.682 1.00 49.19 357 ASN A O 1
ATOM 2902 N N . LEU A 1 358 ? 2.824 49.254 -18.012 1.00 51.38 358 LEU A N 1
ATOM 2903 C CA . LEU A 1 358 ? 3.574 49.496 -19.251 1.00 51.38 358 LEU A CA 1
ATOM 2904 C C . LEU A 1 358 ? 3.306 50.898 -19.826 1.00 51.38 358 LEU A C 1
ATOM 2906 O O . LEU A 1 358 ? 4.018 51.327 -20.733 1.00 51.38 358 LEU A O 1
ATOM 2910 N N . ASP A 1 359 ? 2.311 51.605 -19.286 1.00 49.16 359 ASP A 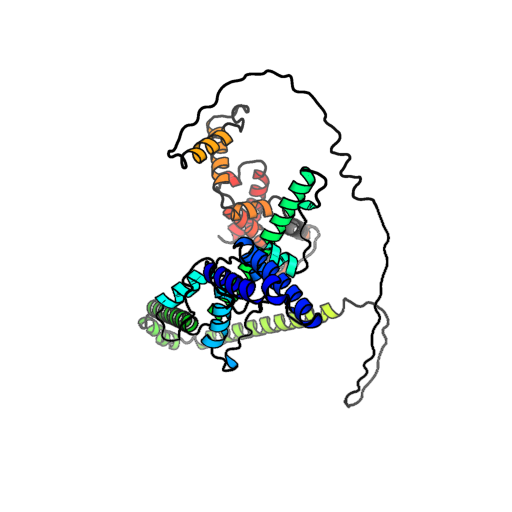N 1
ATOM 2911 C CA . ASP A 1 359 ? 1.900 52.943 -19.715 1.00 49.16 359 ASP A CA 1
ATOM 2912 C C . ASP A 1 359 ? 2.685 54.073 -19.021 1.00 49.16 359 ASP A C 1
ATOM 2914 O O . ASP A 1 359 ? 2.693 55.199 -19.515 1.00 49.16 359 ASP A O 1
ATOM 2918 N N . SER A 1 360 ? 3.392 53.801 -17.914 1.00 51.53 360 SER A N 1
ATOM 2919 C CA . SER A 1 360 ? 4.084 54.837 -17.122 1.00 51.53 360 SER A CA 1
ATOM 2920 C C . SER A 1 360 ? 5.495 55.192 -17.611 1.00 51.53 360 SER A C 1
ATOM 2922 O O . SER A 1 360 ? 6.151 56.056 -17.035 1.00 51.53 360 SER A O 1
ATOM 2924 N N . LEU A 1 361 ? 5.985 54.533 -18.661 1.00 49.69 361 LEU A N 1
ATOM 2925 C CA . LEU A 1 361 ? 7.273 54.803 -19.298 1.00 49.69 361 LEU A CA 1
ATOM 2926 C C . LEU A 1 361 ? 6.965 55.211 -20.736 1.00 49.69 361 LEU A C 1
ATOM 2928 O O . LEU A 1 361 ? 6.401 54.407 -21.472 1.00 49.69 361 LEU A O 1
ATOM 2932 N N . GLY A 1 362 ? 7.289 56.447 -21.130 1.00 53.31 362 GLY A N 1
ATOM 2933 C CA . GLY A 1 362 ? 6.992 57.048 -22.443 1.00 53.31 362 GLY A CA 1
ATOM 2934 C C . GLY A 1 362 ? 7.684 56.382 -23.643 1.00 53.31 362 GLY A C 1
ATOM 2935 O O . GLY A 1 362 ? 8.347 57.049 -24.429 1.00 53.31 362 GLY A O 1
ATOM 2936 N N . MET A 1 363 ? 7.554 55.065 -23.777 1.00 58.22 363 MET A N 1
ATOM 2937 C CA . MET A 1 363 ? 8.149 54.232 -24.814 1.00 58.22 363 MET A CA 1
ATOM 2938 C C . MET A 1 363 ? 7.228 54.156 -26.049 1.00 58.22 363 MET A C 1
ATOM 2940 O O . MET A 1 363 ? 6.002 54.242 -25.920 1.00 58.22 363 MET A O 1
ATOM 2944 N N . PRO A 1 364 ? 7.768 53.971 -27.263 1.00 72.38 364 PRO A N 1
ATOM 2945 C CA . PRO A 1 364 ? 6.975 53.731 -28.465 1.00 72.38 364 PRO A CA 1
ATOM 2946 C C . PRO A 1 364 ? 6.170 52.419 -28.385 1.00 72.38 364 PRO A C 1
ATOM 2948 O O . PRO A 1 364 ? 6.590 51.435 -27.777 1.00 72.38 364 PRO A O 1
ATOM 2951 N N . PHE A 1 365 ? 5.010 52.371 -29.052 1.00 63.19 365 PHE A N 1
ATOM 2952 C CA . PHE A 1 365 ? 4.091 51.217 -29.041 1.00 63.19 365 PHE A CA 1
ATOM 2953 C C . PHE A 1 365 ? 4.751 49.893 -29.468 1.00 63.19 365 PHE A C 1
ATOM 2955 O O . PHE A 1 365 ? 4.473 48.848 -28.885 1.00 63.19 365 PHE A O 1
ATOM 2962 N N . GLN A 1 366 ? 5.662 49.947 -30.442 1.00 61.47 366 GLN A N 1
ATOM 2963 C CA . GLN A 1 366 ? 6.430 48.790 -30.918 1.00 61.47 366 GLN A CA 1
ATOM 2964 C C . GLN A 1 366 ? 7.299 48.168 -29.812 1.00 61.47 366 GLN A C 1
ATOM 2966 O O . GLN A 1 366 ? 7.393 46.948 -29.709 1.00 61.47 366 GLN A O 1
ATOM 2971 N N . GLU A 1 367 ? 7.877 48.992 -28.938 1.00 64.88 367 GLU A N 1
ATOM 2972 C CA . GLU A 1 367 ? 8.747 48.540 -27.850 1.00 64.88 367 GLU A CA 1
ATOM 2973 C C . GLU A 1 367 ? 7.940 47.937 -26.690 1.00 64.88 367 GLU A C 1
ATOM 2975 O O . GLU A 1 367 ? 8.332 46.922 -26.110 1.00 64.88 367 GLU A O 1
ATOM 2980 N N . ARG A 1 368 ? 6.746 48.486 -26.415 1.00 62.16 368 ARG A N 1
ATOM 2981 C CA . ARG A 1 368 ? 5.783 47.870 -25.485 1.00 62.16 368 ARG A CA 1
ATOM 2982 C C . ARG A 1 368 ? 5.313 46.504 -25.977 1.00 62.16 368 ARG A C 1
ATOM 2984 O O . ARG A 1 368 ? 5.241 45.569 -25.185 1.00 62.16 368 ARG A O 1
ATOM 2991 N N . LEU A 1 369 ? 5.025 46.385 -27.275 1.00 64.44 369 LEU A N 1
ATOM 2992 C CA . LEU A 1 369 ? 4.600 45.128 -27.888 1.00 64.44 369 LEU A CA 1
ATOM 2993 C C . LEU A 1 369 ? 5.711 44.070 -27.811 1.00 64.44 369 LEU A C 1
ATOM 2995 O O . LEU A 1 369 ? 5.443 42.934 -27.432 1.00 64.44 369 LEU A O 1
ATOM 2999 N N . ALA A 1 370 ? 6.960 44.458 -28.088 1.00 66.56 370 ALA A N 1
ATOM 3000 C CA . ALA A 1 370 ? 8.117 43.574 -27.971 1.00 66.56 370 ALA A CA 1
ATOM 3001 C C . ALA A 1 370 ? 8.335 43.089 -26.526 1.00 66.56 370 ALA A C 1
ATOM 3003 O O . ALA A 1 370 ? 8.500 41.893 -26.299 1.00 66.56 370 ALA A O 1
ATOM 3004 N N . ARG A 1 371 ? 8.256 43.984 -25.528 1.00 65.00 371 ARG A N 1
ATOM 3005 C CA . ARG A 1 371 ? 8.376 43.603 -24.106 1.00 65.00 371 ARG A CA 1
ATOM 3006 C C . ARG A 1 371 ? 7.231 42.711 -23.630 1.00 65.00 371 ARG A C 1
ATOM 3008 O O . ARG A 1 371 ? 7.471 41.749 -22.906 1.00 65.00 371 ARG A O 1
ATOM 3015 N N . ALA A 1 372 ? 6.000 42.995 -24.051 1.00 64.44 372 ALA A N 1
ATOM 3016 C CA . ALA A 1 372 ? 4.849 42.152 -23.735 1.00 64.44 372 ALA A CA 1
ATOM 3017 C C . ALA A 1 372 ? 4.989 40.749 -24.348 1.00 64.44 372 ALA A C 1
ATOM 3019 O O . ALA A 1 372 ? 4.675 39.759 -23.689 1.00 64.44 372 ALA A O 1
ATOM 3020 N N . GLN A 1 373 ? 5.514 40.656 -25.573 1.00 67.44 373 GLN A N 1
ATOM 3021 C CA . GLN A 1 373 ? 5.783 39.383 -26.238 1.00 67.44 373 GLN A CA 1
ATOM 3022 C C . GLN A 1 373 ? 6.857 38.566 -25.501 1.00 67.44 373 GLN A C 1
ATOM 3024 O O . GLN A 1 373 ? 6.646 37.383 -25.255 1.00 67.44 373 GLN A O 1
ATOM 3029 N N . ILE A 1 374 ? 7.949 39.201 -25.057 1.00 64.94 374 ILE A N 1
ATOM 3030 C CA . ILE A 1 374 ? 9.011 38.544 -24.274 1.00 64.94 374 ILE A CA 1
ATOM 3031 C C . ILE A 1 374 ? 8.458 37.958 -22.965 1.00 64.94 374 ILE A C 1
ATOM 3033 O O . ILE A 1 374 ? 8.725 36.802 -22.648 1.00 64.94 374 ILE A O 1
ATOM 3037 N N . LEU A 1 375 ? 7.631 38.709 -22.230 1.00 62.59 375 LEU A N 1
ATOM 3038 C CA . LEU A 1 375 ? 7.020 38.234 -20.979 1.00 62.59 375 LEU A CA 1
ATOM 3039 C C . LEU A 1 375 ? 6.054 37.057 -21.191 1.00 62.59 375 LEU A C 1
ATOM 3041 O O . LEU A 1 375 ? 5.952 36.175 -20.337 1.00 62.59 375 LEU A O 1
ATOM 3045 N N . LEU A 1 376 ? 5.341 37.036 -22.320 1.00 63.59 376 LEU A N 1
ATOM 3046 C CA . LEU A 1 376 ? 4.476 35.916 -22.697 1.00 63.59 376 LEU A CA 1
ATOM 3047 C C . LEU A 1 376 ? 5.283 34.676 -23.097 1.00 63.59 376 LEU A C 1
ATOM 3049 O O . LEU A 1 376 ? 4.855 33.559 -22.804 1.00 63.59 376 LEU A O 1
ATOM 3053 N N . ASP A 1 377 ? 6.440 34.863 -23.732 1.00 62.28 377 ASP A N 1
ATOM 3054 C CA . ASP A 1 377 ? 7.340 33.775 -24.115 1.00 62.28 377 ASP A CA 1
ATOM 3055 C C . ASP A 1 377 ? 8.064 33.180 -22.890 1.00 62.28 377 ASP A C 1
ATOM 3057 O O . ASP A 1 377 ? 8.191 31.959 -22.795 1.00 62.28 377 ASP A O 1
ATOM 3061 N N . MET A 1 378 ? 8.420 33.998 -21.890 1.00 61.16 378 MET A N 1
ATOM 3062 C CA . MET A 1 378 ? 8.939 33.522 -20.594 1.00 61.16 378 MET A CA 1
ATOM 3063 C C . MET A 1 378 ? 7.934 32.649 -19.826 1.00 61.16 378 MET A C 1
ATOM 3065 O O . MET A 1 378 ? 8.323 31.684 -19.173 1.00 61.16 378 MET A O 1
ATOM 3069 N N . ASP A 1 379 ? 6.629 32.921 -19.934 1.00 60.59 379 ASP A N 1
ATOM 3070 C CA . ASP A 1 379 ? 5.583 32.113 -19.278 1.00 60.59 379 ASP A CA 1
ATOM 3071 C C . ASP A 1 379 ? 5.297 30.785 -20.023 1.00 60.59 379 ASP A C 1
ATOM 3073 O O . ASP A 1 379 ? 4.627 29.897 -19.490 1.00 60.59 379 ASP A O 1
ATOM 3077 N N . ARG A 1 380 ? 5.815 30.622 -21.256 1.00 62.66 380 ARG A N 1
ATOM 3078 C CA . ARG A 1 380 ? 5.759 29.374 -22.050 1.00 62.66 380 ARG A CA 1
ATOM 3079 C C . ARG A 1 380 ? 6.969 28.459 -21.850 1.00 62.66 380 ARG A C 1
ATOM 3081 O O . ARG A 1 380 ? 6.954 27.330 -22.345 1.00 62.66 380 ARG A O 1
ATOM 3088 N N . GLN A 1 381 ? 7.999 28.925 -21.152 1.00 68.88 381 GLN A N 1
ATOM 3089 C CA . GLN A 1 381 ? 9.216 28.168 -20.897 1.00 68.88 381 GLN A CA 1
ATOM 3090 C C . GLN A 1 381 ? 8.908 26.907 -20.070 1.00 68.88 381 GLN A C 1
ATOM 3092 O O . GLN A 1 381 ? 8.085 26.924 -19.149 1.00 68.88 381 GLN A O 1
ATOM 3097 N N . SER A 1 382 ? 9.547 25.781 -20.405 1.00 73.94 382 SER A N 1
ATOM 3098 C CA . SER A 1 382 ? 9.339 24.541 -19.650 1.00 73.94 382 SER A CA 1
ATOM 3099 C C . SER A 1 382 ? 9.831 24.703 -18.207 1.00 73.94 382 SER A C 1
ATOM 3101 O O . SER A 1 382 ? 10.803 25.410 -17.948 1.00 73.94 382 SER A O 1
ATOM 3103 N N . TRP A 1 383 ? 9.185 24.028 -17.252 1.00 75.62 383 TRP A N 1
ATOM 3104 C CA . TRP A 1 383 ? 9.570 24.106 -15.834 1.00 75.62 383 TRP A CA 1
ATOM 3105 C C . TRP A 1 383 ? 11.048 23.741 -15.596 1.00 75.62 383 TRP A C 1
ATOM 3107 O O . TRP A 1 383 ? 11.712 24.372 -14.780 1.00 75.62 383 TRP A O 1
ATOM 3117 N N . ILE A 1 384 ? 11.569 22.769 -16.355 1.00 76.62 384 ILE A N 1
ATOM 3118 C CA . ILE A 1 384 ? 12.977 22.340 -16.310 1.00 76.62 384 ILE A CA 1
ATOM 3119 C C . ILE A 1 384 ? 13.891 23.470 -16.776 1.00 76.62 384 ILE A C 1
ATOM 3121 O O . ILE A 1 384 ? 14.856 23.812 -16.106 1.00 76.62 384 ILE A O 1
ATOM 3125 N N . SER A 1 385 ? 13.554 24.072 -17.911 1.00 77.62 385 SER A N 1
ATOM 3126 C CA . SER A 1 385 ? 14.307 25.174 -18.494 1.00 77.62 385 SER A CA 1
ATOM 3127 C C . SER A 1 385 ? 14.331 26.390 -17.561 1.00 77.62 385 SER A C 1
ATOM 3129 O O . SER A 1 385 ? 15.400 26.935 -17.325 1.00 77.62 385 SER A O 1
ATOM 3131 N N . LYS A 1 386 ? 13.208 26.709 -16.902 1.00 78.75 386 LYS A N 1
ATOM 3132 C CA . LYS A 1 386 ? 13.146 27.759 -15.877 1.00 78.75 386 LYS A CA 1
ATOM 3133 C C . LYS A 1 386 ? 14.063 27.477 -14.683 1.00 78.75 386 LYS A C 1
ATOM 3135 O O . LYS A 1 386 ? 14.718 28.388 -14.195 1.00 78.75 386 LYS A O 1
ATOM 3140 N N . LYS A 1 387 ? 14.126 26.222 -14.225 1.00 81.00 387 LYS A N 1
ATOM 3141 C CA . LYS A 1 387 ? 15.008 25.820 -13.120 1.00 81.00 387 LYS A CA 1
ATOM 3142 C C . LYS A 1 387 ? 16.488 25.828 -13.495 1.00 81.00 387 LYS A C 1
ATOM 3144 O O . LYS A 1 387 ? 17.308 26.120 -12.636 1.00 81.00 387 LYS A O 1
ATOM 3149 N N . ILE A 1 388 ? 16.825 25.520 -14.747 1.00 82.75 388 ILE A N 1
ATOM 3150 C CA . ILE A 1 388 ? 18.202 25.614 -15.249 1.00 82.75 388 ILE A CA 1
ATOM 3151 C C . ILE A 1 388 ? 18.615 27.082 -15.398 1.00 82.75 388 ILE A C 1
ATOM 3153 O O . ILE A 1 388 ? 19.713 27.433 -14.992 1.00 82.75 388 ILE A O 1
ATOM 3157 N N . THR A 1 389 ? 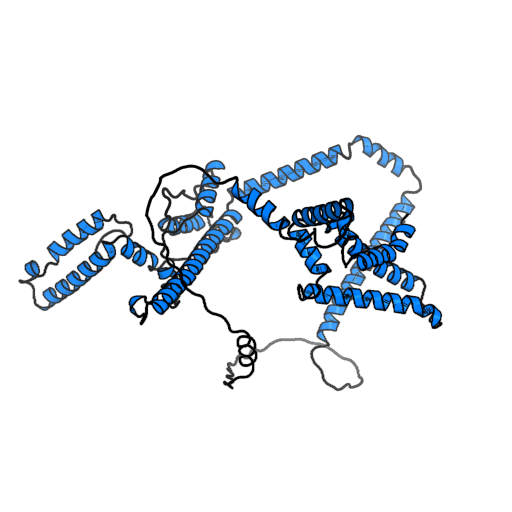17.736 27.947 -15.908 1.00 79.88 389 THR A N 1
ATOM 3158 C CA . THR A 1 389 ? 17.984 29.395 -15.973 1.00 79.88 389 THR A CA 1
ATOM 3159 C C . THR A 1 389 ? 18.199 29.987 -14.574 1.00 79.88 389 THR A C 1
ATOM 3161 O O . THR A 1 389 ? 19.214 30.628 -14.343 1.00 79.88 389 THR A O 1
ATOM 3164 N N . GLU A 1 390 ? 17.328 29.662 -13.610 1.00 82.06 390 GLU A N 1
ATOM 3165 C CA . GLU A 1 390 ? 17.479 30.056 -12.195 1.00 82.06 390 GLU A CA 1
ATOM 3166 C C . GLU A 1 390 ? 18.794 29.537 -11.582 1.00 82.06 390 GLU A C 1
ATOM 3168 O O . GLU A 1 390 ? 19.446 30.237 -10.820 1.00 82.06 390 GLU A O 1
ATOM 3173 N N . PHE A 1 391 ? 19.225 28.325 -11.944 1.00 85.44 391 PHE A N 1
ATOM 3174 C CA . PHE A 1 391 ? 20.495 27.754 -11.487 1.00 85.44 391 PHE A CA 1
ATOM 3175 C C . PHE A 1 391 ? 21.730 28.476 -12.051 1.00 85.44 391 PHE A C 1
ATOM 3177 O O . PHE A 1 391 ? 22.754 28.537 -11.376 1.00 85.44 391 PHE A O 1
ATOM 3184 N N . LEU A 1 392 ? 21.661 28.966 -13.292 1.00 81.50 392 LEU A N 1
ATOM 3185 C CA . LEU A 1 392 ? 22.787 29.614 -13.971 1.00 81.50 392 LEU A CA 1
ATOM 3186 C C . LEU A 1 392 ? 22.906 31.105 -13.635 1.00 81.50 392 LEU A C 1
ATOM 3188 O O . LEU A 1 392 ? 24.018 31.622 -13.628 1.00 81.50 392 LEU A O 1
ATOM 3192 N N . GLU A 1 393 ? 21.784 31.777 -13.376 1.00 79.56 393 GLU A N 1
ATOM 3193 C CA . GLU A 1 393 ? 21.730 33.231 -13.169 1.00 79.56 393 GLU A CA 1
ATOM 3194 C C . GLU A 1 393 ? 21.775 33.626 -11.692 1.00 79.56 393 GLU A C 1
ATOM 3196 O O . GLU A 1 393 ? 22.424 34.612 -11.348 1.00 79.56 393 GLU A O 1
ATOM 3201 N N . ASP A 1 394 ? 21.137 32.846 -10.813 1.00 82.19 394 ASP A N 1
ATOM 3202 C CA . ASP A 1 394 ? 21.089 33.137 -9.382 1.00 82.19 394 ASP A CA 1
ATOM 3203 C C . ASP A 1 394 ? 22.073 32.222 -8.623 1.00 82.19 394 ASP A C 1
ATOM 3205 O O . ASP A 1 394 ? 21.755 31.054 -8.352 1.00 82.19 394 ASP A O 1
ATOM 3209 N N . PRO A 1 395 ? 23.259 32.716 -8.212 1.00 82.12 395 PRO A N 1
ATOM 3210 C CA . PRO A 1 395 ? 24.237 31.913 -7.469 1.00 82.12 395 PRO A CA 1
ATOM 3211 C C . PRO A 1 395 ? 23.712 31.473 -6.093 1.00 82.12 395 PRO A C 1
ATOM 3213 O O . PRO A 1 395 ? 24.113 30.428 -5.580 1.00 82.12 395 PRO A O 1
ATOM 3216 N N . ASP A 1 396 ? 22.760 32.222 -5.531 1.00 84.94 396 ASP A N 1
ATOM 3217 C CA . ASP A 1 396 ? 22.102 31.918 -4.256 1.00 84.94 396 ASP A CA 1
ATOM 3218 C C . ASP A 1 396 ? 20.955 30.897 -4.390 1.00 84.94 396 ASP A C 1
ATOM 3220 O O . ASP A 1 396 ? 20.370 30.479 -3.388 1.00 84.94 396 ASP A O 1
ATOM 3224 N N . SER A 1 397 ? 20.627 30.451 -5.611 1.00 85.00 397 SER A N 1
ATOM 3225 C CA . SER A 1 397 ? 19.537 29.492 -5.852 1.00 85.00 397 SER A CA 1
ATOM 3226 C C . SER A 1 397 ? 19.792 28.124 -5.210 1.00 85.00 397 SER A C 1
ATOM 3228 O O . SER A 1 397 ? 18.862 27.441 -4.770 1.00 85.00 397 SER A O 1
ATOM 3230 N N . SER A 1 398 ? 21.055 27.690 -5.162 1.00 89.12 398 SER A N 1
ATOM 3231 C CA . SER A 1 398 ? 21.466 26.428 -4.551 1.00 89.12 398 SER A CA 1
ATOM 3232 C C . SER A 1 398 ? 22.966 26.410 -4.260 1.00 89.12 398 SER A C 1
ATOM 3234 O O . SER A 1 398 ? 23.754 27.047 -4.952 1.00 89.12 398 SER A O 1
ATOM 3236 N N . ALA A 1 399 ? 23.399 25.585 -3.302 1.00 85.69 399 ALA A N 1
ATOM 3237 C CA . ALA A 1 399 ? 24.828 25.394 -3.033 1.00 85.69 399 ALA A CA 1
ATOM 3238 C C . ALA A 1 399 ? 25.603 24.932 -4.285 1.00 85.69 399 ALA A C 1
ATOM 3240 O O . ALA A 1 399 ? 26.744 25.332 -4.494 1.00 85.69 399 ALA A O 1
ATOM 3241 N N . CYS A 1 400 ? 24.979 24.122 -5.148 1.00 83.50 400 CYS A N 1
ATOM 3242 C CA . CYS A 1 400 ? 25.571 23.684 -6.411 1.00 83.50 400 CYS A CA 1
ATOM 3243 C C . CYS A 1 400 ? 25.738 24.831 -7.423 1.00 83.50 400 CYS A C 1
ATOM 3245 O O . CYS A 1 400 ? 26.741 24.841 -8.133 1.00 83.50 400 CYS A O 1
ATOM 3247 N N . ALA A 1 401 ? 24.805 25.789 -7.465 1.00 85.38 401 ALA A N 1
ATOM 3248 C CA . ALA A 1 401 ? 24.911 26.987 -8.302 1.00 85.38 401 ALA A CA 1
ATOM 3249 C C . ALA A 1 401 ? 26.071 27.875 -7.835 1.00 85.38 401 ALA A C 1
ATOM 3251 O O . ALA A 1 401 ? 26.888 28.313 -8.642 1.00 85.38 401 ALA A O 1
ATOM 3252 N N . LEU A 1 402 ? 26.229 28.028 -6.518 1.00 85.75 402 LEU A N 1
ATOM 3253 C CA . LEU A 1 402 ? 27.342 28.765 -5.928 1.00 85.75 402 LEU A CA 1
ATOM 3254 C C . LEU A 1 402 ? 28.707 28.142 -6.285 1.00 85.75 402 LEU A C 1
ATOM 3256 O O . LEU A 1 402 ? 29.628 28.846 -6.698 1.00 85.75 402 LEU A O 1
ATOM 3260 N N . TYR A 1 403 ? 28.843 26.812 -6.186 1.00 90.12 403 TYR A N 1
ATOM 3261 C CA . TYR A 1 403 ? 30.067 26.112 -6.607 1.00 90.12 403 TYR A CA 1
ATOM 3262 C C . TYR A 1 403 ? 30.339 26.245 -8.107 1.00 90.12 403 TYR A C 1
ATOM 3264 O O . TYR A 1 403 ? 31.493 26.404 -8.505 1.00 90.12 403 TYR A O 1
ATOM 3272 N N . TYR A 1 404 ? 29.293 26.187 -8.931 1.00 87.81 404 TYR A N 1
ATOM 3273 C CA . TYR A 1 404 ? 29.391 26.375 -10.375 1.00 87.81 404 TYR A CA 1
ATOM 3274 C C . TYR A 1 404 ? 29.894 27.786 -10.723 1.00 87.81 404 TYR A C 1
ATOM 3276 O O . TYR A 1 404 ? 30.863 27.922 -11.471 1.00 87.81 404 TYR A O 1
ATOM 3284 N N . TYR A 1 405 ? 29.332 28.818 -10.085 1.00 86.94 405 TYR A N 1
ATOM 3285 C CA . TYR A 1 405 ? 29.734 30.216 -10.257 1.00 86.94 405 TYR A CA 1
ATOM 3286 C C . TYR A 1 405 ? 31.200 30.468 -9.864 1.00 86.94 405 TYR A C 1
ATOM 3288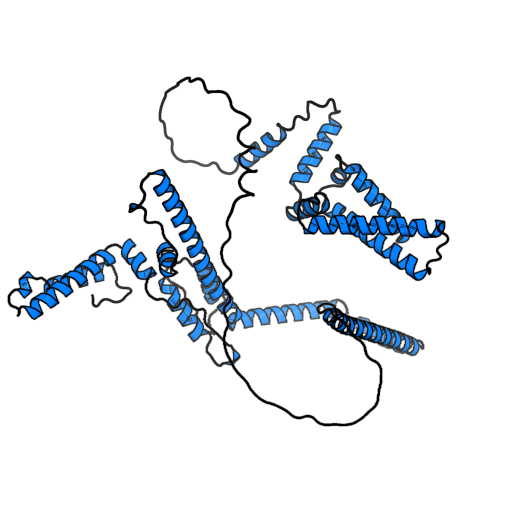 O O . TYR A 1 405 ? 31.964 31.071 -10.626 1.00 86.94 405 TYR A O 1
ATOM 3296 N N . TYR A 1 406 ? 31.638 29.956 -8.705 1.00 89.50 406 TYR A N 1
ATOM 3297 C CA . TYR A 1 406 ? 33.046 30.044 -8.298 1.00 89.50 406 TYR A CA 1
ATOM 3298 C C . TYR A 1 406 ? 33.976 29.258 -9.227 1.00 89.50 406 TYR A C 1
ATOM 3300 O O . TYR A 1 406 ? 35.104 29.693 -9.474 1.00 89.50 406 TYR A O 1
ATOM 3308 N N . GLY A 1 407 ? 33.507 28.125 -9.758 1.00 87.12 407 GLY A N 1
ATOM 3309 C CA . GLY A 1 407 ? 34.226 27.331 -10.748 1.00 87.12 407 GLY A CA 1
ATOM 3310 C C . GLY A 1 407 ? 34.519 28.142 -12.004 1.00 87.12 407 GLY A C 1
ATOM 3311 O O . GLY A 1 407 ? 35.686 28.343 -12.337 1.00 87.12 407 GLY A O 1
ATOM 3312 N N . ILE A 1 408 ? 33.483 28.678 -12.651 1.00 85.12 408 ILE A N 1
ATOM 3313 C CA . ILE A 1 408 ? 33.632 29.488 -13.871 1.00 85.12 408 ILE A CA 1
ATOM 3314 C C . ILE A 1 408 ? 34.484 30.728 -13.616 1.00 85.12 408 ILE A C 1
ATOM 3316 O O . ILE A 1 408 ? 35.416 30.983 -14.373 1.00 85.12 408 ILE A O 1
ATOM 3320 N N . SER A 1 409 ? 34.248 31.444 -12.514 1.0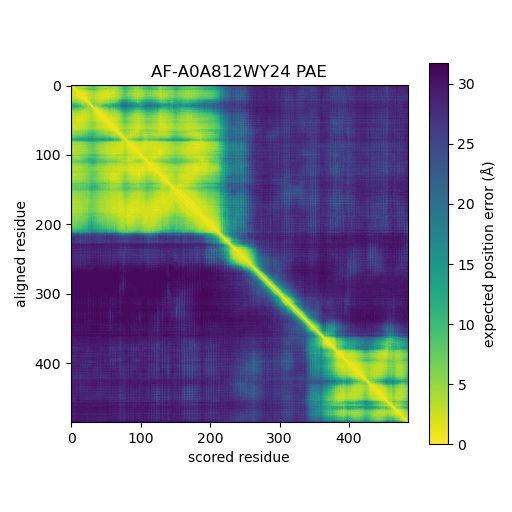0 85.31 409 SER A N 1
ATOM 3321 C CA . SER A 1 409 ? 35.046 32.622 -12.141 1.00 85.31 409 SER A CA 1
ATOM 3322 C C . SER A 1 409 ? 36.536 32.297 -11.967 1.00 85.31 409 SER A C 1
ATOM 3324 O O . SER A 1 409 ? 37.406 33.102 -12.297 1.00 85.31 409 SER A O 1
ATOM 3326 N N . SER A 1 410 ? 36.856 31.100 -11.467 1.00 87.62 410 SER A N 1
ATOM 3327 C CA . SER A 1 410 ? 38.243 30.642 -11.339 1.00 87.62 410 SER A CA 1
ATOM 3328 C C . SER A 1 410 ? 38.856 30.299 -12.698 1.00 87.62 410 SER A C 1
ATOM 3330 O O . SER A 1 410 ? 40.018 30.622 -12.937 1.00 87.62 410 SER A O 1
ATOM 3332 N N . PHE A 1 411 ? 38.088 29.679 -13.602 1.00 84.31 411 PHE A N 1
ATOM 3333 C CA . PHE A 1 411 ? 38.542 29.349 -14.957 1.00 84.31 411 PHE A CA 1
ATOM 3334 C C . PHE A 1 411 ? 38.751 30.591 -15.828 1.00 84.31 411 PHE A C 1
ATOM 3336 O O . PHE A 1 411 ? 39.746 30.664 -16.547 1.00 84.31 411 PHE A O 1
ATOM 3343 N N . THR A 1 412 ? 37.878 31.595 -15.733 1.00 82.88 412 THR A N 1
ATOM 3344 C CA . THR A 1 412 ? 38.043 32.866 -16.456 1.00 82.88 412 THR A CA 1
ATOM 3345 C C . THR A 1 412 ? 39.243 33.653 -15.933 1.00 82.88 412 THR A C 1
ATOM 3347 O O . THR A 1 412 ? 40.035 34.168 -16.723 1.00 82.88 412 THR A O 1
ATOM 3350 N N . LEU A 1 413 ? 39.454 33.675 -14.611 1.00 86.75 413 LEU A N 1
ATOM 3351 C CA . LEU A 1 413 ? 40.655 34.251 -14.005 1.00 86.75 413 LEU A CA 1
ATOM 3352 C C . LEU A 1 413 ? 41.927 33.532 -14.471 1.00 86.75 413 LEU A C 1
ATOM 3354 O O . LEU A 1 413 ? 42.913 34.182 -14.817 1.00 86.75 413 LEU A O 1
ATOM 3358 N N . PHE A 1 414 ? 41.900 32.199 -14.516 1.00 85.31 414 PHE A N 1
ATOM 3359 C CA . PHE A 1 414 ? 43.008 31.394 -15.018 1.00 85.31 414 PHE A CA 1
ATOM 3360 C C . PHE A 1 414 ? 43.297 31.704 -16.492 1.00 85.31 414 PHE A C 1
ATOM 3362 O O . PHE A 1 414 ? 44.444 31.969 -16.838 1.00 85.31 414 PHE A O 1
ATOM 3369 N N . GLY A 1 415 ? 42.270 31.792 -17.341 1.00 82.69 415 GLY A N 1
ATOM 3370 C CA . GLY A 1 415 ? 42.419 32.195 -18.743 1.00 82.69 415 GLY A CA 1
ATOM 3371 C C . GLY A 1 415 ? 43.060 33.571 -18.913 1.00 82.69 415 GLY A C 1
ATOM 3372 O O . GLY A 1 415 ? 43.995 33.721 -19.698 1.00 82.69 415 GLY A O 1
ATOM 3373 N N . MET A 1 416 ? 42.644 34.560 -18.113 1.00 83.44 416 MET A N 1
ATOM 3374 C CA . MET A 1 416 ? 43.279 35.882 -18.115 1.00 83.44 416 MET A CA 1
ATOM 3375 C C . MET A 1 416 ? 44.758 35.796 -17.726 1.00 83.44 416 MET A C 1
ATOM 3377 O O . MET A 1 416 ? 45.606 36.331 -18.433 1.00 83.44 416 MET A O 1
ATOM 3381 N N . ILE A 1 417 ? 45.092 35.083 -16.646 1.00 85.00 417 ILE A N 1
ATOM 3382 C CA . ILE A 1 417 ? 46.484 34.910 -16.203 1.00 85.00 417 ILE A CA 1
ATOM 3383 C C . ILE A 1 417 ? 47.336 34.286 -17.315 1.00 85.00 417 ILE A C 1
ATOM 3385 O O . ILE A 1 417 ? 48.428 34.783 -17.592 1.00 85.00 417 ILE A O 1
ATOM 3389 N N . PHE A 1 418 ? 46.830 33.248 -17.988 1.00 80.12 418 PHE A N 1
ATOM 3390 C CA . PHE A 1 418 ? 47.543 32.567 -19.071 1.00 80.12 418 PHE A CA 1
ATOM 3391 C C . PHE A 1 418 ? 47.721 33.441 -20.314 1.00 80.12 418 PHE A C 1
ATOM 3393 O O . PHE A 1 418 ? 48.793 33.418 -20.921 1.00 80.12 418 PHE A O 1
ATOM 3400 N N . ALA A 1 419 ? 46.741 34.287 -20.635 1.00 78.62 419 ALA A N 1
ATOM 3401 C CA . ALA A 1 419 ? 46.865 35.284 -21.695 1.00 78.62 419 ALA A CA 1
ATOM 3402 C C . ALA A 1 419 ? 47.941 36.350 -21.394 1.00 78.62 419 ALA A C 1
ATOM 3404 O O . ALA A 1 419 ? 48.547 36.885 -22.323 1.00 78.62 419 ALA A O 1
ATOM 3405 N N . PHE A 1 420 ? 48.226 36.629 -20.114 1.00 82.06 420 PHE A N 1
ATOM 3406 C CA . PHE A 1 420 ? 49.273 37.566 -19.680 1.00 82.06 420 PHE A CA 1
ATOM 3407 C C . PHE A 1 420 ? 50.674 36.939 -19.536 1.00 82.06 420 PHE A C 1
ATOM 3409 O O . PHE A 1 420 ? 51.657 37.680 -19.479 1.00 82.06 420 PHE A O 1
ATOM 3416 N N . LEU A 1 421 ? 50.814 35.605 -19.527 1.00 80.69 421 LEU A N 1
ATOM 3417 C CA . LEU A 1 421 ? 52.117 34.924 -19.396 1.00 80.69 421 LEU A CA 1
ATOM 3418 C C . LEU A 1 421 ? 53.167 35.330 -20.451 1.00 80.69 421 LEU A C 1
ATOM 3420 O O . LEU A 1 421 ? 54.327 35.516 -20.068 1.00 80.69 421 LEU A O 1
ATOM 3424 N N . PRO A 1 422 ? 52.814 35.548 -21.737 1.00 78.06 422 PRO A N 1
ATOM 3425 C CA . PRO A 1 422 ? 53.775 36.020 -22.733 1.00 78.06 422 PRO A CA 1
ATOM 3426 C C . PRO A 1 422 ? 54.366 37.397 -22.398 1.00 78.06 422 PRO A C 1
ATOM 3428 O O . PRO A 1 422 ? 55.531 37.652 -22.691 1.00 78.06 422 PRO A O 1
ATOM 3431 N N . ALA A 1 423 ? 53.604 38.275 -21.734 1.00 80.00 423 ALA A N 1
ATOM 3432 C CA . ALA A 1 423 ? 54.082 39.594 -21.310 1.00 80.00 423 ALA A CA 1
ATOM 3433 C C . ALA A 1 423 ? 55.065 39.521 -20.126 1.00 80.00 423 ALA A C 1
ATOM 3435 O O . ALA A 1 423 ? 55.837 40.452 -19.905 1.00 80.00 423 ALA A O 1
ATOM 3436 N N . LEU A 1 424 ? 55.060 38.408 -19.386 1.00 80.81 424 LEU A N 1
ATOM 3437 C CA . LEU A 1 424 ? 55.979 38.124 -18.281 1.00 80.81 424 LEU A CA 1
ATOM 3438 C C . LEU A 1 424 ? 57.215 37.322 -18.723 1.00 80.81 424 LEU A C 1
ATOM 3440 O O . LEU A 1 424 ? 58.017 36.928 -17.878 1.00 80.81 424 LEU A O 1
ATOM 3444 N N . ASN A 1 425 ? 57.388 37.102 -20.032 1.00 78.25 425 ASN A N 1
ATOM 3445 C CA . ASN A 1 425 ? 58.505 36.357 -20.617 1.00 78.25 425 ASN A CA 1
ATOM 3446 C C . ASN A 1 425 ? 58.597 34.896 -20.119 1.00 78.25 425 ASN A C 1
ATOM 3448 O O . ASN A 1 425 ? 59.683 34.321 -20.037 1.00 78.25 425 ASN A O 1
ATOM 3452 N N . VAL A 1 426 ? 57.450 34.304 -19.758 1.00 77.00 426 VAL A N 1
ATOM 3453 C CA . VAL A 1 426 ? 57.335 32.903 -19.333 1.00 77.00 426 VAL A CA 1
ATOM 3454 C C . VAL A 1 426 ? 56.985 32.051 -20.552 1.00 77.00 426 VAL A C 1
ATOM 3456 O O . VAL A 1 426 ? 55.870 32.122 -21.068 1.00 77.00 426 VAL A O 1
ATOM 3459 N N . GLU A 1 427 ? 57.934 31.241 -21.023 1.00 70.25 427 GLU A N 1
ATOM 3460 C CA . GLU A 1 427 ? 57.711 30.321 -22.144 1.00 70.25 427 GLU A CA 1
ATOM 3461 C C . GLU A 1 427 ? 56.983 29.057 -21.669 1.00 70.25 427 GLU A C 1
ATOM 3463 O O . GLU A 1 427 ? 57.543 28.212 -20.968 1.00 70.25 427 GLU A O 1
ATOM 3468 N N . LEU A 1 428 ? 55.713 28.924 -22.057 1.00 70.56 428 LEU A N 1
ATOM 3469 C CA . LEU A 1 428 ? 54.950 27.689 -21.899 1.00 70.56 428 LEU A CA 1
ATOM 3470 C C . LEU A 1 428 ? 55.161 26.800 -23.133 1.00 70.56 428 LEU A C 1
ATOM 3472 O O . LEU A 1 428 ? 55.156 27.286 -24.264 1.00 70.56 428 LEU A O 1
ATOM 3476 N N . THR A 1 429 ? 55.305 25.489 -22.940 1.00 77.44 429 THR A N 1
ATOM 3477 C CA . THR A 1 429 ? 55.333 24.522 -24.051 1.00 77.44 429 THR A CA 1
ATOM 3478 C C . THR A 1 429 ? 54.048 24.629 -24.875 1.00 77.44 429 THR A C 1
ATOM 3480 O O . THR A 1 429 ? 52.959 24.618 -24.296 1.00 77.44 429 THR A O 1
ATOM 3483 N N . THR A 1 430 ? 54.166 24.678 -26.205 1.00 71.50 430 THR A N 1
ATOM 3484 C CA . THR A 1 430 ? 53.039 24.891 -27.135 1.00 71.50 430 THR A CA 1
ATOM 3485 C C . THR A 1 430 ? 51.890 23.905 -26.912 1.00 71.50 430 THR A C 1
ATOM 3487 O O . THR A 1 430 ? 50.740 24.318 -26.863 1.00 71.50 430 THR A O 1
ATOM 3490 N N . GLU A 1 431 ? 52.199 22.636 -26.630 1.00 75.50 431 GLU A N 1
ATOM 3491 C CA . GLU A 1 431 ? 51.190 21.600 -26.359 1.00 75.50 431 GLU A CA 1
ATOM 3492 C C . GLU A 1 431 ? 50.323 21.892 -25.122 1.00 75.50 431 GLU A C 1
ATOM 3494 O O . GLU A 1 431 ? 49.134 21.590 -25.112 1.00 75.50 431 GLU A O 1
ATOM 3499 N N . PHE A 1 432 ? 50.893 22.482 -24.068 1.00 76.25 432 PHE A N 1
ATOM 3500 C CA . PHE A 1 432 ? 50.140 22.802 -22.850 1.00 76.25 432 PHE A CA 1
ATOM 3501 C C . PHE A 1 432 ? 49.259 24.035 -23.022 1.00 76.25 432 PHE A C 1
ATOM 3503 O O . PHE A 1 432 ? 48.182 24.092 -22.434 1.00 76.25 432 PHE A O 1
ATOM 3510 N N . LYS A 1 433 ? 49.702 25.000 -23.831 1.00 76.12 433 LYS A N 1
ATOM 3511 C CA . LYS A 1 433 ? 48.909 26.183 -24.157 1.00 76.12 433 LYS A CA 1
ATOM 3512 C C . LYS A 1 433 ? 47.648 25.784 -24.925 1.00 76.12 433 LYS A C 1
ATOM 3514 O O . LYS A 1 433 ? 46.555 26.126 -24.495 1.00 76.12 433 LYS A O 1
ATOM 3519 N N . ASP A 1 434 ? 47.802 24.963 -25.962 1.00 78.12 434 ASP A N 1
ATOM 3520 C CA . ASP A 1 434 ? 46.680 24.506 -26.787 1.00 78.12 434 ASP A CA 1
ATOM 3521 C C . ASP A 1 434 ? 45.651 23.709 -25.965 1.00 78.12 434 ASP A C 1
ATOM 3523 O O . ASP A 1 434 ? 44.447 23.858 -26.154 1.00 78.12 434 ASP A O 1
ATOM 3527 N N . ILE A 1 435 ? 46.101 22.888 -25.007 1.00 81.88 435 ILE A N 1
ATOM 3528 C CA . ILE A 1 435 ? 45.202 22.141 -24.110 1.00 81.88 435 ILE A CA 1
ATOM 3529 C C . ILE A 1 435 ? 44.394 23.083 -23.210 1.00 81.88 435 ILE A C 1
ATOM 3531 O O . ILE A 1 435 ? 43.210 22.838 -22.980 1.00 81.88 435 ILE A O 1
ATOM 3535 N N . ILE A 1 436 ? 45.031 24.124 -22.671 1.00 80.75 436 ILE A N 1
ATOM 3536 C CA . ILE A 1 436 ? 44.383 25.077 -21.764 1.00 80.75 436 ILE A CA 1
ATOM 3537 C C . ILE A 1 436 ? 43.393 25.951 -22.532 1.00 80.75 436 ILE A C 1
ATOM 3539 O O . ILE A 1 436 ? 42.258 26.092 -22.079 1.00 80.75 436 ILE A O 1
ATOM 3543 N N . ASP A 1 437 ? 43.791 26.453 -23.702 1.00 77.81 437 ASP A N 1
ATOM 3544 C CA . ASP A 1 437 ? 42.934 27.263 -24.569 1.00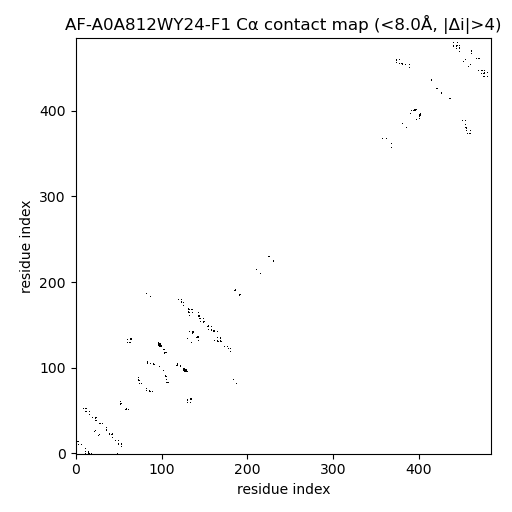 77.81 437 ASP A CA 1
ATOM 3545 C C . ASP A 1 437 ? 41.687 26.453 -24.972 1.00 77.81 437 ASP A C 1
ATOM 3547 O O . ASP A 1 437 ? 40.569 26.877 -24.694 1.00 77.81 437 ASP A O 1
ATOM 3551 N N . VAL A 1 438 ? 41.852 25.208 -25.448 1.00 83.00 438 VAL A N 1
ATOM 3552 C CA . VAL A 1 438 ? 40.727 24.310 -25.791 1.00 83.00 438 VAL A CA 1
ATOM 3553 C C . VAL A 1 438 ? 39.831 23.994 -24.587 1.00 83.00 438 VAL A C 1
ATOM 3555 O O . VAL A 1 438 ? 38.612 23.883 -24.735 1.00 83.00 438 VAL A O 1
ATOM 3558 N N . ALA A 1 439 ? 40.399 23.822 -23.390 1.00 82.56 439 ALA A N 1
ATOM 3559 C CA . ALA A 1 439 ? 39.620 23.517 -22.192 1.00 82.56 439 ALA A CA 1
ATOM 3560 C C . ALA A 1 439 ? 38.749 24.704 -21.751 1.00 82.56 439 ALA A C 1
ATOM 3562 O O . ALA A 1 439 ? 37.578 24.508 -21.423 1.00 82.56 439 ALA A O 1
ATOM 3563 N N . ILE A 1 440 ? 39.299 25.920 -21.763 1.00 82.31 440 ILE A N 1
ATOM 3564 C CA . ILE A 1 440 ? 38.576 27.147 -21.400 1.00 82.31 440 ILE A CA 1
ATOM 3565 C C . ILE A 1 440 ? 37.482 27.430 -22.433 1.00 82.31 440 ILE A C 1
ATOM 3567 O O . ILE A 1 440 ? 36.319 27.623 -22.074 1.00 82.31 440 ILE A O 1
ATOM 3571 N N . ASP A 1 441 ? 37.838 27.342 -23.710 1.00 81.06 441 ASP A N 1
ATOM 3572 C CA . ASP A 1 441 ? 36.947 27.537 -24.848 1.00 81.06 441 ASP A CA 1
ATOM 3573 C C . ASP A 1 441 ? 35.772 26.549 -24.848 1.00 81.06 441 ASP A C 1
ATOM 3575 O O . ASP A 1 441 ? 34.619 26.933 -25.063 1.00 81.06 441 ASP A O 1
ATOM 3579 N N . SER A 1 442 ? 36.027 25.276 -24.529 1.00 82.75 442 SER A N 1
ATOM 3580 C CA . SER A 1 442 ? 34.977 24.258 -24.418 1.00 82.75 442 SER A CA 1
ATOM 3581 C C . SER A 1 442 ? 34.004 24.540 -23.271 1.00 82.75 442 SER A C 1
ATOM 3583 O O . SER A 1 442 ? 32.817 24.227 -23.402 1.00 82.75 442 SER A O 1
ATOM 3585 N N . ILE A 1 443 ? 34.475 25.087 -22.147 1.00 83.62 443 ILE A N 1
ATOM 3586 C CA . ILE A 1 443 ? 33.630 25.400 -20.985 1.00 83.62 443 ILE A CA 1
ATOM 3587 C C . ILE A 1 443 ? 32.731 26.602 -21.302 1.00 83.62 443 ILE A C 1
ATOM 3589 O O . ILE A 1 443 ? 31.514 26.504 -21.137 1.00 83.62 443 ILE A O 1
ATOM 3593 N N . LEU A 1 444 ? 33.304 27.680 -21.849 1.00 81.19 444 LEU A N 1
ATOM 3594 C CA . LEU A 1 444 ? 32.568 28.891 -22.236 1.00 81.19 444 LEU A CA 1
ATOM 3595 C C . LEU A 1 444 ? 31.545 28.618 -23.348 1.00 81.19 444 LEU A C 1
ATOM 3597 O O . LEU A 1 444 ? 30.410 29.102 -23.300 1.00 81.19 444 LEU A O 1
ATOM 3601 N N . LEU A 1 445 ? 31.903 27.776 -24.324 1.00 83.75 445 LEU A N 1
ATOM 3602 C CA . LEU A 1 445 ? 30.980 27.355 -25.378 1.00 83.75 445 LEU A CA 1
ATOM 3603 C C . LEU A 1 445 ? 29.817 26.531 -24.812 1.00 83.75 445 LEU A C 1
ATOM 3605 O O . LEU A 1 445 ? 28.668 26.742 -25.197 1.00 83.75 445 LEU A O 1
ATOM 3609 N N . THR A 1 446 ? 30.094 25.612 -23.884 1.00 83.69 446 THR A N 1
ATOM 3610 C CA . THR A 1 446 ? 29.055 24.774 -23.264 1.00 83.69 446 THR A CA 1
ATOM 3611 C C . THR A 1 446 ? 28.065 25.626 -22.476 1.00 83.69 446 THR A C 1
ATOM 3613 O O . THR A 1 446 ? 26.857 25.443 -22.609 1.00 83.69 446 THR A O 1
ATOM 3616 N N . GLU A 1 447 ? 28.557 26.598 -21.710 1.00 82.81 447 GLU A N 1
ATOM 3617 C CA . GLU A 1 447 ? 27.712 27.535 -20.973 1.00 82.81 447 GLU A CA 1
ATOM 3618 C C . GLU A 1 447 ? 26.833 28.376 -21.911 1.00 82.81 447 GLU A C 1
ATOM 3620 O O . GLU A 1 447 ? 25.613 28.435 -21.731 1.00 82.81 447 GLU A O 1
ATOM 3625 N N . THR A 1 448 ? 27.424 28.932 -22.972 1.00 82.75 448 THR A N 1
ATOM 3626 C CA . THR A 1 448 ? 26.705 29.721 -23.985 1.00 82.75 448 THR A CA 1
ATOM 3627 C C . THR A 1 448 ? 25.601 28.899 -24.656 1.00 82.75 448 THR A C 1
ATOM 3629 O O . THR A 1 448 ? 24.468 29.362 -24.800 1.00 82.75 448 THR A O 1
ATOM 3632 N N . VAL A 1 449 ? 25.891 27.646 -25.020 1.00 84.44 449 VAL A N 1
ATOM 3633 C CA . VAL A 1 449 ? 24.922 26.731 -25.642 1.00 84.44 449 VAL A CA 1
ATOM 3634 C C . VAL A 1 449 ? 23.792 26.371 -24.677 1.00 84.44 449 VAL A C 1
ATOM 3636 O O . VAL A 1 449 ? 22.626 26.374 -25.077 1.00 84.44 449 VAL A O 1
ATOM 3639 N N . ILE A 1 450 ? 24.098 26.091 -23.406 1.00 82.88 450 ILE A N 1
ATOM 3640 C CA . ILE A 1 450 ? 23.074 25.765 -22.403 1.00 82.88 450 ILE A CA 1
ATOM 3641 C C . ILE A 1 450 ? 22.145 26.961 -22.182 1.00 82.88 450 ILE A C 1
ATOM 3643 O O . ILE A 1 450 ? 20.924 26.774 -22.177 1.00 82.88 450 ILE A O 1
ATOM 3647 N N . ARG A 1 451 ? 22.686 28.181 -22.068 1.00 78.56 451 ARG A N 1
ATOM 3648 C CA . ARG A 1 451 ? 21.872 29.403 -21.976 1.00 78.56 451 ARG A CA 1
ATOM 3649 C C . ARG A 1 451 ? 21.001 29.560 -23.222 1.00 78.56 451 ARG A C 1
ATOM 3651 O O . ARG A 1 451 ? 19.792 29.726 -23.109 1.00 78.56 451 ARG A O 1
ATOM 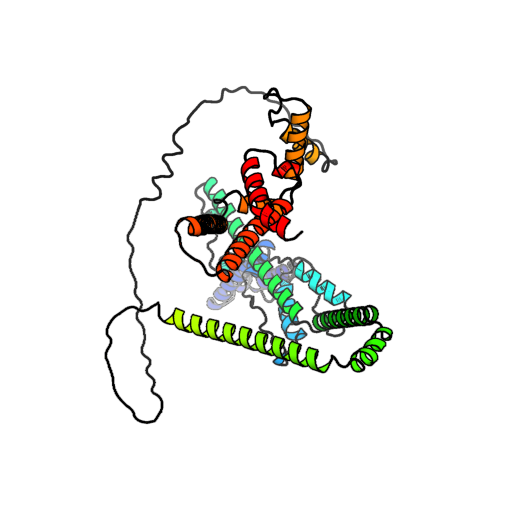3658 N N . PHE A 1 452 ? 21.552 29.366 -24.415 1.00 80.75 452 PHE A N 1
ATOM 3659 C CA . PHE A 1 452 ? 20.792 29.490 -25.660 1.00 80.75 452 PHE A CA 1
ATOM 3660 C C . PHE A 1 452 ? 19.636 28.482 -25.793 1.00 80.75 452 PHE A C 1
ATOM 3662 O O . PHE A 1 452 ? 18.569 28.828 -26.295 1.00 80.75 452 PHE A O 1
ATOM 3669 N N . ILE A 1 453 ? 19.823 27.245 -25.317 1.00 81.88 453 ILE A N 1
ATOM 3670 C CA . ILE A 1 453 ? 18.786 26.198 -25.313 1.00 81.88 453 ILE A CA 1
ATOM 3671 C C . ILE A 1 453 ? 17.720 26.473 -24.247 1.00 81.88 453 ILE A C 1
ATOM 3673 O O . ILE A 1 453 ? 16.546 26.146 -24.439 1.00 81.88 453 ILE A O 1
ATOM 3677 N N . CYS A 1 454 ? 18.122 27.035 -23.107 1.00 78.06 454 CYS A N 1
ATOM 3678 C CA . CYS A 1 454 ? 17.215 27.264 -21.991 1.00 78.06 454 CYS A CA 1
ATOM 3679 C C . CYS A 1 454 ? 16.405 28.551 -22.141 1.00 78.06 454 CYS A C 1
ATOM 3681 O O . CYS A 1 454 ? 15.361 28.657 -21.513 1.00 78.06 454 CYS A O 1
ATOM 3683 N N . TYR A 1 455 ? 16.804 29.512 -22.967 1.00 74.12 455 TYR A N 1
ATOM 3684 C CA . TYR A 1 455 ? 15.994 30.708 -23.174 1.00 74.12 455 TYR A CA 1
ATOM 3685 C C . TYR A 1 455 ? 14.837 30.466 -24.162 1.00 74.12 455 TYR A C 1
ATOM 3687 O O . TYR A 1 455 ? 15.005 29.795 -25.179 1.00 74.12 455 TYR A O 1
ATOM 3695 N N . PRO A 1 456 ? 13.642 31.034 -23.906 1.00 65.69 456 PRO A N 1
ATOM 3696 C CA . PRO A 1 456 ? 12.449 30.776 -24.715 1.00 65.69 456 PRO A CA 1
ATOM 3697 C C . PRO A 1 456 ? 12.510 31.408 -26.115 1.00 65.69 456 PRO A C 1
ATOM 3699 O O . PRO A 1 456 ? 11.840 30.930 -27.030 1.00 65.69 456 PRO A O 1
ATOM 3702 N N . SER A 1 457 ? 13.288 32.481 -26.301 1.00 67.62 457 SER A N 1
ATOM 3703 C CA . SER A 1 457 ? 13.505 33.103 -27.608 1.00 67.62 457 SER A CA 1
ATOM 3704 C C . SER A 1 457 ? 14.831 33.863 -27.674 1.00 67.62 457 SER A C 1
ATOM 3706 O O . SER A 1 457 ? 15.316 34.395 -26.678 1.00 67.62 457 SER A O 1
ATOM 3708 N N . LEU A 1 458 ? 15.376 33.988 -28.887 1.00 65.88 458 LEU A N 1
ATOM 3709 C CA . LEU A 1 458 ? 16.550 34.817 -29.190 1.00 65.88 458 LEU A CA 1
ATOM 3710 C C . LEU A 1 458 ? 16.391 36.276 -28.741 1.00 65.88 458 LEU A C 1
ATOM 3712 O O . LEU A 1 458 ? 17.350 36.910 -28.308 1.00 65.88 458 LEU A O 1
ATOM 3716 N N . GLY A 1 459 ? 15.168 36.803 -28.831 1.00 64.62 459 GLY A N 1
ATOM 3717 C CA . GLY A 1 459 ? 14.847 38.154 -28.380 1.00 64.62 459 GLY A CA 1
ATOM 3718 C C . GLY A 1 459 ? 14.888 38.303 -26.860 1.00 64.62 459 GLY A C 1
ATOM 3719 O O . GLY A 1 459 ? 15.229 39.377 -26.382 1.00 64.62 459 GLY A O 1
ATOM 3720 N N . ALA A 1 460 ? 14.591 37.238 -26.107 1.00 65.38 460 ALA A N 1
ATOM 3721 C CA . ALA A 1 460 ? 14.671 37.236 -24.649 1.00 65.38 460 ALA A CA 1
ATOM 3722 C C . ALA A 1 460 ? 16.122 37.181 -24.137 1.00 65.38 460 ALA A C 1
ATOM 3724 O O . ALA A 1 460 ? 16.405 37.763 -23.100 1.00 65.38 460 ALA A O 1
ATOM 3725 N N . ILE A 1 461 ? 17.042 36.553 -24.883 1.00 68.75 461 ILE A N 1
ATOM 3726 C CA . ILE A 1 461 ? 18.473 36.455 -24.524 1.00 68.75 461 ILE A CA 1
ATOM 3727 C C . ILE A 1 461 ? 19.143 37.836 -24.481 1.00 68.75 461 ILE A C 1
ATOM 3729 O O . ILE A 1 461 ? 19.961 38.117 -23.608 1.00 68.75 461 ILE A O 1
ATOM 3733 N N . PHE A 1 462 ? 18.789 38.713 -25.423 1.00 70.62 462 PHE A N 1
ATOM 3734 C CA . PHE A 1 462 ? 19.387 40.047 -25.558 1.00 70.62 462 PHE A CA 1
ATOM 3735 C C . PHE A 1 462 ? 18.478 41.178 -25.057 1.00 70.62 462 PHE A C 1
ATOM 3737 O O . PHE A 1 462 ? 18.730 42.351 -25.350 1.00 70.62 462 PHE A O 1
ATOM 3744 N N . ALA A 1 463 ? 17.424 40.850 -24.309 1.00 63.72 463 ALA A N 1
ATOM 3745 C CA . ALA A 1 463 ? 16.533 41.819 -23.681 1.00 63.72 463 ALA A CA 1
ATOM 3746 C C . ALA A 1 463 ? 16.699 41.812 -22.154 1.00 63.72 463 ALA A C 1
ATOM 3748 O O . ALA A 1 463 ? 16.925 40.771 -21.554 1.00 63.72 463 ALA A O 1
ATOM 3749 N N . GLY A 1 464 ? 16.543 42.976 -21.515 1.00 64.50 464 GLY A N 1
ATOM 3750 C CA . GLY A 1 464 ? 16.643 43.119 -20.054 1.00 64.50 464 GLY A CA 1
ATOM 3751 C C . GLY A 1 464 ? 18.022 43.564 -19.551 1.00 64.50 464 GLY A C 1
ATOM 3752 O O . GLY A 1 464 ? 18.875 43.980 -20.336 1.00 64.50 464 GLY A O 1
ATOM 3753 N N . GLU A 1 465 ? 18.210 43.525 -18.229 1.00 59.88 465 GLU A N 1
ATOM 3754 C CA . GLU A 1 465 ? 19.432 43.987 -17.539 1.00 59.88 465 GLU A CA 1
ATOM 3755 C C . GLU A 1 465 ? 20.646 43.079 -17.816 1.00 59.88 465 GLU A C 1
ATOM 3757 O O . GLU A 1 465 ? 21.760 43.569 -17.965 1.00 59.88 465 GLU A O 1
ATOM 3762 N N . GLN A 1 466 ? 20.399 41.784 -18.032 1.00 64.00 466 GLN A N 1
ATOM 3763 C CA . GLN A 1 466 ? 21.376 40.717 -18.315 1.00 64.00 466 GLN A CA 1
ATOM 3764 C C . GLN A 1 466 ? 21.925 40.719 -19.764 1.00 64.00 466 GLN A C 1
ATOM 3766 O O . GLN A 1 466 ? 22.727 39.872 -20.158 1.00 64.00 466 GLN A O 1
ATOM 3771 N N . ARG A 1 467 ? 21.516 41.689 -20.599 1.00 68.00 467 ARG A N 1
ATOM 3772 C CA . ARG A 1 467 ? 21.871 41.766 -22.032 1.00 68.00 467 ARG A CA 1
ATOM 3773 C C . ARG A 1 467 ? 23.381 41.779 -22.289 1.00 68.00 467 ARG A C 1
ATOM 3775 O O . ARG A 1 467 ? 23.831 41.245 -23.302 1.00 68.00 467 ARG A O 1
ATOM 3782 N N . TRP A 1 468 ? 24.141 42.461 -21.438 1.00 74.69 468 TRP A N 1
ATOM 3783 C CA . TRP A 1 468 ? 25.576 42.650 -21.645 1.00 74.69 468 TRP A CA 1
ATOM 3784 C C . TRP A 1 468 ? 26.381 41.410 -21.268 1.00 74.69 468 TRP A C 1
ATOM 3786 O O . TRP A 1 468 ? 27.347 41.106 -21.956 1.00 74.69 468 TRP A O 1
ATOM 3796 N N . GLU A 1 469 ? 25.942 40.663 -20.258 1.00 74.50 469 GLU A N 1
ATOM 3797 C CA . GLU A 1 469 ? 26.580 39.417 -19.820 1.00 74.50 469 GLU A CA 1
ATOM 3798 C C . GLU A 1 469 ? 26.461 38.346 -20.911 1.00 74.50 469 GLU A C 1
ATOM 3800 O O . GLU A 1 469 ? 27.466 37.828 -21.390 1.00 74.50 469 GLU A O 1
ATOM 3805 N N . ASN A 1 470 ? 25.254 38.154 -21.452 1.00 76.12 470 ASN A N 1
ATOM 3806 C CA . ASN A 1 470 ? 25.026 37.225 -22.564 1.00 76.12 470 ASN A CA 1
ATOM 3807 C C . ASN A 1 470 ? 25.779 37.620 -23.848 1.00 76.12 470 ASN A C 1
ATOM 3809 O O . ASN A 1 470 ? 26.163 36.760 -24.643 1.00 76.12 470 ASN A O 1
ATOM 3813 N N . LEU A 1 471 ? 25.993 38.921 -24.075 1.00 79.88 471 LEU A N 1
ATOM 3814 C CA . LEU A 1 471 ? 26.793 39.395 -25.204 1.00 79.88 471 LEU A CA 1
ATOM 3815 C C . LEU A 1 471 ? 28.283 39.102 -24.996 1.00 79.88 471 LEU A C 1
ATOM 3817 O O . LEU A 1 471 ? 28.943 38.682 -25.945 1.00 79.88 471 LEU A O 1
ATOM 3821 N N . ILE A 1 472 ? 28.793 39.287 -23.775 1.00 80.62 472 ILE A N 1
ATOM 3822 C CA . ILE A 1 472 ? 30.175 38.957 -23.408 1.00 80.62 472 ILE A CA 1
ATOM 3823 C C . ILE A 1 472 ? 30.430 37.462 -23.625 1.00 80.62 472 ILE A C 1
ATOM 3825 O O . ILE A 1 472 ? 31.405 37.119 -24.296 1.00 80.62 472 ILE A O 1
ATOM 3829 N N . ASP A 1 473 ? 29.516 36.596 -23.187 1.00 77.88 473 ASP A N 1
ATOM 3830 C CA . ASP A 1 473 ? 29.626 35.140 -23.355 1.00 77.88 473 ASP A CA 1
ATOM 3831 C C . ASP A 1 473 ? 29.625 34.715 -24.833 1.00 77.88 473 ASP A C 1
ATOM 3833 O O . ASP A 1 473 ? 30.428 33.890 -25.271 1.00 77.88 473 ASP A O 1
ATOM 3837 N N . CYS A 1 474 ? 28.797 35.356 -25.664 1.00 76.06 474 CYS A N 1
ATOM 3838 C CA . CYS A 1 474 ? 28.821 35.113 -27.108 1.00 76.06 474 CYS A CA 1
ATOM 3839 C C . CYS A 1 474 ? 30.143 35.563 -27.752 1.00 76.06 474 CYS A C 1
ATOM 3841 O O . CYS A 1 474 ? 30.641 34.913 -28.673 1.00 76.06 474 CYS A O 1
ATOM 3843 N N . THR A 1 475 ? 30.713 36.684 -27.298 1.00 78.25 475 THR A N 1
ATOM 3844 C CA . THR A 1 475 ? 31.986 37.191 -27.833 1.00 78.25 475 THR A CA 1
ATOM 3845 C C . THR A 1 475 ? 33.194 36.392 -27.357 1.00 78.25 475 THR A C 1
ATOM 3847 O O . THR A 1 475 ? 34.154 36.262 -28.113 1.00 78.25 475 THR A O 1
ATOM 3850 N N . SER A 1 476 ? 33.145 35.824 -26.150 1.00 75.44 476 SER A N 1
ATOM 3851 C CA . SER A 1 476 ? 34.214 34.979 -25.615 1.00 75.44 476 SER A CA 1
ATOM 3852 C C . SER A 1 476 ? 34.240 33.598 -26.276 1.00 75.44 476 SER A C 1
ATOM 3854 O O . SER A 1 476 ? 35.318 33.051 -26.474 1.00 75.44 476 SER A O 1
ATOM 3856 N N . ALA A 1 477 ? 33.090 33.078 -26.724 1.00 71.25 477 ALA A N 1
ATOM 3857 C CA . ALA A 1 477 ? 32.997 31.825 -27.484 1.00 71.25 477 ALA A CA 1
ATOM 3858 C C . ALA A 1 477 ? 33.284 31.972 -28.998 1.00 71.25 477 ALA A C 1
ATOM 3860 O O . ALA A 1 477 ? 33.456 30.977 -29.708 1.00 71.25 477 ALA A O 1
ATOM 3861 N N . LEU A 1 478 ? 33.336 33.203 -29.519 1.00 74.56 478 LEU A N 1
ATOM 3862 C CA . LEU A 1 478 ? 33.501 33.496 -30.949 1.00 74.56 478 LEU A CA 1
ATOM 3863 C C . LEU A 1 478 ? 34.792 32.928 -31.583 1.00 74.56 478 LEU A C 1
ATOM 3865 O O . LEU A 1 478 ? 34.711 32.425 -32.706 1.00 74.56 478 LEU A O 1
ATOM 3869 N N . PRO A 1 479 ? 35.967 32.970 -30.917 1.00 70.56 479 PRO A N 1
ATOM 3870 C CA . PRO A 1 479 ? 37.207 32.410 -31.459 1.00 70.56 479 PRO A CA 1
ATOM 3871 C C . PRO A 1 479 ? 37.094 30.914 -31.777 1.00 70.56 479 PRO A C 1
ATOM 3873 O O . PRO A 1 479 ? 37.560 30.470 -32.821 1.00 70.56 479 PRO A O 1
ATOM 3876 N N . VAL A 1 480 ? 36.393 30.156 -30.933 1.00 67.31 480 VAL A N 1
ATOM 3877 C CA . VAL A 1 480 ? 36.159 28.710 -31.089 1.00 67.31 480 VAL A CA 1
ATOM 3878 C C . VAL A 1 480 ? 35.291 28.418 -32.304 1.00 67.31 480 VAL A C 1
ATOM 3880 O O . VAL A 1 480 ? 35.578 27.524 -33.097 1.00 67.31 480 VAL A O 1
ATOM 3883 N N . ILE A 1 481 ? 34.222 29.201 -32.454 1.00 63.97 481 ILE A N 1
ATOM 3884 C CA . ILE A 1 481 ? 33.248 29.053 -33.537 1.00 63.97 481 ILE A CA 1
ATOM 3885 C C . ILE A 1 481 ? 33.903 29.375 -34.886 1.00 63.97 481 ILE A C 1
ATOM 3887 O O . ILE A 1 481 ? 33.641 28.682 -35.865 1.00 63.97 481 ILE A O 1
ATOM 3891 N N . LEU A 1 482 ? 34.783 30.382 -34.926 1.00 68.56 482 LEU A N 1
ATOM 3892 C CA . LEU A 1 482 ? 35.516 30.788 -36.129 1.00 68.56 482 LEU A CA 1
ATOM 3893 C C . LEU A 1 482 ? 36.699 29.873 -36.476 1.00 68.56 482 LEU A C 1
ATOM 3895 O O . LEU A 1 482 ? 37.087 29.818 -37.635 1.00 68.56 482 LEU A O 1
ATOM 3899 N N . LEU A 1 483 ? 37.279 29.168 -35.500 1.00 62.19 483 LEU A N 1
ATOM 3900 C CA . LEU A 1 483 ? 38.329 28.167 -35.737 1.00 62.19 483 LEU A CA 1
ATOM 3901 C C . LEU A 1 483 ? 37.767 26.810 -36.193 1.00 62.19 483 LEU A C 1
ATOM 3903 O O . LEU A 1 483 ? 38.497 26.014 -36.781 1.00 62.19 483 LEU A O 1
ATOM 3907 N N . ALA A 1 484 ? 36.489 26.534 -35.913 1.00 55.38 484 ALA A N 1
ATOM 3908 C CA . ALA A 1 484 ? 35.793 25.318 -36.336 1.00 55.38 484 ALA A CA 1
ATOM 3909 C C . ALA A 1 484 ? 35.196 25.402 -37.759 1.00 55.38 484 ALA A C 1
ATOM 3911 O O . ALA A 1 484 ? 34.882 24.360 -38.340 1.00 55.38 484 ALA A O 1
ATOM 3912 N N . SER A 1 485 ? 35.018 26.616 -38.297 1.00 44.34 485 SER A N 1
ATOM 3913 C CA . SER A 1 485 ? 34.585 26.909 -39.675 1.00 44.34 485 SER A CA 1
ATOM 3914 C C . SER A 1 485 ? 35.766 27.061 -40.622 1.00 44.34 485 SER A C 1
ATOM 3916 O O . SER A 1 485 ? 35.678 26.539 -41.757 1.00 44.34 485 SER A O 1
#

Organism: Symbiodinium pilosum (NCBI:txid2952)

Foldseek 3Di:
DPDDLPDDLVRLVVVLVVLCVVLPLVVCVPDDPVVSVVSVVVNVVSVVVCVQCNDPVSSLLVVLLDDADLDAQPDDPVPPDDLLVRLQVVQVRQCVFFPDPDQQGCDDPPDDPVRNVVNLVCLLVGDGSRQQLSVCVSVVHDQDDLVPDPDPVSSVVSVVVSVVSSVVSRVVSSVSSVVNSVVSCVPPPNNVVVVVVVVVVVVVVVVVVVCVVVPPVNCVVVVVVVPDPCVVVVVVVVVVVVVVVVVVVVVVVVVVVVVVVVVVPPPDDDDDDDDDDDDDDDDDDDDDDDDDDDDDDDDDDDDDDDPPVVVVVVPPPDDDDDDDDDDDDDDDDDDDDDDDDDPVVVVVVVVVVVPPPLVPDPDDPVVSVLVVVLVVLVVVFDPVLVVVVCLQPPCVSDVVSVVVVVVLVVLVVVVVVLVCCVVVVHDDDPVVNVVSLVVNLVVLVVSLVSNVVSRSDPSNCCDDPCNVVNVVSVVSNVVVVVVVD

pLDDT: mean 72.33, std 23.95, range [23.11, 97.88]

Nearest PDB structures (foldseek):
  7x3k-assembly1_A  TM=7.450E-01  e=8.137E-08  Saccharomyces cerevisiae
  5dje-assembly1_A  TM=8.171E-01  e=6.415E-06  Saccharomyces cerevisiae S288C
  4it5-assembly1_C  TM=3.782E-01  e=2.338E-02  Vibrio cholerae
  4it5-assembly1_A  TM=3.820E-01  e=3.987E-02  Vibrio cholerae
  4it5-assembly1_D  TM=3.627E-01  e=3.372E-01  Vibrio cholerae

InterPro domains:
  IPR001623 DnaJ domain [PF00226] (1-63)
  IPR001623 DnaJ domain [PR00625] (16-31)
  IPR001623 DnaJ domain [PR00625] (38-58)
  IPR001623 DnaJ domain [PS50076] (1-66)
  IPR001623 DnaJ domain [SM00271] (1-58)
  IPR001623 DnaJ domain [cd06257] (1-55)
  IPR018253 DnaJ domain, conserved site [PS00636] (43-62)
  IPR036869 Chaperone J-domain superfamily [G3DSA:1.10.287.110] (1-101)
  IPR036869 Chaperone J-domain superfamily [SSF46565] (1-93)
  IPR044634 J-protein Zuotin/DnaJC2 [PTHR43999] (7-211)
  IPR054076 Zuotin-like, zuotin homology domain [PF21884] (82-192)

Solvent-accessible surface area (backbone atoms only — not comparable to full-atom values): 29952 Å² total; per-residue (Å²): 124,95,68,62,96,83,56,52,73,65,55,52,53,51,41,49,54,55,49,49,71,71,37,32,64,84,84,39,71,85,50,59,76,72,56,38,50,54,36,50,56,49,36,52,53,52,49,55,51,43,66,40,54,69,39,70,67,53,29,45,42,52,68,39,55,50,93,71,89,81,73,74,84,87,81,50,81,90,71,77,61,58,63,57,62,61,51,35,51,54,50,58,63,55,50,76,39,46,68,66,76,87,71,75,67,77,70,62,91,85,58,53,73,71,57,52,49,52,33,52,55,48,58,76,65,60,46,68,66,58,39,29,56,42,47,35,47,73,72,69,46,90,70,65,61,72,85,74,43,91,44,74,68,51,34,55,47,37,53,51,49,43,50,51,51,24,51,52,39,45,50,50,52,52,48,51,50,50,52,49,50,54,53,48,59,75,67,34,67,66,53,48,51,53,53,49,53,52,50,52,51,51,50,53,50,50,50,50,53,50,45,68,73,58,44,79,80,62,65,63,48,59,66,55,54,72,70,43,99,56,52,69,63,51,53,53,52,50,50,52,48,50,54,50,50,53,51,48,53,50,49,51,50,50,49,53,55,50,50,61,56,54,67,68,63,78,78,69,87,80,88,81,86,85,81,87,85,82,90,82,84,88,81,86,82,89,86,86,87,83,89,85,83,89,81,89,81,87,84,79,92,76,88,81,89,78,83,73,71,75,68,60,74,75,74,76,79,83,88,86,83,82,89,79,91,82,89,84,88,85,82,92,78,87,85,81,90,84,92,87,90,78,69,69,69,60,56,58,54,58,56,63,62,70,70,57,72,72,79,82,52,98,65,57,72,70,58,54,50,52,52,53,49,43,57,55,40,59,73,66,46,50,73,65,33,54,51,52,49,43,38,74,73,33,47,86,69,36,77,66,22,37,53,49,53,56,49,51,55,48,50,53,52,48,52,53,53,61,69,46,32,68,82,70,74,53,87,70,60,68,73,60,52,54,53,50,53,52,51,53,44,53,50,46,37,49,52,46,50,51,51,61,70,44,44,72,41,77,70,51,53,64,44,72,90,59,24,62,60,53,48,50,44,54,60,68,28,40,64,59,58,62,72,75,105

Secondary structure (DSSP, 8-state):
----TT--HHHHHHHHHHHHHHH-GGGGTTS-HHHHHHHHHHHHHHHHHHHHHHSHHHHHHHHHHS----PPP---GGGT--HHHHHHHHHHHHHTTBSSSSPPP---TT--HHHHHHHHHHHHT--B---HHHHHHHTT-----TTS-SSHHHHHHHHHHHHHHHHHHHHHHHHHHHHHHHHHHHH-HHHHHHHHHHHHHHHHHHHHHHHHHS-GGGGHHHHHHTTSTTHHHHHHHHHHHHHHHHHHHHHHHHHHHHHHHHTTSSS--------------------------------------SSSTTSSTTSSS------------------------SSHHHHHHHHHHSSS-TTSS---HHHHHHHHHHHHHHTTS-HHHHHHHHHHH-GGG-HHHHHHHHHHHHHHHHHHHHHHGGGGT----HHHHHHHHHHHHHHHHHHHHHHHHHSS-HHHHTSSTTHHHHHHHHHHHHHHHHHH-

Sequence (485 aa):
MGISEGASQDAIKKAYRALALTAHPDKQAQLEPLEAKKVQENFVKIQEAYELLSDPSKRKQYDSSLDFDESLPKFRPDSGQDFFQVFGEVFRRNARFSVKRPVPDLGSLEDEPRVWKRFYDFWYGFQSWRDPVMLAQKAGEEICDLEEAECREERRWMMRENQRVARQYKQQEQSRIAKLVSLAESFDPRIQAEKEAKRLARQAEAAKREEDMFPPAFYGLERLVAMLPHSANFEEQTAARRAKEEARTRRSALTFLCSSFSSAWFVSGGFDAPYERKLVGCAAPKPYSGSVNRATMKCSHGSLKSEQEHLEHLKTTLQFPSDHEKDEEATETQPLLGVEDTFSKSTKRKQKYSTLNLDSLGMPFQERLARAQILLDMDRQSWISKKITEFLEDPDSSACALYYYYGISSFTLFGMIFAFLPALNVELTTEFKDIIDVAIDSILLTETVIRFICYPSLGAIFAGEQRWENLIDCTSALPVILLAS

Mean predicted aligned error: 21.34 Å

Radius of gyration: 39.33 Å; Cα contacts (8 Å, |Δi|>4): 224; chains: 1; bounding box: 101×81×98 Å